Protein AF-0000000079065505 (afdb_homodimer)

Solvent-accessible surface area (backbone atoms only — not comparable to full-atom values): 29245 Å² total; per-residue (Å²): 134,47,45,37,35,34,30,24,28,40,43,34,20,32,34,36,38,33,60,90,60,29,87,74,74,87,43,44,58,30,36,30,45,44,21,28,53,38,74,32,54,29,29,48,18,38,38,40,28,60,73,47,87,76,46,91,96,43,67,31,36,40,47,39,26,24,24,70,26,45,80,36,41,64,45,49,46,57,52,42,44,48,50,51,49,48,15,70,78,36,44,91,78,44,55,78,40,62,70,48,38,40,25,36,88,50,41,76,25,49,33,30,43,78,33,74,91,71,24,30,27,34,36,34,60,45,57,58,38,54,33,18,67,73,40,48,29,33,35,97,86,68,43,79,36,74,54,72,22,70,69,34,80,44,77,54,89,92,43,81,43,53,28,32,40,32,23,55,51,47,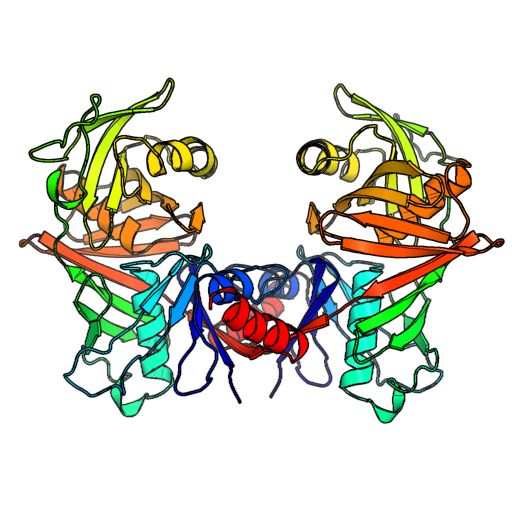40,35,34,34,31,72,40,93,71,56,38,70,66,52,27,63,62,49,20,59,55,60,16,62,27,80,39,29,79,77,30,22,27,28,32,28,32,20,76,78,43,45,48,33,36,36,40,27,36,14,35,68,59,59,37,70,45,40,38,52,45,48,54,46,48,50,45,51,52,52,32,38,77,71,68,53,38,50,51,55,28,37,36,36,34,85,38,42,65,35,41,35,39,48,44,95,87,48,34,32,35,41,33,38,53,30,42,53,32,30,38,25,32,66,23,69,64,41,44,53,52,46,57,46,38,56,58,70,78,97,133,47,46,37,36,33,30,24,29,40,43,33,20,32,34,36,38,34,58,91,59,29,87,74,72,86,42,43,58,31,35,31,44,44,21,27,53,37,75,33,53,32,30,48,17,39,38,40,29,58,74,46,85,76,46,92,95,44,66,30,38,38,46,39,26,22,24,69,25,45,80,36,40,61,46,46,46,56,53,42,44,48,52,52,50,49,16,71,77,35,44,91,78,46,54,80,39,62,69,48,39,41,25,35,87,48,41,77,25,49,33,30,43,78,34,73,90,72,24,28,25,34,36,34,60,46,58,59,38,52,34,18,68,74,42,46,31,34,35,98,84,66,45,79,35,76,53,70,22,69,69,35,80,45,77,54,90,92,44,80,44,53,29,33,40,31,22,55,52,46,40,34,34,33,32,73,38,91,70,55,38,71,67,53,26,62,63,49,20,60,55,59,15,62,27,81,37,29,78,77,30,23,27,27,31,29,32,20,75,76,42,46,49,33,36,37,43,27,37,14,35,67,59,60,37,70,45,39,39,52,45,47,55,46,47,49,47,52,51,51,33,38,78,71,67,52,38,51,52,56,29,36,37,36,33,85,38,43,66,35,39,36,39,48,44,95,88,48,34,35,36,41,34,38,54,32,43,51,33,29,39,25,31,66,24,69,65,39,46,53,54,45,56,47,39,56,59,70,77,97

Secondary structure (DSSP, 8-state):
---EEEEEETTEEEEEE-TTT------HHHHHHHH-TTTS---SEEEE--SS---TTS-EE-EEEETTS-B----HHHHHHHHHHHHHH-HHHHTT---EEEEETTEEEEEEEEETTTTEEEEEEE--B-BTTTTTPBPTTSSBP-SB-SSEEEEETTEEEEEEEEESSSEEEEEE-S---HHHHHHHHHHHHT-TT-TT--EEEEEEEEETTEEEEEEEETTTEEES--HHHHHHHHHHHHHTT-S-SEEEEEETTEEEEEEE-TTS-EEEEEE-EEEEEEEE-HHHHHHHHHHHHHT-/---EEEEEETTEEEEEE-TTT------HHHHHHHH-TTTS---SEEEE--SS---TTS-EE-EEEETTS-B-S--HHHHHHHHHHHHHH-HHHHTT---EEEEETTEEEEEEEEETTTTEEEEEEE--B-BTTTTTPBPTTSSBP-SB-SSEEEEETTEEEEEEEEESSSEEEEEE-S---HHHHHHHHHHHHT-TT-TT--EEEEEEEEETTEEEEEEEETTTEEES--HHHHHHHHHHHHHTT-S-SEEEEEETTEEEEEEE-TTS-EEEEEE-EEEEEEEE-HHHHHHHHHHHHHT-

Organism: Streptomyces microflavus (NCBI:txid1919)

Radius of gyration: 26.15 Å; Cα contacts (8 Å, |Δi|>4): 1618; chains: 2; bounding box: 56×77×61 Å

Structure (mmCIF, N/CA/C/O backbone):
data_AF-0000000079065505-model_v1
#
loop_
_entity.id
_entity.type
_entity.pdbx_description
1 polymer 'Diaminopimelate epimerase'
#
loop_
_atom_site.group_PDB
_atom_site.id
_atom_site.type_symbol
_atom_site.label_atom_id
_atom_site.label_alt_id
_atom_site.label_comp_id
_atom_site.label_asym_id
_atom_site.label_entity_id
_atom_site.label_seq_id
_atom_site.pdbx_PDB_ins_code
_atom_site.Cartn_x
_atom_site.Cartn_y
_atom_site.Cartn_z
_atom_site.occupancy
_atom_site.B_iso_or_equiv
_atom_site.auth_seq_id
_atom_site.auth_comp_id
_atom_site.auth_asym_id
_atom_site.auth_atom_id
_atom_site.pdbx_PDB_model_num
ATOM 1 N N . MET A 1 1 ? -24.188 -3.107 1.235 1 83.75 1 MET A N 1
ATOM 2 C CA . MET A 1 1 ? -23.625 -3.195 -0.108 1 83.75 1 MET A CA 1
ATOM 3 C C . MET A 1 1 ? -22.109 -3.361 -0.052 1 83.75 1 MET A C 1
ATOM 5 O O . MET A 1 1 ? -21.469 -2.869 0.874 1 83.75 1 MET A O 1
ATOM 9 N N . THR A 1 2 ? -21.453 -4.387 -0.714 1 95.38 2 THR A N 1
ATOM 10 C CA . THR A 1 2 ? -20.016 -4.641 -0.743 1 95.38 2 THR A CA 1
ATOM 11 C C . THR A 1 2 ? -19.469 -4.496 -2.162 1 95.38 2 THR A C 1
ATOM 13 O O . THR A 1 2 ? -20 -5.09 -3.1 1 95.38 2 THR A O 1
ATOM 16 N N . ASP A 1 3 ? -18.484 -3.652 -2.33 1 97.44 3 ASP A N 1
ATOM 17 C CA . ASP A 1 3 ? -17.906 -3.406 -3.648 1 97.44 3 ASP A CA 1
ATOM 18 C C . ASP A 1 3 ? -16.641 -4.234 -3.861 1 97.44 3 ASP A C 1
ATOM 20 O O . ASP A 1 3 ? -16.281 -4.547 -4.996 1 97.44 3 ASP A O 1
ATOM 24 N N . PHE A 1 4 ? -15.977 -4.531 -2.77 1 98.38 4 PHE A N 1
ATOM 25 C CA . PHE A 1 4 ? -14.719 -5.242 -2.943 1 98.38 4 PHE A CA 1
ATOM 26 C C . PHE A 1 4 ? -14.422 -6.125 -1.735 1 98.38 4 PHE A C 1
ATOM 28 O O . PHE A 1 4 ? -14.945 -5.887 -0.644 1 98.38 4 PHE A O 1
ATOM 35 N N . PHE A 1 5 ? -13.633 -7.16 -1.942 1 98.75 5 PHE A N 1
ATOM 36 C CA . PHE A 1 5 ? -13.055 -8.047 -0.935 1 98.75 5 PHE A CA 1
ATOM 37 C C . PHE A 1 5 ? -11.539 -8.062 -1.039 1 98.75 5 PHE A C 1
ATOM 39 O O . PHE A 1 5 ? -10.984 -8.281 -2.121 1 98.75 5 PHE A O 1
ATOM 46 N N . LYS A 1 6 ? -10.859 -7.766 0.002 1 98.88 6 LYS A N 1
ATOM 47 C CA . LYS A 1 6 ? -9.406 -7.801 0.004 1 98.88 6 LYS A CA 1
ATOM 48 C C . LYS A 1 6 ? -8.883 -9.07 0.669 1 98.88 6 LYS A C 1
ATOM 50 O O . LYS A 1 6 ? -9.359 -9.453 1.741 1 98.88 6 LYS A O 1
ATOM 55 N N . TYR A 1 7 ? -8.016 -9.758 0.042 1 98.88 7 TYR A N 1
ATOM 56 C CA . TYR A 1 7 ? -7.375 -10.977 0.533 1 98.88 7 TYR A CA 1
ATOM 57 C C . TYR A 1 7 ? -5.859 -10.852 0.5 1 98.88 7 TYR A C 1
ATOM 59 O O . TYR A 1 7 ? -5.316 -9.953 -0.155 1 98.88 7 TYR A O 1
ATOM 67 N N . GLN A 1 8 ? -5.203 -11.711 1.25 1 98.69 8 GLN A N 1
ATOM 68 C CA . GLN A 1 8 ? -3.756 -11.859 1.118 1 98.69 8 GLN A CA 1
ATOM 69 C C . GLN A 1 8 ? -3.326 -13.305 1.344 1 98.69 8 GLN A C 1
ATOM 71 O O . GLN A 1 8 ? -4.023 -14.07 2.012 1 98.69 8 GLN A O 1
ATOM 76 N N . ALA A 1 9 ? -2.307 -13.711 0.734 1 98.56 9 ALA A N 1
ATOM 77 C CA . ALA A 1 9 ? -1.58 -14.961 0.955 1 98.56 9 ALA A CA 1
ATOM 78 C C . ALA A 1 9 ? -0.088 -14.695 1.142 1 98.56 9 ALA A C 1
ATOM 80 O O . ALA A 1 9 ? 0.633 -14.453 0.171 1 98.56 9 ALA A O 1
ATOM 81 N N . LEU A 1 10 ? 0.325 -14.758 2.406 1 98 10 LEU A N 1
ATOM 82 C CA . LEU A 1 10 ? 1.727 -14.539 2.746 1 98 10 LEU A CA 1
ATOM 83 C C . LEU A 1 10 ? 2.195 -13.164 2.275 1 98 10 LEU A C 1
ATOM 85 O O . LEU A 1 10 ? 3.307 -13.031 1.756 1 98 10 LEU A O 1
ATOM 89 N N . GLY A 1 11 ? 1.328 -12.195 2.314 1 97.88 11 GLY A N 1
ATOM 90 C CA . GLY A 1 11 ? 1.687 -10.82 1.992 1 97.88 11 GLY A CA 1
ATOM 91 C C . GLY A 1 11 ? 1.41 -10.453 0.545 1 97.88 11 GLY A C 1
ATOM 92 O O . GLY A 1 11 ? 1.439 -9.281 0.179 1 97.88 11 GLY A O 1
ATOM 93 N N . ASN A 1 12 ? 1.262 -11.422 -0.365 1 97.69 12 ASN A N 1
ATOM 94 C CA . ASN A 1 12 ? 0.725 -11.172 -1.698 1 97.69 12 ASN A CA 1
ATOM 95 C C . ASN A 1 12 ? -0.784 -10.945 -1.663 1 97.69 12 ASN A C 1
ATOM 97 O O . ASN A 1 12 ? -1.54 -11.836 -1.262 1 97.69 12 ASN A O 1
ATOM 101 N N . ASP A 1 13 ? -1.202 -9.711 -2.035 1 98.12 13 ASP A N 1
ATOM 102 C CA . ASP A 1 13 ? -2.596 -9.375 -1.752 1 98.12 13 ASP A CA 1
ATOM 103 C C . ASP A 1 13 ? -3.342 -9 -3.029 1 98.12 13 ASP A C 1
ATOM 105 O O . ASP A 1 13 ? -2.748 -8.461 -3.967 1 98.12 13 ASP A O 1
ATOM 109 N N . TYR A 1 14 ? -4.66 -9.359 -3.061 1 98.62 14 TYR A N 1
ATOM 110 C CA . TYR A 1 14 ? -5.551 -9.102 -4.184 1 98.62 14 TYR A CA 1
ATOM 111 C C . TYR A 1 14 ? -6.867 -8.5 -3.709 1 98.62 14 TYR A C 1
ATOM 113 O O . TYR A 1 14 ? -7.309 -8.766 -2.588 1 98.62 14 TYR A O 1
ATOM 121 N N . VAL A 1 15 ? -7.441 -7.672 -4.543 1 98.75 15 VAL A N 1
ATOM 122 C CA . VAL A 1 15 ? -8.828 -7.238 -4.398 1 98.75 15 VAL A CA 1
ATOM 123 C C . VAL A 1 15 ? -9.727 -8.078 -5.305 1 98.75 15 VAL A C 1
ATOM 125 O O . VAL A 1 15 ? -9.461 -8.211 -6.5 1 98.75 15 VAL A O 1
ATOM 128 N N . VAL A 1 16 ? -10.719 -8.68 -4.715 1 98.75 16 VAL A N 1
ATOM 129 C CA . VAL A 1 16 ? -11.711 -9.414 -5.488 1 98.75 16 VAL A CA 1
ATOM 130 C C . VAL A 1 16 ? -12.867 -8.484 -5.855 1 98.75 16 VAL A C 1
ATOM 132 O O . VAL A 1 16 ? -13.492 -7.879 -4.98 1 98.75 16 VAL A O 1
ATOM 135 N N . ILE A 1 17 ? -13.062 -8.352 -7.094 1 98.31 17 ILE A N 1
ATOM 136 C CA . ILE A 1 17 ? -14.234 -7.68 -7.637 1 98.31 17 ILE A CA 1
ATOM 137 C C . ILE A 1 17 ? -15.219 -8.719 -8.172 1 98.31 17 ILE A C 1
ATOM 139 O O . ILE A 1 17 ? -14.992 -9.32 -9.219 1 98.31 17 ILE A O 1
ATOM 143 N N . ASP A 1 18 ? -16.266 -8.961 -7.492 1 98.19 18 ASP A N 1
ATOM 144 C CA . ASP A 1 18 ? -17.312 -9.945 -7.793 1 98.19 18 ASP A CA 1
ATOM 145 C C . ASP A 1 18 ? -18.516 -9.281 -8.461 1 98.19 18 ASP A C 1
ATOM 147 O O . ASP A 1 18 ? -19.234 -8.5 -7.828 1 98.19 18 ASP A O 1
ATOM 151 N N . PRO A 1 19 ? -18.703 -9.578 -9.75 1 96.75 19 PRO A N 1
ATOM 152 C CA . PRO A 1 19 ? -19.766 -8.898 -10.492 1 96.75 19 PRO A CA 1
ATOM 153 C C . PRO A 1 19 ? -21.141 -9.141 -9.883 1 96.75 19 PRO A C 1
ATOM 155 O O . PRO A 1 19 ? -22.094 -8.438 -10.219 1 96.75 19 PRO A O 1
ATOM 158 N N . ARG A 1 20 ? -21.281 -10.094 -9.078 1 95.75 20 ARG A N 1
ATOM 159 C CA . ARG A 1 20 ? -22.562 -10.352 -8.422 1 95.75 20 ARG A CA 1
ATOM 160 C C . ARG A 1 20 ? -22.859 -9.297 -7.371 1 95.75 20 ARG A C 1
ATOM 162 O O . ARG A 1 20 ? -24.016 -9.141 -6.957 1 95.75 20 ARG A O 1
ATOM 169 N N . TYR A 1 21 ? -21.844 -8.531 -6.895 1 95.81 21 TYR A N 1
ATOM 170 C CA . TYR A 1 21 ? -22.016 -7.574 -5.805 1 95.81 21 TYR A CA 1
ATOM 171 C C . TYR A 1 21 ? -21.812 -6.145 -6.297 1 95.81 21 TYR A C 1
ATOM 173 O O . TYR A 1 21 ? -22.25 -5.195 -5.645 1 95.81 21 TYR A O 1
ATOM 181 N N . THR A 1 22 ? -21.062 -5.949 -7.355 1 93.94 22 THR A N 1
ATOM 182 C CA . THR A 1 22 ? -20.766 -4.609 -7.855 1 93.94 22 THR A CA 1
ATOM 183 C C . THR A 1 22 ? -20.688 -4.609 -9.375 1 93.94 22 THR A C 1
ATOM 185 O O . THR A 1 22 ? -20.203 -5.57 -9.984 1 93.94 22 THR A O 1
ATOM 188 N N . GLY A 1 23 ? -21.109 -3.51 -10 1 90.69 23 GLY A N 1
ATOM 189 C CA . GLY A 1 23 ? -21.047 -3.357 -11.445 1 90.69 23 GLY A CA 1
ATOM 190 C C . GLY A 1 23 ? -19.828 -2.596 -11.906 1 90.69 23 GLY A C 1
ATOM 191 O O . GLY A 1 23 ? -19.812 -2.051 -13.016 1 90.69 23 GLY A O 1
ATOM 192 N N . LEU A 1 24 ? -18.844 -2.496 -11.102 1 90.25 24 LEU A N 1
ATOM 193 C CA . LEU A 1 24 ? -17.625 -1.764 -11.445 1 90.25 24 LEU A CA 1
ATOM 194 C C . LEU A 1 24 ? -16.938 -2.389 -12.656 1 90.25 24 LEU A C 1
ATOM 196 O O . LEU A 1 24 ? -16.688 -3.596 -12.672 1 90.25 24 LEU A O 1
ATOM 200 N N . PRO A 1 25 ? -16.734 -1.547 -13.609 1 89.19 25 PRO A N 1
ATOM 201 C CA . PRO A 1 25 ? -15.977 -2.084 -14.75 1 89.19 25 PRO A CA 1
ATOM 202 C C . PRO A 1 25 ? -14.523 -2.4 -14.398 1 89.19 25 PRO A C 1
ATOM 204 O O . PRO A 1 25 ? -13.883 -1.64 -13.672 1 89.19 25 PRO A O 1
ATOM 207 N N . VAL A 1 26 ? -14.07 -3.488 -14.883 1 95.19 26 VAL A N 1
ATOM 208 C CA . VAL A 1 26 ? -12.68 -3.885 -14.672 1 95.19 26 VAL A CA 1
ATOM 209 C C . VAL A 1 26 ? -11.883 -3.678 -15.953 1 95.19 26 VAL A C 1
ATOM 211 O O . VAL A 1 26 ? -11.969 -4.48 -16.891 1 95.19 26 VAL A O 1
ATOM 214 N N . THR A 1 27 ? -11.211 -2.559 -16.047 1 96.19 27 THR A N 1
ATOM 215 C CA . THR A 1 27 ? -10.297 -2.156 -17.125 1 96.19 27 THR A CA 1
ATOM 216 C C . THR A 1 27 ? -8.891 -1.95 -16.578 1 96.19 27 THR A C 1
ATOM 218 O O . THR A 1 27 ? -8.688 -1.859 -15.367 1 96.19 27 THR A O 1
ATOM 221 N N . PRO A 1 28 ? -7.91 -1.985 -17.469 1 96.75 28 PRO A N 1
ATOM 222 C CA . PRO A 1 28 ? -6.551 -1.714 -17 1 96.75 28 PRO A CA 1
ATOM 223 C C . PRO A 1 28 ? -6.469 -0.454 -16.141 1 96.75 28 PRO A C 1
ATOM 225 O O . PRO A 1 28 ? -5.777 -0.443 -15.117 1 96.75 28 PRO A O 1
ATOM 228 N N . GLU A 1 29 ? -7.234 0.557 -16.516 1 97.19 29 GLU A N 1
ATOM 229 C CA . GLU A 1 29 ? -7.199 1.828 -15.797 1 97.19 29 GLU A CA 1
ATOM 230 C C . GLU A 1 29 ? -7.828 1.698 -14.414 1 97.19 29 GLU A C 1
ATOM 232 O O . GLU A 1 29 ? -7.285 2.205 -13.43 1 97.19 29 GLU A O 1
ATOM 237 N N . SER A 1 30 ? -9.055 1.043 -14.336 1 97.5 30 SER A N 1
ATOM 238 C CA . SER A 1 30 ? -9.695 0.88 -13.039 1 97.5 30 SER A CA 1
ATOM 239 C C . SER A 1 30 ? -8.875 -0.021 -12.125 1 97.5 30 SER A C 1
ATOM 241 O O . SER A 1 30 ? -8.836 0.186 -10.906 1 97.5 30 SER A O 1
ATOM 243 N N . VAL A 1 31 ? -8.203 -1.018 -12.719 1 97.88 31 VAL A N 1
ATOM 244 C CA . VAL A 1 31 ? -7.34 -1.91 -11.953 1 97.88 31 VAL A CA 1
ATOM 245 C C . VAL A 1 31 ? -6.191 -1.115 -11.336 1 97.88 31 VAL A C 1
ATOM 247 O O . VAL A 1 31 ? -5.918 -1.235 -10.141 1 97.88 31 VAL A O 1
ATOM 250 N N . ARG A 1 32 ? -5.523 -0.283 -12.164 1 97.62 32 ARG A N 1
ATOM 251 C CA . ARG A 1 32 ? -4.422 0.535 -11.672 1 97.62 32 ARG A CA 1
ATOM 252 C C . ARG A 1 32 ? -4.871 1.424 -10.516 1 97.62 32 ARG A C 1
ATOM 254 O O . ARG A 1 32 ? -4.16 1.563 -9.523 1 97.62 32 ARG A O 1
ATOM 261 N N . LEU A 1 33 ? -6.055 1.979 -10.633 1 97.88 33 LEU A N 1
ATOM 262 C CA . LEU A 1 33 ? -6.562 2.883 -9.602 1 97.88 33 LEU A CA 1
ATOM 263 C C . LEU A 1 33 ? -6.914 2.117 -8.336 1 97.88 33 LEU A C 1
ATOM 265 O O . LEU A 1 33 ? -6.531 2.523 -7.234 1 97.88 33 LEU A O 1
ATOM 269 N N . VAL A 1 34 ? -7.625 0.986 -8.438 1 98.19 34 VAL A N 1
ATOM 270 C CA . VAL A 1 34 ? -8.016 0.18 -7.285 1 98.19 34 VAL A CA 1
ATOM 271 C C . VAL A 1 34 ? -6.766 -0.314 -6.555 1 98.19 34 VAL A C 1
ATOM 273 O O . VAL A 1 34 ? -6.711 -0.301 -5.324 1 98.19 34 VAL A O 1
ATOM 276 N N . CYS A 1 35 ? -5.766 -0.649 -7.344 1 98 35 CYS A N 1
ATOM 277 C CA . CYS A 1 35 ? -4.57 -1.261 -6.773 1 98 35 CYS A CA 1
ATOM 278 C C . CYS A 1 35 ? -3.623 -0.2 -6.227 1 98 35 CYS A C 1
ATOM 280 O O . CYS A 1 35 ? -2.662 -0.521 -5.527 1 98 35 CYS A O 1
ATOM 282 N N . ASP A 1 36 ? -3.836 1.071 -6.504 1 97.75 36 ASP A N 1
ATOM 283 C CA . ASP A 1 36 ? -2.971 2.133 -6 1 97.75 36 ASP A CA 1
ATOM 284 C C . ASP A 1 36 ? -3.076 2.248 -4.48 1 97.75 36 ASP A C 1
ATOM 286 O O . ASP A 1 36 ? -4.152 2.521 -3.945 1 97.75 36 ASP A O 1
ATOM 290 N N . ARG A 1 37 ? -2.023 2.09 -3.814 1 96.81 37 ARG A N 1
ATOM 291 C CA . ARG A 1 37 ? -2.002 2.039 -2.355 1 96.81 37 ARG A CA 1
ATOM 292 C C . ARG A 1 37 ? -2.383 3.389 -1.757 1 96.81 37 ARG A C 1
ATOM 294 O O . ARG A 1 37 ? -2.936 3.453 -0.656 1 96.81 37 ARG A O 1
ATOM 301 N N . HIS A 1 38 ? -2.184 4.496 -2.449 1 97.62 38 HIS A N 1
ATOM 302 C CA . HIS A 1 38 ? -2.375 5.836 -1.906 1 97.62 38 HIS A CA 1
ATOM 303 C C . HIS A 1 38 ? -3.723 6.41 -2.324 1 97.62 38 HIS A C 1
ATOM 305 O O . HIS A 1 38 ? -4.426 7.012 -1.507 1 97.62 38 HIS A O 1
ATOM 311 N N . PHE A 1 39 ? -4.121 6.184 -3.545 1 98.06 39 PHE A N 1
ATOM 312 C CA . PHE A 1 39 ? -5.316 6.816 -4.09 1 98.06 39 PHE A CA 1
ATOM 313 C C . PHE A 1 39 ? -6.473 5.824 -4.148 1 98.06 39 PHE A C 1
ATOM 315 O O . PHE A 1 39 ? -7.629 6.223 -4.32 1 98.06 39 PHE A O 1
ATOM 322 N N . GLY A 1 40 ? -6.191 4.516 -4.035 1 98.38 40 GLY A N 1
ATOM 323 C CA . GLY A 1 40 ? -7.172 3.441 -4.055 1 98.38 40 GLY A CA 1
ATOM 324 C C . GLY A 1 40 ? -7.109 2.557 -2.824 1 98.38 40 GLY A C 1
ATOM 325 O O . GLY A 1 40 ? -6.848 3.037 -1.719 1 98.38 40 GLY A O 1
ATOM 326 N N . ILE A 1 41 ? -7.418 1.247 -2.992 1 98.5 41 ILE A N 1
ATOM 327 C CA . ILE A 1 41 ? -7.445 0.287 -1.894 1 98.5 41 ILE A CA 1
ATOM 328 C C . ILE A 1 41 ? -6.035 -0.234 -1.628 1 98.5 41 ILE A C 1
ATOM 330 O O . ILE A 1 41 ? -5.633 -0.395 -0.473 1 98.5 41 ILE A O 1
ATOM 334 N N . GLY A 1 42 ? -5.293 -0.413 -2.699 1 98.06 42 GLY A N 1
ATOM 335 C CA . GLY A 1 42 ? -3.963 -0.994 -2.592 1 98.06 42 GLY A CA 1
ATOM 336 C C . GLY A 1 42 ? -3.969 -2.51 -2.652 1 98.06 42 GLY A C 1
ATOM 337 O O . GLY A 1 42 ? -4.547 -3.17 -1.786 1 98.06 42 GLY A O 1
ATOM 338 N N . ALA A 1 43 ? -3.303 -3.027 -3.613 1 98.12 43 ALA A N 1
ATOM 339 C CA . ALA A 1 43 ? -3.188 -4.473 -3.801 1 98.12 43 ALA A CA 1
ATOM 340 C C . ALA A 1 43 ? -2.17 -4.805 -4.887 1 98.12 43 ALA A C 1
ATOM 342 O O . ALA A 1 43 ? -1.773 -3.932 -5.664 1 98.12 43 ALA A O 1
ATOM 343 N N . ASP A 1 44 ? -1.738 -6.047 -4.922 1 97.25 44 ASP A N 1
ATOM 344 C CA . ASP A 1 44 ? -0.809 -6.531 -5.938 1 97.25 44 ASP A CA 1
ATOM 345 C C . ASP A 1 44 ? -1.544 -6.887 -7.227 1 97.25 44 ASP A C 1
ATOM 347 O O . ASP A 1 44 ? -0.917 -7.078 -8.273 1 97.25 44 ASP A O 1
ATOM 351 N N . GLY A 1 45 ? -2.869 -6.953 -7.133 1 97.69 45 GLY A N 1
ATOM 352 C CA . GLY A 1 45 ? -3.658 -7.266 -8.312 1 97.69 45 GLY A CA 1
ATOM 353 C C . GLY A 1 45 ? -5.148 -7.336 -8.031 1 97.69 45 GLY A C 1
ATOM 354 O O . GLY A 1 45 ? -5.59 -7.055 -6.914 1 97.69 45 GLY A O 1
ATOM 355 N N . VAL A 1 46 ? -5.918 -7.695 -9.07 1 98.56 46 VAL A N 1
ATOM 356 C CA . VAL A 1 46 ? -7.371 -7.801 -8.977 1 98.56 46 VAL A CA 1
ATOM 357 C C . VAL A 1 46 ? -7.82 -9.164 -9.492 1 98.56 46 VAL A C 1
ATOM 359 O O . VAL A 1 46 ? -7.328 -9.648 -10.516 1 98.56 46 VAL A O 1
ATOM 362 N N . LEU A 1 47 ? -8.617 -9.836 -8.727 1 98.75 47 LEU A N 1
ATOM 363 C CA . LEU A 1 47 ? -9.375 -11 -9.156 1 98.75 47 LEU A CA 1
ATOM 364 C C . LEU A 1 47 ? -10.797 -10.609 -9.539 1 98.75 47 LEU A C 1
ATOM 366 O O . LEU A 1 47 ? -11.562 -10.125 -8.695 1 98.75 47 LEU A O 1
ATOM 370 N N . HIS A 1 48 ? -11.133 -10.75 -10.773 1 98.69 48 HIS A N 1
ATOM 371 C CA . HIS A 1 48 ? -12.453 -10.383 -11.273 1 98.69 48 HIS A CA 1
ATOM 372 C C . HIS A 1 48 ? -13.281 -11.617 -11.602 1 98.69 48 HIS A C 1
ATOM 374 O O . HIS A 1 48 ? -13.016 -12.305 -12.586 1 98.69 48 HIS A O 1
ATOM 380 N N . GLY A 1 49 ? -14.211 -11.906 -10.766 1 98 49 GLY A N 1
ATOM 381 C CA . GLY A 1 49 ? -15.055 -13.07 -10.977 1 98 49 GLY A CA 1
ATOM 382 C C . GLY A 1 49 ? -15.984 -13.359 -9.82 1 98 49 GLY A C 1
ATOM 383 O O . GLY A 1 49 ? -16.031 -12.602 -8.844 1 98 49 GLY A O 1
ATOM 384 N N . PRO A 1 50 ? -16.812 -14.352 -9.938 1 97.75 50 PRO A N 1
ATOM 385 C CA . PRO A 1 50 ? -16.938 -15.234 -11.102 1 97.75 50 PRO A CA 1
ATOM 386 C C . PRO A 1 50 ? -17.516 -14.523 -12.32 1 97.75 50 PRO A C 1
ATOM 388 O O . PRO A 1 50 ? -18.391 -13.672 -12.188 1 97.75 50 PRO A O 1
ATOM 391 N N . LEU A 1 51 ? -17.016 -14.891 -13.492 1 97.62 51 LEU A N 1
ATOM 392 C CA . LEU A 1 51 ? -17.453 -14.227 -14.719 1 97.62 51 LEU A CA 1
ATOM 393 C C . LEU A 1 51 ? -18.734 -14.859 -15.258 1 97.62 51 LEU A C 1
ATOM 395 O O . LEU A 1 51 ? -19.359 -14.312 -16.156 1 97.62 51 LEU A O 1
ATOM 399 N N . GLU A 1 52 ? -19.031 -16.031 -14.789 1 96.5 52 GLU A N 1
ATOM 400 C CA . GLU A 1 52 ? -20.297 -16.734 -14.969 1 96.5 52 GLU A CA 1
ATOM 401 C C . GLU A 1 52 ? -20.828 -17.281 -13.648 1 96.5 52 GLU A C 1
ATOM 403 O O . GLU A 1 52 ? -20.062 -17.438 -12.688 1 96.5 52 GLU A O 1
ATOM 408 N N . GLU A 1 53 ? -22.094 -17.484 -13.617 1 94.38 53 GLU A N 1
ATOM 409 C CA . GLU A 1 53 ? -22.672 -18.078 -12.406 1 94.38 53 GLU A CA 1
ATOM 410 C C . GLU A 1 53 ? -22.016 -19.422 -12.086 1 94.38 53 GLU A C 1
ATOM 412 O O . GLU A 1 53 ? -22 -20.328 -12.922 1 94.38 53 GLU A O 1
ATOM 417 N N . PRO A 1 54 ? -21.484 -19.531 -10.867 1 93.62 54 PRO A N 1
ATOM 418 C CA . PRO A 1 54 ? -20.812 -20.797 -10.531 1 93.62 54 PRO A CA 1
ATOM 419 C C . PRO A 1 54 ? -21.781 -21.969 -10.438 1 93.62 54 PRO A C 1
ATOM 421 O O . PRO A 1 54 ? -22.891 -21.812 -9.922 1 93.62 54 PRO A O 1
ATOM 424 N N . ARG A 1 55 ? -21.406 -23.078 -11 1 90.69 55 ARG A N 1
ATOM 425 C CA . ARG A 1 55 ? -22.172 -24.328 -10.93 1 90.69 55 ARG A CA 1
ATOM 426 C C . ARG A 1 55 ? -21.266 -25.5 -10.578 1 90.69 55 ARG A C 1
ATOM 428 O O . ARG A 1 55 ? -20.141 -25.594 -11.07 1 90.69 55 ARG A O 1
ATOM 435 N N . PRO A 1 56 ? -21.812 -26.328 -9.688 1 85.5 56 PRO A N 1
ATOM 436 C CA . PRO A 1 56 ? -21 -27.516 -9.375 1 85.5 56 PRO A CA 1
ATOM 437 C C . PRO A 1 56 ? -20.609 -28.312 -10.625 1 85.5 56 PRO A C 1
ATOM 439 O O . PRO A 1 56 ? -21.422 -28.469 -11.531 1 85.5 56 PRO A O 1
ATOM 442 N N . GLY A 1 57 ? -19.406 -28.703 -10.664 1 90.38 57 GLY A N 1
ATOM 443 C CA . GLY A 1 57 ? -18.922 -29.562 -11.734 1 90.38 57 GLY A CA 1
ATOM 444 C C . GLY A 1 57 ? -18.484 -28.781 -12.969 1 90.38 57 GLY A C 1
ATOM 445 O O . GLY A 1 57 ? -17.953 -29.359 -13.914 1 90.38 57 GLY A O 1
ATOM 446 N N . VAL A 1 58 ? -18.781 -27.547 -13.031 1 95.38 58 VAL A N 1
ATOM 447 C CA . VAL A 1 58 ? -18.406 -26.688 -14.148 1 95.38 58 VAL A CA 1
ATOM 448 C C . VAL A 1 58 ? -17.297 -25.734 -13.734 1 95.38 58 VAL A C 1
ATOM 450 O O . VAL A 1 58 ? -17.344 -25.141 -12.656 1 95.38 58 VAL A O 1
ATOM 453 N N . PRO A 1 59 ? -16.25 -25.672 -14.562 1 97.88 59 PRO A N 1
ATOM 454 C CA . PRO A 1 59 ? -15.18 -24.719 -14.211 1 97.88 59 PRO A CA 1
ATOM 455 C C . PRO A 1 59 ? -15.688 -23.297 -14.031 1 97.88 59 PRO A C 1
ATOM 457 O O . PRO A 1 59 ? -16.531 -22.828 -14.812 1 97.88 59 PRO A O 1
ATOM 460 N N . VAL A 1 60 ? -15.273 -22.625 -13.008 1 97.94 60 VAL A N 1
ATOM 461 C CA . VAL A 1 60 ? -15.672 -21.25 -12.719 1 97.94 60 VAL A CA 1
ATOM 462 C C . VAL A 1 60 ? -14.688 -20.281 -13.367 1 97.94 60 VAL A C 1
ATOM 464 O O . VAL A 1 60 ? -13.516 -20.234 -12.984 1 97.94 60 VAL A O 1
ATOM 467 N N . PRO A 1 61 ? -15.117 -19.469 -14.352 1 98.38 61 PRO A N 1
ATOM 468 C CA . PRO A 1 61 ? -14.203 -18.531 -15.016 1 98.38 61 PRO A CA 1
ATOM 469 C C . PRO A 1 61 ? -13.859 -17.328 -14.148 1 98.38 61 PRO A C 1
ATOM 471 O O . PRO A 1 61 ? -14.742 -16.766 -13.477 1 98.38 61 PRO A O 1
ATOM 474 N N . LEU A 1 62 ? -12.609 -16.984 -14.18 1 97.75 62 LEU A N 1
ATOM 475 C CA . LEU A 1 62 ? -12.023 -15.914 -13.383 1 97.75 62 LEU A CA 1
ATOM 476 C C . LEU A 1 62 ? -10.969 -15.156 -14.172 1 97.75 62 LEU A C 1
ATOM 478 O O . LEU A 1 62 ? -10.156 -15.766 -14.875 1 97.75 62 LEU A O 1
ATOM 482 N N . ALA A 1 63 ? -11 -13.82 -14.156 1 98.31 63 ALA A N 1
ATOM 483 C CA . ALA A 1 63 ? -9.945 -13.008 -14.75 1 98.31 63 ALA A CA 1
ATOM 484 C C . ALA A 1 63 ? -9.008 -12.453 -13.68 1 98.31 63 ALA A C 1
ATOM 486 O O . ALA A 1 63 ? -9.461 -12.047 -12.602 1 98.31 63 ALA A O 1
ATOM 487 N N . LEU A 1 64 ? -7.766 -12.5 -13.953 1 97.75 64 LEU A N 1
ATOM 488 C CA . LEU A 1 64 ? -6.75 -11.977 -13.047 1 97.75 64 LEU A CA 1
ATOM 489 C C . LEU A 1 64 ? -5.996 -10.812 -13.695 1 97.75 64 LEU A C 1
ATOM 491 O O . LEU A 1 64 ? -5.66 -10.867 -14.875 1 97.75 64 LEU A O 1
ATOM 495 N N . PHE A 1 65 ? -5.672 -9.812 -12.914 1 97.88 65 PHE A N 1
ATOM 496 C CA . PHE A 1 65 ? -4.91 -8.656 -13.367 1 97.88 65 PHE A CA 1
ATOM 497 C C . PHE A 1 65 ? -3.793 -8.32 -12.391 1 97.88 65 PHE A C 1
ATOM 499 O O . PHE A 1 65 ? -3.977 -8.414 -11.172 1 97.88 65 PHE A O 1
ATOM 506 N N . ASN A 1 66 ? -2.645 -7.957 -12.945 1 95.88 66 ASN A N 1
ATOM 507 C CA . ASN A 1 66 ? -1.593 -7.359 -12.133 1 95.88 66 ASN A CA 1
ATOM 508 C C . ASN A 1 66 ? -1.93 -5.922 -11.75 1 95.88 66 ASN A C 1
ATOM 510 O O . ASN A 1 66 ? -2.824 -5.312 -12.336 1 95.88 66 ASN A O 1
ATOM 514 N N . SER A 1 67 ? -1.198 -5.371 -10.812 1 97.19 67 SER A N 1
ATOM 515 C CA . SER A 1 67 ? -1.497 -4.035 -10.312 1 97.19 67 SER A CA 1
ATOM 516 C C . SER A 1 67 ? -1.264 -2.977 -11.391 1 97.19 67 SER A C 1
ATOM 518 O O . SER A 1 67 ? -1.791 -1.866 -11.297 1 97.19 67 SER A O 1
ATOM 520 N N . ASP A 1 68 ? -0.497 -3.291 -12.43 1 95.25 68 ASP A N 1
ATOM 521 C CA . ASP A 1 68 ? -0.243 -2.33 -13.5 1 95.25 68 ASP A CA 1
ATOM 522 C C . ASP A 1 68 ? -1.331 -2.396 -14.562 1 95.25 68 ASP A C 1
ATOM 524 O O . ASP A 1 68 ? -1.24 -1.723 -15.594 1 95.25 68 ASP A O 1
ATOM 528 N N . GLY A 1 69 ? -2.285 -3.234 -14.328 1 96.44 69 GLY A N 1
ATOM 529 C CA . GLY A 1 69 ? -3.424 -3.311 -15.234 1 96.44 69 GLY A CA 1
ATOM 530 C C . GLY A 1 69 ? -3.287 -4.402 -16.281 1 96.44 69 GLY A C 1
ATOM 531 O O . GLY A 1 69 ? -4.25 -4.723 -16.984 1 96.44 69 GLY A O 1
ATOM 532 N N . SER A 1 70 ? -2.09 -5 -16.391 1 94.44 70 SER A N 1
ATOM 533 C CA . SER A 1 70 ? -1.901 -6.07 -17.359 1 94.44 70 SER A CA 1
ATOM 534 C C . SER A 1 70 ? -2.6 -7.352 -16.922 1 94.44 70 SER A C 1
ATOM 536 O O . SER A 1 70 ? -2.852 -7.547 -15.727 1 94.44 70 SER A O 1
ATOM 538 N N . VAL A 1 71 ? -2.879 -8.141 -17.875 1 94.81 71 VAL A N 1
ATOM 539 C CA . VAL A 1 71 ? -3.518 -9.43 -17.609 1 94.81 71 VAL A CA 1
ATOM 540 C C . VAL A 1 71 ? -2.521 -10.367 -16.922 1 94.81 71 VAL A C 1
ATOM 542 O O . VAL A 1 71 ? -1.356 -10.438 -17.328 1 94.81 71 VAL A O 1
ATOM 545 N N . CYS A 1 72 ? -2.908 -10.945 -15.844 1 94.06 72 CYS A N 1
ATOM 546 C CA . CYS A 1 72 ? -2.201 -12.039 -15.188 1 94.06 72 CYS A CA 1
ATOM 547 C C . CYS A 1 72 ? -2.807 -13.391 -15.57 1 94.06 72 CYS A C 1
ATOM 549 O O . CYS A 1 72 ? -3.951 -13.68 -15.219 1 94.06 72 CYS A O 1
ATOM 551 N N . GLU A 1 73 ? -2.084 -14.195 -16.219 1 94.06 73 GLU A N 1
ATOM 552 C CA . GLU A 1 73 ? -2.645 -15.43 -16.75 1 94.06 73 GLU A CA 1
ATOM 553 C C . GLU A 1 73 ? -2.906 -16.438 -15.641 1 94.06 73 GLU A C 1
ATOM 555 O O . GLU A 1 73 ? -3.875 -17.203 -15.695 1 94.06 73 GLU A O 1
ATOM 560 N N . ARG A 1 74 ? -2.051 -16.484 -14.68 1 92.38 74 ARG A N 1
ATOM 561 C CA . ARG A 1 74 ? -2.213 -17.391 -13.555 1 92.38 74 ARG A CA 1
ATOM 562 C C . ARG A 1 74 ? -1.491 -16.875 -12.32 1 92.38 74 ARG A C 1
ATOM 564 O O . ARG A 1 74 ? -0.387 -16.328 -12.422 1 92.38 74 ARG A O 1
ATOM 571 N N . SER A 1 75 ? -2.115 -17.062 -11.266 1 95.75 75 SER A N 1
ATOM 572 C CA . SER A 1 75 ? -1.56 -16.781 -9.945 1 95.75 75 SER A CA 1
ATOM 573 C C . SER A 1 75 ? -1.968 -17.844 -8.93 1 95.75 75 SER A C 1
ATOM 575 O O . SER A 1 75 ? -3.141 -17.938 -8.562 1 95.75 75 SER A O 1
ATOM 577 N N . GLY A 1 76 ? -0.973 -18.578 -8.453 1 97.5 76 GLY A N 1
ATOM 578 C CA . GLY A 1 76 ? -1.285 -19.578 -7.445 1 97.5 76 GLY A CA 1
ATOM 579 C C . GLY A 1 76 ? -1.939 -19 -6.207 1 97.5 76 GLY A C 1
ATOM 580 O O . GLY A 1 76 ? -2.869 -19.578 -5.652 1 97.5 76 GLY A O 1
ATOM 581 N N . ASN A 1 77 ? -1.488 -17.859 -5.758 1 98.12 77 ASN A N 1
ATOM 582 C CA . ASN A 1 77 ? -2.094 -17.188 -4.617 1 98.12 77 ASN A CA 1
ATOM 583 C C . ASN A 1 77 ? -3.5 -16.688 -4.941 1 98.12 77 ASN A C 1
ATOM 585 O O . ASN A 1 77 ? -4.422 -16.859 -4.141 1 98.12 77 ASN A O 1
ATOM 589 N N . GLY A 1 78 ? -3.637 -16.094 -6.145 1 98.38 78 GLY A N 1
ATOM 590 C CA . GLY A 1 78 ? -4.938 -15.602 -6.566 1 98.38 78 GLY A CA 1
ATOM 591 C C . GLY A 1 78 ? -6 -16.688 -6.609 1 98.38 78 GLY A C 1
ATOM 592 O O . GLY A 1 78 ? -7.129 -16.484 -6.16 1 98.38 78 GLY A O 1
ATOM 593 N N . LEU A 1 79 ? -5.625 -17.812 -7.117 1 98.44 79 LEU A N 1
ATOM 594 C CA . LEU A 1 79 ? -6.551 -18.938 -7.211 1 98.44 79 LEU A CA 1
ATOM 595 C C . LEU A 1 79 ? -6.977 -19.406 -5.828 1 98.44 79 LEU A C 1
ATOM 597 O O . LEU A 1 79 ? -8.156 -19.672 -5.594 1 98.44 79 LEU A O 1
ATOM 601 N N . ARG A 1 80 ? -6.059 -19.484 -4.91 1 98.69 80 ARG A N 1
ATOM 602 C CA . ARG A 1 80 ? -6.387 -19.906 -3.557 1 98.69 80 ARG A CA 1
ATOM 603 C C . ARG A 1 80 ? -7.293 -18.906 -2.865 1 98.69 80 ARG A C 1
ATOM 605 O O . ARG A 1 80 ? -8.258 -19.281 -2.199 1 98.69 80 ARG A O 1
ATOM 612 N N . MET A 1 81 ? -7.004 -17.625 -3.033 1 98.69 81 MET A N 1
ATOM 613 C CA . MET A 1 81 ? -7.836 -16.578 -2.453 1 98.69 81 MET A CA 1
ATOM 614 C C . MET A 1 81 ? -9.25 -16.641 -3.012 1 98.69 81 MET A C 1
ATOM 616 O O . MET A 1 81 ? -10.227 -16.531 -2.262 1 98.69 81 MET A O 1
ATOM 620 N N . PHE A 1 82 ? -9.32 -16.844 -4.34 1 98.75 82 PHE A N 1
ATOM 621 C CA . PHE A 1 82 ? -10.633 -16.828 -4.977 1 98.75 82 PHE A CA 1
ATOM 622 C C . PHE A 1 82 ? -11.453 -18.047 -4.559 1 98.75 82 PHE A C 1
ATOM 624 O O . PHE A 1 82 ? -12.672 -17.953 -4.406 1 98.75 82 PHE A O 1
ATOM 631 N N . ALA A 1 83 ? -10.789 -19.156 -4.387 1 98.06 83 ALA A N 1
ATOM 632 C CA . ALA A 1 83 ? -11.469 -20.344 -3.875 1 98.06 83 ALA A CA 1
ATOM 633 C C . ALA A 1 83 ? -12.133 -20.062 -2.529 1 98.06 83 ALA A C 1
ATOM 635 O O . ALA A 1 83 ? -13.289 -20.422 -2.312 1 98.06 83 ALA A O 1
ATOM 636 N N . LEU A 1 84 ? -11.422 -19.438 -1.644 1 98.12 84 LEU A N 1
ATOM 637 C CA . LEU A 1 84 ? -11.977 -19.094 -0.34 1 98.12 84 LEU A CA 1
ATOM 638 C C . LEU A 1 84 ? -13.133 -18.109 -0.487 1 98.12 84 LEU A C 1
ATOM 640 O O . LEU A 1 84 ? -14.109 -18.188 0.256 1 98.12 84 LEU A O 1
ATOM 644 N N . HIS A 1 85 ? -13.008 -17.203 -1.422 1 98.12 85 HIS A N 1
ATOM 645 C CA . HIS A 1 85 ? -14.086 -16.25 -1.686 1 98.12 85 HIS A CA 1
ATOM 646 C C . HIS A 1 85 ? -15.375 -16.969 -2.049 1 98.12 85 HIS A C 1
ATOM 648 O O . HIS A 1 85 ? -16.438 -16.688 -1.479 1 98.12 85 HIS A O 1
ATOM 654 N N . LEU A 1 86 ? -15.273 -17.922 -2.982 1 96.56 86 LEU A N 1
ATOM 655 C CA . LEU A 1 86 ? -16.438 -18.703 -3.377 1 96.56 86 LEU A CA 1
ATOM 656 C C . LEU A 1 86 ? -17.031 -19.438 -2.18 1 96.56 86 LEU A C 1
ATOM 658 O O . LEU A 1 86 ? -18.25 -19.422 -1.969 1 96.56 86 LEU A O 1
ATOM 662 N N . ALA A 1 87 ? -16.141 -20.047 -1.397 1 95.38 87 ALA A N 1
ATOM 663 C CA . ALA A 1 87 ? -16.578 -20.828 -0.246 1 95.38 87 ALA A CA 1
ATOM 664 C C . ALA A 1 87 ? -17.281 -19.953 0.778 1 95.38 87 ALA A C 1
ATOM 666 O O . ALA A 1 87 ? -18.25 -20.391 1.409 1 95.38 87 ALA A O 1
ATOM 667 N N . GLU A 1 88 ? -16.781 -18.75 0.953 1 94.44 88 GLU A N 1
ATOM 668 C CA . GLU A 1 88 ? -17.375 -17.844 1.933 1 94.44 88 GLU A CA 1
ATOM 669 C C . GLU A 1 88 ? -18.719 -17.328 1.462 1 94.44 88 GLU A C 1
ATOM 671 O O . GLU A 1 88 ? -19.641 -17.141 2.268 1 94.44 88 GLU A O 1
ATOM 676 N N . ARG A 1 89 ? -18.828 -17.078 0.168 1 92.94 89 ARG A N 1
ATOM 677 C CA . ARG A 1 89 ? -20.062 -16.516 -0.373 1 92.94 89 ARG A CA 1
ATOM 678 C C . ARG A 1 89 ? -21.125 -17.609 -0.566 1 92.94 89 ARG A C 1
ATOM 680 O O . ARG A 1 89 ? -22.328 -17.328 -0.488 1 92.94 89 ARG A O 1
ATOM 687 N N . GLU A 1 90 ? -20.641 -18.828 -0.83 1 91.88 90 GLU A N 1
ATOM 688 C CA . GLU A 1 90 ? -21.531 -19.953 -1.028 1 91.88 90 GLU A CA 1
ATOM 689 C C . GLU A 1 90 ? -21.031 -21.188 -0.28 1 91.88 90 GLU A C 1
ATOM 691 O O . GLU A 1 90 ? -20.703 -22.203 -0.897 1 91.88 90 GLU A O 1
ATOM 696 N N . PRO A 1 91 ? -21.188 -21.172 1.004 1 86.31 91 PRO A N 1
ATOM 697 C CA . PRO A 1 91 ? -20.594 -22.234 1.822 1 86.31 91 PRO A CA 1
ATOM 698 C C . PRO A 1 91 ? -21.203 -23.609 1.528 1 86.31 91 PRO A C 1
ATOM 700 O O . PRO A 1 91 ? -20.5 -24.625 1.621 1 86.31 91 PRO A O 1
ATOM 703 N N . GLN A 1 92 ? -22.438 -23.594 1.159 1 85.75 92 GLN A N 1
ATOM 704 C CA . GLN A 1 92 ? -23.094 -24.875 0.914 1 85.75 92 GLN A CA 1
ATOM 705 C C . GLN A 1 92 ? -22.531 -25.562 -0.327 1 85.75 92 GLN A C 1
ATOM 707 O O . GLN A 1 92 ? -22.562 -26.781 -0.432 1 85.75 92 GLN A O 1
ATOM 712 N N . ALA A 1 93 ? -21.906 -24.75 -1.156 1 83.81 93 ALA A N 1
ATOM 713 C CA . ALA A 1 93 ? -21.484 -25.312 -2.438 1 83.81 93 ALA A CA 1
ATOM 714 C C . ALA A 1 93 ? -19.969 -25.547 -2.455 1 83.81 93 ALA A C 1
ATOM 716 O O . ALA A 1 93 ? -19.5 -26.484 -3.09 1 83.81 93 ALA A O 1
ATOM 717 N N . TRP A 1 94 ? -19.297 -24.766 -1.661 1 85.94 94 TRP A N 1
ATOM 718 C CA . TRP A 1 94 ? -17.859 -24.75 -1.959 1 85.94 94 TRP A CA 1
ATOM 719 C C . TRP A 1 94 ? -17.047 -24.953 -0.692 1 85.94 94 TRP A C 1
ATOM 721 O O . TRP A 1 94 ? -15.828 -25.156 -0.76 1 85.94 94 TRP A O 1
ATOM 731 N N . ALA A 1 95 ? -17.641 -24.984 0.433 1 81.94 95 ALA A N 1
ATOM 732 C CA . ALA A 1 95 ? -16.875 -25.062 1.681 1 81.94 95 ALA A CA 1
ATOM 733 C C . ALA A 1 95 ? -16.75 -26.5 2.16 1 81.94 95 ALA A C 1
ATOM 735 O O . ALA A 1 95 ? -16.109 -26.766 3.172 1 81.94 95 ALA A O 1
ATOM 736 N N . GLY A 1 96 ? -17.359 -27.438 1.477 1 86 96 GLY A N 1
ATOM 737 C CA . GLY A 1 96 ? -17.453 -28.828 1.919 1 86 96 GLY A CA 1
ATOM 738 C C . GLY A 1 96 ? -16.156 -29.609 1.728 1 86 96 GLY A C 1
ATOM 739 O O . GLY A 1 96 ? -16.047 -30.734 2.193 1 86 96 GLY A O 1
ATOM 740 N N . GLY A 1 97 ? -15.203 -28.984 1.045 1 89.94 97 GLY A N 1
ATOM 741 C CA . GLY A 1 97 ? -13.922 -29.656 0.871 1 89.94 97 GLY A CA 1
ATOM 742 C C . GLY A 1 97 ? -13.812 -30.406 -0.438 1 89.94 97 GLY A C 1
ATOM 743 O O . GLY A 1 97 ? -12.742 -30.922 -0.778 1 89.94 97 GLY A O 1
ATOM 744 N N . GLU A 1 98 ? -14.891 -30.5 -1.175 1 93.06 98 GLU A N 1
ATOM 745 C CA . GLU A 1 98 ? -14.859 -31.172 -2.473 1 93.06 98 GLU A CA 1
ATOM 746 C C . GLU A 1 98 ? -14.062 -30.359 -3.49 1 93.06 98 GLU A C 1
ATOM 748 O O . GLU A 1 98 ? -14.156 -29.125 -3.521 1 93.06 98 GLU A O 1
ATOM 753 N N . PRO A 1 99 ? -13.328 -31.078 -4.293 1 95.88 99 PRO A N 1
ATOM 754 C CA . PRO A 1 99 ? -12.57 -30.359 -5.32 1 95.88 99 PRO A CA 1
ATOM 755 C C . PRO A 1 99 ? -13.461 -29.703 -6.363 1 95.88 99 PRO A C 1
ATOM 757 O O . PRO A 1 99 ? -14.578 -30.172 -6.613 1 95.88 99 PRO A O 1
ATOM 760 N N . PHE A 1 100 ? -13.039 -28.609 -6.914 1 96.62 100 PHE A N 1
ATOM 761 C CA . PHE A 1 100 ? -13.656 -27.922 -8.039 1 96.62 100 PHE A CA 1
ATOM 762 C C . PHE A 1 100 ? -12.602 -27.281 -8.93 1 96.62 100 PHE A C 1
ATOM 764 O O . PHE A 1 100 ? -11.406 -27.453 -8.703 1 96.62 100 PHE A O 1
ATOM 771 N N . THR A 1 101 ? -13.078 -26.641 -10.062 1 97.88 101 THR A N 1
ATOM 772 C CA . THR A 1 101 ? -12.133 -26.141 -11.055 1 97.88 101 THR A CA 1
ATOM 773 C C . THR A 1 101 ? -12.305 -24.641 -11.258 1 97.88 101 THR A C 1
ATOM 775 O O . THR A 1 101 ? -13.43 -24.141 -11.375 1 97.88 101 THR A O 1
ATOM 778 N N . LEU A 1 102 ? -11.266 -23.906 -11.156 1 98.19 102 LEU A N 1
ATOM 779 C CA . LEU A 1 102 ? -11.219 -22.516 -11.578 1 98.19 102 LEU A CA 1
ATOM 780 C C . LEU A 1 102 ? -10.562 -22.375 -12.945 1 98.19 102 LEU A C 1
ATOM 782 O O . LEU A 1 102 ? -9.57 -23.062 -13.234 1 98.19 102 LEU A O 1
ATOM 786 N N . ARG A 1 103 ? -11.141 -21.547 -13.797 1 98.12 103 ARG A N 1
ATOM 787 C CA . ARG A 1 103 ? -10.625 -21.375 -15.156 1 98.12 103 ARG A CA 1
ATOM 788 C C . ARG A 1 103 ? -10.141 -19.938 -15.367 1 98.12 103 ARG A C 1
ATOM 790 O O . ARG A 1 103 ? -10.883 -18.984 -15.109 1 98.12 103 ARG A O 1
ATOM 797 N N . THR A 1 104 ? -8.922 -19.797 -15.75 1 97.44 104 THR A N 1
ATOM 798 C CA . THR A 1 104 ? -8.336 -18.516 -16.125 1 97.44 104 THR A CA 1
ATOM 799 C C . THR A 1 104 ? -7.848 -18.547 -17.578 1 97.44 104 THR A C 1
ATOM 801 O O . THR A 1 104 ? -8.109 -19.516 -18.297 1 97.44 104 THR A O 1
ATOM 804 N N . THR A 1 105 ? -7.164 -17.469 -18.016 1 95.5 105 THR A N 1
ATOM 805 C CA . THR A 1 105 ? -6.641 -17.438 -19.375 1 95.5 105 THR A CA 1
ATOM 806 C C . THR A 1 105 ? -5.539 -18.469 -19.562 1 95.5 105 THR A C 1
ATOM 808 O O . THR A 1 105 ? -5.238 -18.875 -20.688 1 95.5 105 THR A O 1
ATOM 811 N N . ALA A 1 106 ? -4.977 -18.953 -18.453 1 94.25 106 ALA A N 1
ATOM 812 C CA . ALA A 1 106 ? -3.926 -19.969 -18.5 1 94.25 106 ALA A CA 1
ATOM 813 C C . ALA A 1 106 ? -4.523 -21.375 -18.531 1 94.25 106 ALA A C 1
ATOM 815 O O . ALA A 1 106 ? -3.795 -22.359 -18.672 1 94.25 106 ALA A O 1
ATOM 816 N N . GLY A 1 107 ? -5.852 -21.5 -18.422 1 95.69 107 GLY A N 1
ATOM 817 C CA . GLY A 1 107 ? -6.52 -22.797 -18.438 1 95.69 107 GLY A CA 1
ATOM 818 C C . GLY A 1 107 ? -7.133 -23.156 -17.109 1 95.69 107 GLY A C 1
ATOM 819 O O . GLY A 1 107 ? -7.41 -22.281 -16.281 1 95.69 107 GLY A O 1
ATOM 820 N N . ASP A 1 108 ? -7.406 -24.438 -16.953 1 97.44 108 ASP A N 1
ATOM 821 C CA . ASP A 1 108 ? -8.125 -24.953 -15.797 1 97.44 108 ASP A CA 1
ATOM 822 C C . ASP A 1 108 ? -7.164 -25.297 -14.664 1 97.44 108 ASP A C 1
ATOM 824 O O . ASP A 1 108 ? -6.082 -25.844 -14.898 1 97.44 108 ASP A O 1
ATOM 828 N N . SER A 1 109 ? -7.531 -25.031 -13.445 1 97.88 109 SER A N 1
ATOM 829 C CA . SER A 1 109 ? -6.812 -25.406 -12.234 1 97.88 109 SER A CA 1
ATOM 830 C C . SER A 1 109 ? -7.734 -26.109 -11.234 1 97.88 109 SER A C 1
ATOM 832 O O . SER A 1 109 ? -8.703 -25.5 -10.758 1 97.88 109 SER A O 1
ATOM 834 N N . PRO A 1 110 ? -7.484 -27.375 -10.992 1 97.69 110 PRO A N 1
ATOM 835 C CA . PRO A 1 110 ? -8.227 -27.984 -9.883 1 97.69 110 PRO A CA 1
ATOM 836 C C . PRO A 1 110 ? -7.883 -27.359 -8.531 1 97.69 110 PRO A C 1
ATOM 838 O O . PRO A 1 110 ? -6.723 -27.031 -8.273 1 97.69 110 PRO A O 1
ATOM 841 N N . VAL A 1 111 ? -8.898 -27.203 -7.695 1 97.75 111 VAL A N 1
ATOM 842 C CA . VAL A 1 111 ? -8.742 -26.562 -6.395 1 97.75 111 VAL A CA 1
ATOM 843 C C . VAL A 1 111 ? -9.469 -27.375 -5.324 1 97.75 111 VAL A C 1
ATOM 845 O O . VAL A 1 111 ? -10.516 -27.969 -5.594 1 97.75 111 VAL A O 1
ATOM 848 N N . GLN A 1 112 ? -8.867 -27.453 -4.18 1 98 112 GLN A N 1
ATOM 849 C CA . GLN A 1 112 ? -9.484 -28.094 -3.018 1 98 112 GLN A CA 1
ATOM 850 C C . GLN A 1 112 ? -9.203 -27.297 -1.746 1 98 112 GLN A C 1
ATOM 852 O O . GLN A 1 112 ? -8.055 -27 -1.434 1 98 112 GLN A O 1
ATOM 857 N N . ILE A 1 113 ? -10.273 -26.953 -1.079 1 97.88 113 ILE A N 1
ATOM 858 C CA . ILE A 1 113 ? -10.133 -26.297 0.221 1 97.88 113 ILE A CA 1
ATOM 859 C C . ILE A 1 113 ? -9.953 -27.359 1.307 1 97.88 113 ILE A C 1
ATOM 861 O O . ILE A 1 113 ? -10.891 -28.078 1.645 1 97.88 113 ILE A O 1
ATOM 865 N N . LEU A 1 114 ? -8.766 -27.391 1.841 1 97.81 114 LEU A N 1
ATOM 866 C CA . LEU A 1 114 ? -8.43 -28.422 2.812 1 97.81 114 LEU A CA 1
ATOM 867 C C . LEU A 1 114 ? -8.93 -28.047 4.203 1 97.81 114 LEU A C 1
ATOM 869 O O . LEU A 1 114 ? -9.328 -28.922 4.984 1 97.81 114 LEU A O 1
ATOM 873 N N . ASP A 1 115 ? -8.852 -26.781 4.547 1 96.31 115 ASP A N 1
ATOM 874 C CA . ASP A 1 115 ? -9.312 -26.219 5.809 1 96.31 115 ASP A CA 1
ATOM 875 C C . ASP A 1 115 ? -9.805 -24.781 5.617 1 96.31 115 ASP A C 1
ATOM 877 O O . ASP A 1 115 ? -9.008 -23.844 5.57 1 96.31 115 ASP A O 1
ATOM 881 N N . ALA A 1 116 ? -11.07 -24.625 5.578 1 93.56 116 ALA A N 1
ATOM 882 C CA . ALA A 1 116 ? -11.664 -23.328 5.289 1 93.56 116 ALA A CA 1
ATOM 883 C C . ALA A 1 116 ? -11.398 -22.344 6.422 1 93.56 116 ALA A C 1
ATOM 885 O O . ALA A 1 116 ? -11.125 -21.156 6.172 1 93.56 116 ALA A O 1
ATOM 886 N N . ALA A 1 117 ? -11.414 -22.812 7.633 1 91.5 117 ALA A N 1
ATOM 887 C CA . ALA A 1 117 ? -11.227 -21.938 8.797 1 91.5 117 ALA A CA 1
ATOM 888 C C . ALA A 1 117 ? -9.797 -21.406 8.859 1 91.5 117 ALA A C 1
ATOM 890 O O . ALA A 1 117 ? -9.57 -20.234 9.172 1 91.5 117 ALA A O 1
ATOM 891 N N . ALA A 1 118 ? -8.875 -22.281 8.453 1 94.94 118 ALA A N 1
ATOM 892 C CA . ALA A 1 118 ? -7.465 -21.891 8.492 1 94.94 118 ALA A CA 1
ATOM 893 C C . ALA A 1 118 ? -7.031 -21.266 7.176 1 94.94 118 ALA A C 1
ATOM 895 O O . ALA A 1 118 ? -5.926 -20.734 7.07 1 94.94 118 ALA A O 1
ATOM 896 N N . GLY A 1 119 ? -7.875 -21.359 6.188 1 97.56 119 GLY A N 1
ATOM 897 C CA . GLY A 1 119 ? -7.582 -20.797 4.879 1 97.56 119 GLY A CA 1
ATOM 898 C C . GLY A 1 119 ? -6.551 -21.609 4.105 1 97.56 119 GLY A C 1
ATOM 899 O O . GLY A 1 119 ? -5.742 -21.031 3.369 1 97.56 119 GLY A O 1
ATOM 900 N N . ILE A 1 120 ? -6.512 -22.906 4.359 1 98.44 120 ILE A N 1
ATOM 901 C CA . ILE A 1 120 ? -5.562 -23.766 3.668 1 98.44 120 ILE A CA 1
ATOM 902 C C . ILE A 1 120 ? -6.199 -24.312 2.395 1 98.44 120 ILE A C 1
ATOM 904 O O . ILE A 1 120 ? -7.199 -25.031 2.453 1 98.44 120 ILE A O 1
ATOM 908 N N . VAL A 1 121 ? -5.664 -23.984 1.252 1 98.69 121 VAL A N 1
ATOM 909 C CA . VAL A 1 121 ? -6.211 -24.359 -0.052 1 98.69 121 VAL A CA 1
ATOM 910 C C . VAL A 1 121 ? -5.121 -24.984 -0.914 1 98.69 121 VAL A C 1
ATOM 912 O O . VAL A 1 121 ? -3.969 -24.547 -0.887 1 98.69 121 VAL A O 1
ATOM 915 N N . GLN A 1 122 ? -5.453 -25.953 -1.596 1 98.69 122 GLN A N 1
ATOM 916 C CA . GLN A 1 122 ? -4.598 -26.641 -2.562 1 98.69 122 GLN A CA 1
ATOM 917 C C . GLN A 1 122 ? -5.035 -26.344 -3.992 1 98.69 122 GLN A C 1
ATOM 919 O O . GLN A 1 122 ? -6.23 -26.344 -4.297 1 98.69 122 GLN A O 1
ATOM 924 N N . VAL A 1 123 ? -4.062 -26.078 -4.836 1 98.5 123 VAL A N 1
ATOM 925 C CA . VAL A 1 123 ? -4.375 -25.766 -6.227 1 98.5 123 VAL A CA 1
ATOM 926 C C . VAL A 1 123 ? -3.414 -26.5 -7.152 1 98.5 123 VAL A C 1
ATOM 928 O O . VAL A 1 123 ? -2.209 -26.562 -6.891 1 98.5 123 VAL A O 1
ATOM 931 N N . GLY A 1 124 ? -3.957 -27.094 -8.195 1 98.38 124 GLY A N 1
ATOM 932 C CA . GLY A 1 124 ? -3.141 -27.656 -9.258 1 98.38 124 GLY A CA 1
ATOM 933 C C . GLY A 1 124 ? -2.785 -26.641 -10.336 1 98.38 124 GLY A C 1
ATOM 934 O O . GLY A 1 124 ? -3.652 -25.906 -10.812 1 98.38 124 GLY A O 1
ATOM 935 N N . LEU A 1 125 ? -1.52 -26.625 -10.695 1 97.19 125 LEU A N 1
ATOM 936 C CA . LEU A 1 125 ? -1.086 -25.656 -11.688 1 97.19 125 LEU A CA 1
ATOM 937 C C . LEU A 1 125 ? -0.679 -26.344 -12.984 1 97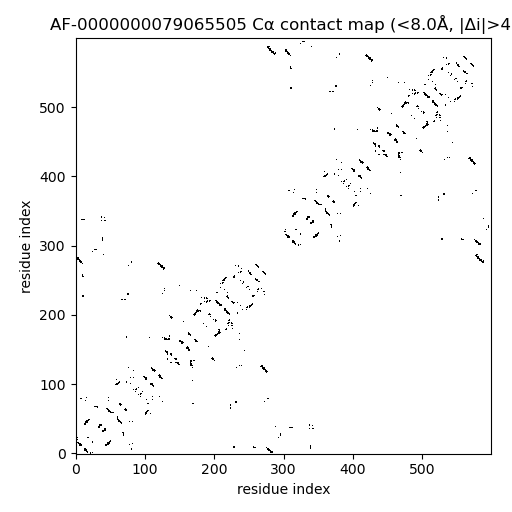.19 125 LEU A C 1
ATOM 939 O O . LEU A 1 125 ? -0.114 -25.719 -13.875 1 97.19 125 LEU A O 1
ATOM 943 N N . GLY A 1 126 ? -0.946 -27.625 -13.062 1 95.94 126 GLY A N 1
ATOM 944 C CA . GLY A 1 126 ? -0.622 -28.375 -14.266 1 95.94 126 GLY A CA 1
ATOM 945 C C . GLY A 1 126 ? 0.851 -28.719 -14.375 1 95.94 126 GLY A C 1
ATOM 946 O O . GLY A 1 126 ? 1.544 -28.828 -13.359 1 95.94 126 GLY A O 1
ATOM 947 N N . ARG A 1 127 ? 1.271 -29.078 -15.594 1 95.81 127 ARG A N 1
ATOM 948 C CA . ARG A 1 127 ? 2.646 -29.484 -15.867 1 95.81 127 ARG A CA 1
ATOM 949 C C . ARG A 1 127 ? 3.422 -28.344 -16.531 1 95.81 127 ARG A C 1
ATOM 951 O O . ARG A 1 127 ? 3.135 -27.984 -17.672 1 95.81 127 ARG A O 1
ATOM 958 N N . PRO A 1 128 ? 4.406 -27.828 -15.836 1 96.62 128 PRO A N 1
ATOM 959 C CA . PRO A 1 128 ? 5.215 -26.781 -16.484 1 96.62 128 PRO A CA 1
ATOM 960 C C . PRO A 1 128 ? 5.918 -27.281 -17.734 1 96.62 128 PRO A C 1
ATOM 962 O O . PRO A 1 128 ? 6.273 -28.469 -17.828 1 96.62 128 PRO A O 1
ATOM 965 N N . ALA A 1 129 ? 6.098 -26.375 -18.656 1 96.5 129 ALA A N 1
ATOM 966 C CA . ALA A 1 129 ? 6.832 -26.688 -19.875 1 96.5 129 ALA A CA 1
ATOM 967 C C . ALA A 1 129 ? 8.25 -26.109 -19.828 1 96.5 129 ALA A C 1
ATOM 969 O O . ALA A 1 129 ? 8.438 -24.938 -19.5 1 96.5 129 ALA A O 1
ATOM 970 N N . PHE A 1 130 ? 9.203 -27 -20.109 1 97.12 130 PHE A N 1
ATOM 971 C CA . PHE A 1 130 ? 10.609 -26.609 -20.141 1 97.12 130 PHE A CA 1
ATOM 972 C C . PHE A 1 130 ? 11.133 -26.578 -21.578 1 97.12 130 PHE A C 1
ATOM 974 O O . PHE A 1 130 ? 12.086 -27.281 -21.906 1 97.12 130 PHE A O 1
ATOM 981 N N . ASP A 1 131 ? 10.453 -25.781 -22.375 1 95.75 131 ASP A N 1
ATOM 982 C CA . ASP A 1 131 ? 10.797 -25.672 -23.781 1 95.75 131 ASP A CA 1
ATOM 983 C C . ASP A 1 131 ? 10.773 -24.219 -24.25 1 95.75 131 ASP A C 1
ATOM 985 O O . ASP A 1 131 ? 9.891 -23.453 -23.859 1 95.75 131 ASP A O 1
ATOM 989 N N . ALA A 1 132 ? 11.719 -23.844 -25.062 1 94.12 132 ALA A N 1
ATOM 990 C CA . ALA A 1 132 ? 11.891 -22.453 -25.5 1 94.12 132 ALA A CA 1
ATOM 991 C C . ALA A 1 132 ? 10.656 -21.969 -26.25 1 94.12 132 ALA A C 1
ATOM 993 O O . ALA A 1 132 ? 10.266 -20.797 -26.109 1 94.12 132 ALA A O 1
ATOM 994 N N . ALA A 1 133 ? 10.047 -22.797 -26.922 1 90.44 133 ALA A N 1
ATOM 995 C CA . ALA A 1 133 ? 8.891 -22.406 -27.734 1 90.44 133 ALA A CA 1
ATOM 996 C C . ALA A 1 133 ? 7.684 -22.094 -26.844 1 90.44 133 ALA A C 1
ATOM 998 O O . ALA A 1 133 ? 6.867 -21.219 -27.172 1 90.44 133 ALA A O 1
ATOM 999 N N . ALA A 1 134 ? 7.547 -22.719 -25.719 1 87.56 134 ALA A N 1
ATOM 1000 C CA . ALA A 1 134 ? 6.426 -22.531 -24.797 1 87.56 134 ALA A CA 1
ATOM 1001 C C . ALA A 1 134 ? 6.527 -21.188 -24.078 1 87.56 134 ALA A C 1
ATOM 1003 O O . ALA A 1 134 ? 5.512 -20.609 -23.703 1 87.56 134 ALA A O 1
ATOM 1004 N N . LEU A 1 135 ? 7.66 -20.562 -23.859 1 79.25 135 LEU A N 1
ATOM 1005 C CA . LEU A 1 135 ? 7.938 -19.375 -23.047 1 79.25 135 LEU A CA 1
ATOM 1006 C C . LEU A 1 135 ? 8.016 -18.125 -23.938 1 79.25 135 LEU A C 1
ATOM 1008 O O . LEU A 1 135 ? 7.977 -17 -23.422 1 79.25 135 LEU A O 1
ATOM 1012 N N . PRO A 1 136 ? 7.906 -18.156 -25.328 1 86.38 136 PRO A N 1
ATOM 1013 C CA . PRO A 1 136 ? 8.891 -18.141 -26.406 1 86.38 136 PRO A CA 1
ATOM 1014 C C . PRO A 1 136 ? 10.203 -17.469 -26.016 1 86.38 136 PRO A C 1
ATOM 1016 O O . PRO A 1 136 ? 10.211 -16.297 -25.625 1 86.38 136 PRO A O 1
ATOM 1019 N N . LEU A 1 137 ? 11.234 -18.047 -25.922 1 93.75 137 LEU A N 1
ATOM 1020 C CA . LEU A 1 137 ? 12.594 -17.578 -25.656 1 93.75 137 LEU A CA 1
ATOM 1021 C C . LEU A 1 137 ? 13.328 -17.281 -26.953 1 93.75 137 LEU A C 1
ATOM 1023 O O . LEU A 1 137 ? 13.211 -18.031 -27.938 1 93.75 137 LEU A O 1
ATOM 1027 N N . LEU A 1 138 ? 14.008 -16.141 -26.938 1 95.12 138 LEU A N 1
ATOM 1028 C CA . LEU A 1 138 ? 14.812 -15.789 -28.094 1 95.12 138 LEU A CA 1
ATOM 1029 C C . LEU A 1 138 ? 16.297 -16.062 -27.844 1 95.12 138 LEU A C 1
ATOM 1031 O O . LEU A 1 138 ? 16.75 -16.031 -26.703 1 95.12 138 LEU A O 1
ATOM 1035 N N . ASP A 1 139 ? 17 -16.297 -28.938 1 93.44 139 ASP A N 1
ATOM 1036 C CA . ASP A 1 139 ? 18.469 -16.328 -28.875 1 93.44 139 ASP A CA 1
ATOM 1037 C C . ASP A 1 139 ? 19.047 -14.922 -28.844 1 93.44 139 ASP A C 1
ATOM 1039 O O . ASP A 1 139 ? 18.328 -13.938 -28.984 1 93.44 139 ASP A O 1
ATOM 1043 N N . GLU A 1 140 ? 20.344 -14.867 -28.594 1 88.56 140 GLU A N 1
ATOM 1044 C CA . GLU A 1 140 ? 21.031 -13.578 -28.453 1 88.56 140 GLU A CA 1
ATOM 1045 C C . GLU A 1 140 ? 20.875 -12.742 -29.719 1 88.56 140 GLU A C 1
ATOM 1047 O O . GLU A 1 140 ? 20.859 -11.516 -29.656 1 88.56 140 GLU A O 1
ATOM 1052 N N . ASP A 1 141 ? 20.672 -13.383 -30.828 1 92.12 141 ASP A N 1
ATOM 1053 C CA . ASP A 1 141 ? 20.578 -12.672 -32.094 1 92.12 141 ASP A CA 1
ATOM 1054 C C . ASP A 1 141 ? 19.141 -12.273 -32.406 1 92.12 141 ASP A C 1
ATOM 1056 O O . ASP A 1 141 ? 18.844 -11.734 -33.469 1 92.12 141 ASP A O 1
ATOM 1060 N N . GLY A 1 142 ? 18.266 -12.656 -31.562 1 92.5 142 GLY A N 1
ATOM 1061 C CA . GLY A 1 142 ? 16.891 -12.219 -31.703 1 92.5 142 GLY A CA 1
ATOM 1062 C C . GLY A 1 142 ? 16 -13.25 -32.375 1 92.5 142 GLY A C 1
ATOM 1063 O O . GLY A 1 142 ? 14.797 -13.047 -32.531 1 92.5 142 GLY A O 1
ATOM 1064 N N . THR A 1 143 ? 16.625 -14.367 -32.719 1 95.06 143 THR A N 1
ATOM 1065 C CA . THR A 1 143 ? 15.844 -15.43 -33.344 1 95.06 143 THR A CA 1
ATOM 1066 C C . THR A 1 143 ? 15.242 -16.359 -32.312 1 95.06 143 THR A C 1
ATOM 1068 O O . THR A 1 143 ? 15.766 -16.453 -31.188 1 95.06 143 THR A O 1
ATOM 1071 N N . PRO A 1 144 ? 14.172 -17.016 -32.688 1 94.88 144 PRO A N 1
ATOM 1072 C CA . PRO A 1 144 ? 13.562 -17.922 -31.719 1 94.88 144 PRO A CA 1
ATOM 1073 C C . PRO A 1 144 ? 14.508 -19.047 -31.297 1 94.88 144 PRO A C 1
ATOM 1075 O O . PRO A 1 144 ? 15.141 -19.688 -32.156 1 94.88 144 PRO A O 1
ATOM 1078 N N . ALA A 1 145 ? 14.586 -19.188 -29.969 1 94.06 145 ALA A N 1
ATOM 1079 C CA . ALA A 1 145 ? 15.352 -20.312 -29.438 1 94.06 145 ALA A CA 1
ATOM 1080 C C . ALA A 1 145 ? 14.57 -21.625 -29.562 1 94.06 145 ALA A C 1
ATOM 1082 O O . ALA A 1 145 ? 13.352 -21.594 -29.734 1 94.06 145 ALA A O 1
ATOM 1083 N N . GLU A 1 146 ? 15.305 -22.75 -29.547 1 93.56 146 GLU A N 1
ATOM 1084 C CA . GLU A 1 146 ? 14.68 -24.062 -29.609 1 93.56 146 GLU A CA 1
ATOM 1085 C C . GLU A 1 146 ? 15.242 -25 -28.531 1 93.56 146 GLU A C 1
ATOM 1087 O O . GLU A 1 146 ? 16.375 -24.812 -28.078 1 93.56 146 GLU A O 1
ATOM 1092 N N . GLY A 1 147 ? 14.414 -25.969 -28.141 1 94.25 147 GLY A N 1
ATOM 1093 C CA . GLY A 1 147 ? 14.898 -27.016 -27.266 1 94.25 147 GLY A CA 1
ATOM 1094 C C . GLY A 1 147 ? 14.641 -26.734 -25.797 1 94.25 147 GLY A C 1
ATOM 1095 O O . GLY A 1 147 ? 13.836 -25.859 -25.453 1 94.25 147 GLY A O 1
ATOM 1096 N N . PRO A 1 148 ? 15.227 -27.609 -24.984 1 95.44 148 PRO A N 1
ATOM 1097 C CA . PRO A 1 148 ? 15.016 -27.5 -23.531 1 95.44 148 PRO A CA 1
ATOM 1098 C C . PRO A 1 148 ? 15.617 -26.219 -22.953 1 95.44 148 PRO A C 1
ATOM 1100 O O . PRO A 1 148 ? 16.625 -25.719 -23.453 1 95.44 148 PRO A O 1
ATOM 1103 N N . THR A 1 149 ? 15.055 -25.734 -21.891 1 96.88 149 THR A N 1
ATOM 1104 C CA . THR A 1 149 ? 15.438 -24.469 -21.281 1 96.88 149 THR A CA 1
ATOM 1105 C C . THR A 1 149 ? 16.016 -24.672 -19.891 1 96.88 149 THR A C 1
ATOM 1107 O O . THR A 1 149 ? 15.844 -23.828 -19 1 96.88 149 THR A O 1
ATOM 1110 N N . LEU A 1 150 ? 16.578 -25.781 -19.688 1 97.12 150 LEU A N 1
ATOM 1111 C CA . LEU A 1 150 ? 17.25 -26.078 -18.422 1 97.12 150 LEU A CA 1
ATOM 1112 C C . LEU A 1 150 ? 18.688 -25.578 -18.438 1 97.12 150 LEU A C 1
ATOM 1114 O O . LEU A 1 150 ? 19.422 -25.828 -19.391 1 97.12 150 LEU A O 1
ATOM 1118 N N . SER A 1 151 ? 19.094 -24.844 -17.484 1 96.62 151 SER A N 1
ATOM 1119 C CA . SER A 1 151 ? 20.469 -24.359 -17.297 1 96.62 151 SER A CA 1
ATOM 1120 C C . SER A 1 151 ? 20.984 -23.625 -18.531 1 96.62 151 SER A C 1
ATOM 1122 O O . SER A 1 151 ? 22.062 -23.922 -19.031 1 96.62 151 SER A O 1
ATOM 1124 N N . VAL A 1 152 ? 20.25 -22.719 -18.953 1 95.38 152 VAL A N 1
ATOM 1125 C CA . VAL A 1 152 ? 20.609 -21.938 -20.125 1 95.38 152 VAL A CA 1
ATOM 1126 C C . VAL A 1 152 ? 21.406 -20.703 -19.703 1 95.38 152 VAL A C 1
ATOM 1128 O O . VAL A 1 152 ? 21.094 -20.062 -18.703 1 95.38 152 VAL A O 1
ATOM 1131 N N . PRO A 1 153 ? 22.469 -20.375 -20.484 1 95.06 153 PRO A N 1
ATOM 1132 C CA . PRO A 1 153 ? 23.219 -19.156 -20.172 1 95.06 153 PRO A CA 1
ATOM 1133 C C . PRO A 1 153 ? 22.438 -17.891 -20.484 1 95.06 153 PRO A C 1
ATOM 1135 O O . PRO A 1 153 ? 21.703 -17.844 -21.469 1 95.06 153 PRO A O 1
ATOM 1138 N N . LEU A 1 154 ? 22.484 -16.938 -19.625 1 96.62 154 LEU A N 1
ATOM 1139 C CA . LEU A 1 154 ? 21.891 -15.609 -19.797 1 96.62 154 LEU A CA 1
ATOM 1140 C C . LEU A 1 154 ? 22.844 -14.516 -19.312 1 96.62 154 LEU A C 1
ATOM 1142 O O . LEU A 1 154 ? 23.281 -14.531 -18.172 1 96.62 154 LEU A O 1
ATOM 1146 N N . THR A 1 155 ? 23.188 -13.586 -20.203 1 95.88 155 THR A N 1
ATOM 1147 C CA . THR A 1 155 ? 24.031 -12.453 -19.844 1 95.88 155 THR A CA 1
ATOM 1148 C C . THR A 1 155 ? 23.188 -11.203 -19.609 1 95.88 155 THR A C 1
ATOM 1150 O O . THR A 1 155 ? 22.438 -10.773 -20.484 1 95.88 155 THR A O 1
ATOM 1153 N N . VAL A 1 156 ? 23.281 -10.688 -18.422 1 95.88 156 VAL A N 1
ATOM 1154 C CA . VAL A 1 156 ? 22.578 -9.469 -18.047 1 95.88 156 VAL A CA 1
ATOM 1155 C C . VAL A 1 156 ? 23.578 -8.398 -17.609 1 95.88 156 VAL A C 1
ATOM 1157 O O . VAL A 1 156 ? 24.047 -8.414 -16.469 1 95.88 156 VAL A O 1
ATOM 1160 N N . GLY A 1 157 ? 23.812 -7.414 -18.438 1 91.44 157 GLY A N 1
ATOM 1161 C CA . GLY A 1 157 ? 24.906 -6.5 -18.141 1 91.44 157 GLY A CA 1
ATOM 1162 C C . GLY A 1 157 ? 26.219 -7.207 -17.922 1 91.44 157 GLY A C 1
ATOM 1163 O O . GLY A 1 157 ? 26.672 -7.969 -18.781 1 91.44 157 GLY A O 1
ATOM 1164 N N . GLU A 1 158 ? 26.719 -6.98 -16.703 1 93.5 158 GLU A N 1
ATOM 1165 C CA . GLU A 1 158 ? 28.016 -7.578 -16.375 1 93.5 158 GLU A CA 1
ATOM 1166 C C . GLU A 1 158 ? 27.844 -8.945 -15.719 1 93.5 158 GLU A C 1
ATOM 1168 O O . GLU A 1 158 ? 28.812 -9.633 -15.438 1 93.5 158 GLU A O 1
ATOM 1173 N N . HIS A 1 159 ? 26.609 -9.367 -15.516 1 94.5 159 HIS A N 1
ATOM 1174 C CA . HIS A 1 159 ? 26.328 -10.617 -14.82 1 94.5 159 HIS A CA 1
ATOM 1175 C C . HIS A 1 159 ? 26.172 -11.766 -15.805 1 94.5 159 HIS A C 1
ATOM 1177 O O . HIS A 1 159 ? 25.375 -11.688 -16.734 1 94.5 159 HIS A O 1
ATOM 1183 N N . LYS A 1 160 ? 26.969 -12.797 -15.648 1 95.75 160 LYS A N 1
ATOM 1184 C CA . LYS A 1 160 ? 26.797 -14.055 -16.375 1 95.75 160 LYS A CA 1
ATOM 1185 C C . LYS A 1 160 ? 26.031 -15.07 -15.531 1 95.75 160 LYS A C 1
ATOM 1187 O O . LYS A 1 160 ? 26.562 -15.594 -14.539 1 95.75 160 LYS A O 1
ATOM 1192 N N . LEU A 1 161 ? 24.844 -15.383 -15.969 1 96.94 161 LEU A N 1
ATOM 1193 C CA . LEU A 1 161 ? 23.953 -16.234 -15.188 1 96.94 161 LEU A CA 1
ATOM 1194 C C . LEU A 1 161 ? 23.672 -17.547 -15.93 1 96.94 161 LEU A C 1
ATOM 1196 O O . LEU A 1 161 ? 23.906 -17.641 -17.141 1 96.94 161 LEU A O 1
ATOM 1200 N N . THR A 1 162 ? 23.359 -18.516 -15.211 1 97.38 162 THR A N 1
ATOM 1201 C CA . THR A 1 162 ? 22.734 -19.75 -15.711 1 97.38 162 THR A CA 1
ATOM 1202 C C . THR A 1 162 ? 21.312 -19.875 -15.188 1 97.38 162 THR A C 1
ATOM 1204 O O . THR A 1 162 ? 21.078 -19.891 -13.969 1 97.38 162 THR A O 1
ATOM 1207 N N . VAL A 1 163 ? 20.344 -19.969 -16.109 1 98.06 163 VAL A N 1
ATOM 1208 C CA . VAL A 1 163 ? 18.969 -19.891 -15.664 1 98.06 163 VAL A CA 1
ATOM 1209 C C . VAL A 1 163 ? 18.172 -21.078 -16.219 1 98.06 163 VAL A C 1
ATOM 1211 O O . VAL A 1 163 ? 18.625 -21.75 -17.156 1 98.06 163 VAL A O 1
ATOM 1214 N N . THR A 1 164 ? 17.125 -21.422 -15.586 1 98.12 164 THR A N 1
ATOM 1215 C CA . THR A 1 164 ? 16.109 -22.328 -16.094 1 98.12 164 THR A CA 1
ATOM 1216 C C . THR A 1 164 ? 14.805 -21.594 -16.359 1 98.12 164 THR A C 1
ATOM 1218 O O . THR A 1 164 ? 14.242 -20.969 -15.453 1 98.12 164 THR A O 1
ATOM 1221 N N . ALA A 1 165 ? 14.352 -21.594 -17.594 1 97.75 165 ALA A N 1
ATOM 1222 C CA . ALA A 1 165 ? 13.102 -20.938 -17.984 1 97.75 165 ALA A CA 1
ATOM 1223 C C . ALA A 1 165 ? 11.992 -21.969 -18.188 1 97.75 165 ALA A C 1
ATOM 1225 O O . ALA A 1 165 ? 12.242 -23.062 -18.672 1 97.75 165 ALA A O 1
ATOM 1226 N N . LEU A 1 166 ? 10.844 -21.594 -17.75 1 97 166 LEU A N 1
ATOM 1227 C CA . LEU A 1 166 ? 9.719 -22.516 -17.906 1 97 166 LEU A CA 1
ATOM 1228 C C . LEU A 1 166 ? 8.406 -21.766 -18.016 1 97 166 LEU A C 1
ATOM 1230 O O . LEU A 1 166 ? 8.344 -20.562 -17.734 1 97 166 LEU A O 1
ATOM 1234 N N . HIS A 1 167 ? 7.43 -22.453 -18.5 1 95.44 167 HIS A N 1
ATOM 1235 C CA . HIS A 1 167 ? 6.07 -21.922 -18.625 1 95.44 167 HIS A CA 1
ATOM 1236 C C . HIS A 1 167 ? 5.102 -22.703 -17.734 1 95.44 167 HIS A C 1
ATOM 1238 O O . HIS A 1 167 ? 4.824 -23.875 -18 1 95.44 167 HIS A O 1
ATOM 1244 N N . ASN A 1 168 ? 4.707 -22.188 -16.719 1 92.69 168 ASN A N 1
ATOM 1245 C CA . ASN A 1 168 ? 3.748 -22.781 -15.789 1 92.69 168 ASN A CA 1
ATOM 1246 C C . ASN A 1 168 ? 2.439 -22 -15.758 1 92.69 168 ASN A C 1
ATOM 1248 O O . ASN A 1 168 ? 1.96 -21.625 -14.68 1 92.69 168 ASN A O 1
ATOM 1252 N N . GLY A 1 169 ? 1.832 -21.781 -16.906 1 89.69 169 GLY A N 1
ATOM 1253 C CA . GLY A 1 169 ? 0.679 -20.906 -17.094 1 89.69 169 GLY A CA 1
ATOM 1254 C C . GLY A 1 169 ? 1.054 -19.484 -17.484 1 89.69 169 GLY A C 1
ATOM 1255 O O . GLY A 1 169 ? 0.281 -18.797 -18.156 1 89.69 169 GLY A O 1
ATOM 1256 N N . ASN A 1 170 ? 2.186 -19.078 -17.109 1 90.44 170 ASN A N 1
ATOM 1257 C CA . ASN A 1 170 ? 2.885 -17.844 -17.5 1 90.44 170 ASN A CA 1
ATOM 1258 C C . ASN A 1 170 ? 4.398 -18.047 -17.453 1 90.44 170 ASN A C 1
ATOM 1260 O O . ASN A 1 170 ? 4.891 -19.062 -17 1 90.44 170 ASN A O 1
ATOM 1264 N N . PRO A 1 171 ? 5.164 -17.141 -18.062 1 94.69 171 PRO A N 1
ATOM 1265 C CA . PRO A 1 171 ? 6.617 -17.328 -18.141 1 94.69 171 PRO A CA 1
ATOM 1266 C C . PRO A 1 171 ? 7.312 -17.125 -16.797 1 94.69 171 PRO A C 1
ATOM 1268 O O . PRO A 1 171 ? 7.004 -16.172 -16.078 1 94.69 171 PRO A O 1
ATOM 1271 N N . HIS A 1 172 ? 8.227 -18.016 -16.469 1 97.38 172 HIS A N 1
ATOM 1272 C CA . HIS A 1 172 ? 9.062 -17.922 -15.289 1 97.38 172 HIS A CA 1
ATOM 1273 C C . HIS A 1 172 ? 10.531 -18.188 -15.625 1 97.38 172 HIS A C 1
ATOM 1275 O O . HIS A 1 172 ? 10.828 -19.031 -16.469 1 97.38 172 HIS A O 1
ATOM 1281 N N . THR A 1 173 ? 11.383 -17.484 -15.016 1 98.25 173 THR A N 1
ATOM 1282 C CA . THR A 1 173 ? 12.828 -17.719 -15.086 1 98.25 173 THR A CA 1
ATOM 1283 C C . THR A 1 173 ? 13.414 -17.891 -13.688 1 98.25 173 THR A C 1
ATOM 1285 O O . THR A 1 173 ? 13.32 -17 -12.852 1 98.25 173 THR A O 1
ATOM 1288 N N . VAL A 1 174 ? 13.953 -19.062 -13.461 1 98.75 174 VAL A N 1
ATOM 1289 C CA . VAL A 1 174 ? 14.516 -19.406 -12.164 1 98.75 174 VAL A CA 1
ATOM 1290 C C . VAL A 1 174 ? 16.031 -19.266 -12.211 1 98.75 174 VAL A C 1
ATOM 1292 O O . VAL A 1 174 ? 16.688 -19.812 -13.102 1 98.75 174 VAL A O 1
ATOM 1295 N N . VAL A 1 175 ? 16.609 -18.547 -11.273 1 98.69 175 VAL A N 1
ATOM 1296 C CA . VAL A 1 175 ? 18.047 -18.266 -11.195 1 98.69 175 VAL A CA 1
ATOM 1297 C C . VAL A 1 175 ? 18.625 -18.859 -9.906 1 98.69 175 VAL A C 1
ATOM 1299 O O . VAL A 1 175 ? 18.5 -18.25 -8.836 1 98.69 175 VAL A O 1
ATOM 1302 N N . PRO A 1 176 ? 19.281 -20 -10.008 1 98.44 176 PRO A N 1
ATOM 1303 C CA . PRO A 1 176 ? 19.953 -20.5 -8.805 1 98.44 176 PRO A CA 1
ATOM 1304 C C . PRO A 1 176 ? 21.031 -19.531 -8.289 1 98.44 176 PRO A C 1
ATOM 1306 O O . PRO A 1 176 ? 21.828 -19.016 -9.062 1 98.44 176 PRO A O 1
ATOM 1309 N N . VAL A 1 177 ? 20.922 -19.219 -7.031 1 98.12 177 VAL A N 1
ATOM 1310 C CA . VAL A 1 177 ? 21.906 -18.344 -6.398 1 98.12 177 VAL A CA 1
ATOM 1311 C C . VAL A 1 177 ? 22.281 -18.906 -5.031 1 98.12 177 VAL A C 1
ATOM 1313 O O . VAL A 1 177 ? 21.578 -19.734 -4.473 1 98.12 177 VAL A O 1
ATOM 1316 N N . ALA A 1 178 ? 23.422 -18.406 -4.559 1 97.06 178 ALA A N 1
ATOM 1317 C CA . ALA A 1 178 ? 23.859 -18.828 -3.23 1 97.06 178 ALA A CA 1
ATOM 1318 C C . ALA A 1 178 ? 23 -18.219 -2.141 1 97.06 178 ALA A C 1
ATOM 1320 O O . ALA A 1 178 ? 22.688 -18.859 -1.139 1 97.06 178 ALA A O 1
ATOM 1321 N N . GLU A 1 179 ? 22.656 -16.953 -2.406 1 97.44 179 GLU A N 1
ATOM 1322 C CA . GLU A 1 179 ? 21.875 -16.219 -1.418 1 97.44 179 GLU A CA 1
ATOM 1323 C C . GLU A 1 179 ? 20.844 -15.312 -2.092 1 97.44 179 GLU A C 1
ATOM 1325 O O . GLU A 1 179 ? 21.188 -14.234 -2.58 1 97.44 179 GLU A O 1
ATOM 1330 N N . PRO A 1 180 ? 19.625 -15.812 -2.057 1 98.31 180 PRO A N 1
ATOM 1331 C CA . PRO A 1 180 ? 18.594 -14.898 -2.549 1 98.31 180 PRO A CA 1
ATOM 1332 C C . PRO A 1 180 ? 18.281 -13.781 -1.562 1 98.31 180 PRO A C 1
ATOM 1334 O O . PRO A 1 180 ? 18.031 -14.039 -0.38 1 98.31 180 PRO A O 1
ATOM 1337 N N . THR A 1 181 ? 18.359 -12.5 -1.989 1 98.19 181 THR A N 1
ATOM 1338 C CA . THR A 1 181 ? 18.062 -11.344 -1.143 1 98.19 181 THR A CA 1
ATOM 1339 C C . THR A 1 181 ? 17.094 -10.398 -1.84 1 98.19 181 THR A C 1
ATOM 1341 O O . THR A 1 181 ? 17.016 -10.375 -3.07 1 98.19 181 THR A O 1
ATOM 1344 N N . PRO A 1 182 ? 16.344 -9.625 -0.992 1 97.56 182 PRO A N 1
ATOM 1345 C CA . PRO A 1 182 ? 15.484 -8.609 -1.603 1 97.56 182 PRO A CA 1
ATOM 1346 C C . PRO A 1 182 ? 16.25 -7.652 -2.512 1 97.56 182 PRO A C 1
ATOM 1348 O O . PRO A 1 182 ? 15.734 -7.242 -3.557 1 97.56 182 PRO A O 1
ATOM 1351 N N . GLU A 1 183 ? 17.438 -7.289 -2.143 1 96.25 183 GLU A N 1
ATOM 1352 C CA . GLU A 1 183 ? 18.25 -6.375 -2.928 1 96.25 183 GLU A CA 1
ATOM 1353 C C . GLU A 1 183 ? 18.578 -6.961 -4.301 1 96.25 183 GLU A C 1
ATOM 1355 O O . GLU A 1 183 ? 18.484 -6.266 -5.312 1 96.25 183 GLU A O 1
ATOM 1360 N N . LEU A 1 184 ? 18.938 -8.219 -4.27 1 96.94 184 LEU A N 1
ATOM 1361 C CA . LEU A 1 184 ? 19.25 -8.906 -5.52 1 96.94 184 LEU A CA 1
ATOM 1362 C C . LEU A 1 184 ? 18.016 -8.938 -6.434 1 96.94 184 LEU A C 1
ATOM 1364 O O . LEU A 1 184 ? 18.125 -8.617 -7.621 1 96.94 184 LEU A O 1
ATOM 1368 N N . ALA A 1 185 ? 16.875 -9.297 -5.887 1 98.19 185 ALA A N 1
ATOM 1369 C CA . ALA A 1 185 ? 15.641 -9.383 -6.652 1 98.19 185 ALA A CA 1
ATOM 1370 C C . ALA A 1 185 ? 15.258 -8.016 -7.23 1 98.19 185 ALA A C 1
ATOM 1372 O O . ALA A 1 185 ? 14.82 -7.926 -8.375 1 98.19 185 ALA A O 1
ATOM 1373 N N . ARG A 1 186 ? 15.461 -6.938 -6.418 1 96.81 186 ARG A N 1
ATOM 1374 C CA . ARG A 1 186 ? 15.07 -5.594 -6.844 1 96.81 186 ARG A CA 1
ATOM 1375 C C . ARG A 1 186 ? 16.031 -5.051 -7.891 1 96.81 186 ARG A C 1
ATOM 1377 O O . ARG A 1 186 ? 15.641 -4.281 -8.766 1 96.81 186 ARG A O 1
ATOM 1384 N N . SER A 1 187 ? 17.281 -5.473 -7.855 1 95.81 187 SER A N 1
ATOM 1385 C CA . SER A 1 187 ? 18.281 -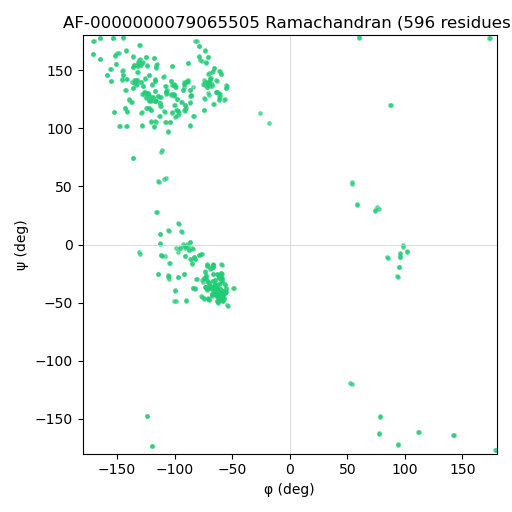4.922 -8.766 1 95.81 187 SER A CA 1
ATOM 1386 C C . SER A 1 187 ? 18.344 -5.723 -10.062 1 95.81 187 SER A C 1
ATOM 1388 O O . SER A 1 187 ? 18.25 -5.152 -11.148 1 95.81 187 SER A O 1
ATOM 1390 N N . LEU A 1 188 ? 18.422 -7.008 -9.969 1 97.44 188 LEU A N 1
ATOM 1391 C CA . LEU A 1 188 ? 18.609 -7.855 -11.141 1 97.44 188 LEU A CA 1
ATOM 1392 C C . LEU A 1 188 ? 17.266 -8.305 -11.711 1 97.44 188 LEU A C 1
ATOM 1394 O O . LEU A 1 188 ? 17.172 -8.594 -12.906 1 97.44 188 LEU A O 1
ATOM 1398 N N . GLY A 1 189 ? 16.203 -8.352 -10.875 1 98 189 GLY A N 1
ATOM 1399 C CA . GLY A 1 189 ? 14.883 -8.805 -11.273 1 98 189 GLY A CA 1
ATOM 1400 C C . GLY A 1 189 ? 14.344 -8.078 -12.492 1 98 189 GLY A C 1
ATOM 1401 O O . GLY A 1 189 ? 14.008 -8.703 -13.5 1 98 189 GLY A O 1
ATOM 1402 N N . PRO A 1 190 ? 14.359 -6.738 -12.375 1 97.56 190 PRO A N 1
ATOM 1403 C CA . PRO A 1 190 ? 13.812 -5.98 -13.5 1 97.56 190 PRO A CA 1
ATOM 1404 C C . PRO A 1 190 ? 14.609 -6.18 -14.789 1 97.56 190 PRO A C 1
ATOM 1406 O O . PRO A 1 190 ? 14.031 -6.203 -15.875 1 97.56 190 PRO A O 1
ATOM 1409 N N . LEU A 1 191 ? 15.891 -6.324 -14.695 1 97.75 191 LEU A N 1
ATOM 1410 C CA . LEU A 1 191 ? 16.75 -6.5 -15.859 1 97.75 191 LEU A CA 1
ATOM 1411 C C . LEU A 1 191 ? 16.484 -7.844 -16.531 1 97.75 191 LEU A C 1
ATOM 1413 O O . LEU A 1 191 ? 16.438 -7.93 -17.766 1 97.75 191 LEU A O 1
ATOM 1417 N N . ILE A 1 192 ? 16.25 -8.867 -15.781 1 98.06 192 ILE A N 1
ATOM 1418 C CA . ILE A 1 192 ? 15.969 -10.195 -16.312 1 98.06 192 ILE A CA 1
ATOM 1419 C C . ILE A 1 192 ? 14.547 -10.234 -16.875 1 98.06 192 ILE A C 1
ATOM 1421 O O . ILE A 1 192 ? 14.32 -10.727 -17.984 1 98.06 192 ILE A O 1
ATOM 1425 N N . ALA A 1 193 ? 13.617 -9.711 -16.094 1 97.31 193 ALA A N 1
ATOM 1426 C CA . ALA A 1 193 ? 12.211 -9.727 -16.484 1 97.31 193 ALA A CA 1
ATOM 1427 C C . ALA A 1 193 ? 12.008 -9.062 -17.844 1 97.31 193 ALA A C 1
ATOM 1429 O O . ALA A 1 193 ? 11.141 -9.477 -18.625 1 97.31 193 ALA A O 1
ATOM 1430 N N . GLY A 1 194 ? 12.805 -8.055 -18.109 1 96.12 194 GLY A N 1
ATOM 1431 C CA . GLY A 1 194 ? 12.656 -7.309 -19.344 1 96.12 194 GLY A CA 1
ATOM 1432 C C . GLY A 1 194 ? 13.75 -7.613 -20.359 1 96.12 194 GLY A C 1
ATOM 1433 O O . GLY A 1 194 ? 13.922 -6.883 -21.344 1 96.12 194 GLY A O 1
ATOM 1434 N N . HIS A 1 195 ? 14.5 -8.625 -20.141 1 96.69 195 HIS A N 1
ATOM 1435 C CA . HIS A 1 195 ? 15.586 -9 -21.047 1 96.69 195 HIS A CA 1
ATOM 1436 C C . HIS A 1 195 ? 15.062 -9.289 -22.453 1 96.69 195 HIS A C 1
ATOM 1438 O O . HIS A 1 195 ? 14.008 -9.906 -22.609 1 96.69 195 HIS A O 1
ATOM 1444 N N . ALA A 1 196 ? 15.828 -8.984 -23.422 1 95.94 196 ALA A N 1
ATOM 1445 C CA . ALA A 1 196 ? 15.414 -9.07 -24.828 1 95.94 196 ALA A CA 1
ATOM 1446 C C . ALA A 1 196 ? 15.094 -10.508 -25.219 1 95.94 196 ALA A C 1
ATOM 1448 O O . ALA A 1 196 ? 14.305 -10.758 -26.125 1 95.94 196 ALA A O 1
ATOM 1449 N N . ARG A 1 197 ? 15.711 -11.445 -24.5 1 96.31 197 ARG A N 1
ATOM 1450 C CA . ARG A 1 197 ? 15.492 -12.852 -24.812 1 96.31 197 ARG A CA 1
ATOM 1451 C C . ARG A 1 197 ? 14.094 -13.297 -24.406 1 96.31 197 ARG A C 1
ATOM 1453 O O . ARG A 1 197 ? 13.641 -14.367 -24.797 1 96.31 197 ARG A O 1
ATOM 1460 N N . PHE A 1 198 ? 13.453 -12.531 -23.562 1 96.31 198 PHE A N 1
ATOM 1461 C CA . PHE A 1 198 ? 12.102 -12.828 -23.125 1 96.31 198 PHE A CA 1
ATOM 1462 C C . PHE A 1 198 ? 11.109 -11.812 -23.672 1 96.31 198 PHE A C 1
ATOM 1464 O O . PHE A 1 198 ? 10.656 -10.93 -22.953 1 96.31 198 PHE A O 1
ATOM 1471 N N . PRO A 1 199 ? 10.688 -11.977 -24.906 1 94.19 199 PRO A N 1
ATOM 1472 C CA . PRO A 1 199 ? 9.82 -10.984 -25.547 1 94.19 199 PRO A CA 1
ATOM 1473 C C . PRO A 1 199 ? 8.508 -10.773 -24.797 1 94.19 199 PRO A C 1
ATOM 1475 O O . PRO A 1 199 ? 7.926 -9.688 -24.859 1 94.19 199 PRO A O 1
ATOM 1478 N N . SER A 1 200 ? 7.996 -11.781 -24.078 1 91.69 200 SER A N 1
ATOM 1479 C CA . SER A 1 200 ? 6.781 -11.664 -23.281 1 91.69 200 SER A CA 1
ATOM 1480 C C . SER A 1 200 ? 7.102 -11.328 -21.828 1 91.69 200 SER A C 1
ATOM 1482 O O . SER A 1 200 ? 6.242 -11.445 -20.953 1 91.69 200 SER A O 1
ATOM 1484 N N . ARG A 1 201 ? 8.344 -10.969 -21.594 1 94.88 201 ARG A N 1
ATOM 1485 C CA . ARG A 1 201 ? 8.82 -10.758 -20.219 1 94.88 201 ARG A CA 1
ATOM 1486 C C . ARG A 1 201 ? 8.68 -12.023 -19.391 1 94.88 201 ARG A C 1
ATOM 1488 O O . ARG A 1 201 ? 8.367 -13.094 -19.922 1 94.88 201 ARG A O 1
ATOM 1495 N N . THR A 1 202 ? 9.102 -11.992 -18.156 1 96.19 202 THR A N 1
ATOM 1496 C CA . THR A 1 202 ? 9.086 -13.195 -17.344 1 96.19 202 THR A CA 1
ATOM 1497 C C . THR A 1 202 ? 9.117 -12.844 -15.852 1 96.19 202 THR A C 1
ATOM 1499 O O . THR A 1 202 ? 9.688 -11.82 -15.469 1 96.19 202 THR A O 1
ATOM 1502 N N . ASN A 1 203 ? 8.438 -13.656 -15.078 1 96.69 203 ASN A N 1
ATOM 1503 C CA . ASN A 1 203 ? 8.688 -13.602 -13.641 1 96.69 203 ASN A CA 1
ATOM 1504 C C . ASN A 1 203 ? 10.055 -14.188 -13.289 1 96.69 203 ASN A C 1
ATOM 1506 O O . ASN A 1 203 ? 10.461 -15.203 -13.852 1 96.69 203 ASN A O 1
ATOM 1510 N N . VAL A 1 204 ? 10.727 -13.555 -12.375 1 98.5 204 VAL A N 1
ATOM 1511 C CA . VAL A 1 204 ? 12.086 -13.961 -12.031 1 98.5 204 VAL A CA 1
ATOM 1512 C C . VAL A 1 204 ? 12.117 -14.477 -10.594 1 98.5 204 VAL A C 1
ATOM 1514 O O . VAL A 1 204 ? 11.609 -13.828 -9.68 1 98.5 204 VAL A O 1
ATOM 1517 N N . THR A 1 205 ? 12.648 -15.641 -10.453 1 98.75 205 THR A N 1
ATOM 1518 C CA . THR A 1 205 ? 12.781 -16.25 -9.133 1 98.75 205 THR A CA 1
ATOM 1519 C C . THR A 1 205 ? 14.234 -16.578 -8.828 1 98.75 205 THR A C 1
ATOM 1521 O O . THR A 1 205 ? 14.867 -17.344 -9.555 1 98.75 205 THR A O 1
ATOM 1524 N N . PHE A 1 206 ? 14.797 -15.969 -7.797 1 98.88 206 PHE A N 1
ATOM 1525 C CA . PHE A 1 206 ? 16.125 -16.344 -7.301 1 98.88 206 PHE A CA 1
ATOM 1526 C C . PHE A 1 206 ? 16.016 -17.484 -6.289 1 98.88 206 PHE A C 1
ATOM 1528 O O . PHE A 1 206 ? 15.352 -17.344 -5.262 1 98.88 206 PHE A O 1
ATOM 1535 N N . LEU A 1 207 ? 16.703 -18.578 -6.582 1 98.88 207 LEU A N 1
ATOM 1536 C CA . LEU A 1 207 ? 16.469 -19.828 -5.863 1 98.88 207 LEU A CA 1
ATOM 1537 C C . LEU A 1 207 ? 17.734 -20.281 -5.133 1 98.88 207 LEU A C 1
ATOM 1539 O O . LEU A 1 207 ? 18.812 -20.328 -5.727 1 98.88 207 LEU A O 1
ATOM 1543 N N . ARG A 1 208 ? 17.578 -20.516 -3.898 1 98.88 208 ARG A N 1
ATOM 1544 C CA . ARG A 1 208 ? 18.562 -21.25 -3.131 1 98.88 208 ARG A CA 1
ATOM 1545 C C . ARG A 1 208 ? 18 -22.609 -2.684 1 98.88 208 ARG A C 1
ATOM 1547 O O . ARG A 1 208 ? 16.938 -22.672 -2.072 1 98.88 208 ARG A O 1
ATOM 1554 N N . VAL A 1 209 ? 18.703 -23.688 -2.973 1 98.75 209 VAL A N 1
ATOM 1555 C CA . VAL A 1 209 ? 18.359 -25 -2.471 1 98.75 209 VAL A CA 1
ATOM 1556 C C . VAL A 1 209 ? 19 -25.219 -1.098 1 98.75 209 VAL A C 1
ATOM 1558 O O . VAL A 1 209 ? 20.203 -25.484 -0.995 1 98.75 209 VAL A O 1
ATOM 1561 N N . VAL A 1 210 ? 18.203 -25.109 -0.098 1 98.75 210 VAL A N 1
ATOM 1562 C CA . VAL A 1 210 ? 18.703 -25.281 1.263 1 98.75 210 VAL A CA 1
ATOM 1563 C C . VAL A 1 210 ? 18.891 -26.766 1.557 1 98.75 210 VAL A C 1
ATOM 1565 O O . VAL A 1 210 ? 19.922 -27.172 2.121 1 98.75 210 VAL A O 1
ATOM 1568 N N . SER A 1 211 ? 18 -27.562 1.215 1 98.62 211 SER A N 1
ATOM 1569 C CA . SER A 1 211 ? 17.984 -29.031 1.236 1 98.62 211 SER A CA 1
ATOM 1570 C C . SER A 1 211 ? 17.031 -29.594 0.183 1 98.62 211 SER A C 1
ATOM 1572 O O . SER A 1 211 ? 16.359 -28.828 -0.527 1 98.62 211 SER A O 1
ATOM 1574 N N . ARG A 1 212 ? 16.969 -30.859 0.073 1 98.38 212 ARG A N 1
ATOM 1575 C CA . ARG A 1 212 ? 16.078 -31.484 -0.916 1 98.38 212 ARG A CA 1
ATOM 1576 C C . ARG A 1 212 ? 14.617 -31.234 -0.58 1 98.38 212 ARG A C 1
ATOM 1578 O O . ARG A 1 212 ? 13.742 -31.375 -1.437 1 98.38 212 ARG A O 1
ATOM 1585 N N . GLU A 1 213 ? 14.281 -30.828 0.683 1 98.75 213 GLU A N 1
ATOM 1586 C CA . GLU A 1 213 ? 12.906 -30.625 1.113 1 98.75 213 GLU A CA 1
ATOM 1587 C C . GLU A 1 213 ? 12.609 -29.156 1.388 1 98.75 213 GLU A C 1
ATOM 1589 O O . GLU A 1 213 ? 11.5 -28.812 1.797 1 98.75 213 GLU A O 1
ATOM 1594 N N . LEU A 1 214 ? 13.617 -28.297 1.188 1 98.88 214 LEU A N 1
ATOM 1595 C CA . LEU A 1 214 ? 13.43 -26.891 1.526 1 98.88 214 LEU A CA 1
ATOM 1596 C C . LEU A 1 214 ? 14.133 -26 0.509 1 98.88 214 LEU A C 1
ATOM 1598 O O . LEU A 1 214 ? 15.352 -26.062 0.35 1 98.88 214 LEU A O 1
ATOM 1602 N N . LEU A 1 215 ? 13.359 -25.188 -0.206 1 98.88 215 LEU A N 1
ATOM 1603 C CA . LEU A 1 215 ? 13.844 -24.156 -1.117 1 98.88 215 LEU A CA 1
ATOM 1604 C C . LEU A 1 215 ? 13.578 -22.766 -0.547 1 98.88 215 LEU A C 1
ATOM 1606 O O . LEU A 1 215 ? 12.602 -22.547 0.174 1 98.88 215 LEU A O 1
ATOM 1610 N N . GLU A 1 216 ? 14.453 -21.844 -0.772 1 98.88 216 GLU A N 1
ATOM 1611 C CA . GLU A 1 216 ? 14.289 -20.438 -0.454 1 98.88 216 GLU A CA 1
ATOM 1612 C C . GLU A 1 216 ? 14.312 -19.578 -1.718 1 98.88 216 GLU A C 1
ATOM 1614 O O . GLU A 1 216 ? 15.203 -19.734 -2.559 1 98.88 216 GLU A O 1
ATOM 1619 N N . ILE A 1 217 ? 13.336 -18.703 -1.793 1 98.81 217 ILE A N 1
ATOM 1620 C CA . ILE A 1 217 ? 13.312 -17.953 -3.043 1 98.81 217 ILE A CA 1
ATOM 1621 C C . ILE A 1 217 ? 13.055 -16.469 -2.75 1 98.81 217 ILE A C 1
ATOM 1623 O O . ILE A 1 217 ? 12.508 -16.125 -1.702 1 98.81 217 ILE A O 1
ATOM 1627 N N . GLU A 1 218 ? 13.516 -15.602 -3.586 1 98.81 218 GLU A N 1
ATOM 1628 C CA . GLU A 1 218 ? 13.133 -14.211 -3.779 1 98.81 218 GLU A CA 1
ATOM 1629 C C . GLU A 1 218 ? 12.547 -13.984 -5.172 1 98.81 218 GLU A C 1
ATOM 1631 O O . GLU A 1 218 ? 13.047 -14.531 -6.156 1 98.81 218 GLU A O 1
ATOM 1636 N N . VAL A 1 219 ? 11.508 -13.148 -5.184 1 98.31 219 VAL A N 1
ATOM 1637 C CA . VAL A 1 219 ? 10.75 -13.133 -6.426 1 98.31 219 VAL A CA 1
ATOM 1638 C C . VAL A 1 219 ? 10.617 -11.695 -6.934 1 98.31 219 VAL A C 1
ATOM 1640 O O . VAL A 1 219 ? 10.375 -10.773 -6.152 1 98.31 219 VAL A O 1
ATOM 1643 N N . TYR A 1 220 ? 10.812 -11.531 -8.227 1 97.81 220 TYR A N 1
ATOM 1644 C CA . TYR A 1 220 ? 10.438 -10.336 -8.969 1 97.81 220 TYR A CA 1
ATOM 1645 C C . TYR A 1 220 ? 9.445 -10.672 -10.078 1 97.81 220 TYR A C 1
ATOM 1647 O O . TYR A 1 220 ? 9.797 -11.359 -11.039 1 97.81 220 TYR A O 1
ATOM 1655 N N . GLU A 1 221 ? 8.219 -10.117 -9.945 1 95.38 221 GLU A N 1
ATOM 1656 C CA . GLU A 1 221 ? 7.168 -10.375 -10.922 1 95.38 221 GLU A CA 1
ATOM 1657 C C . GLU A 1 221 ? 7.156 -9.32 -12.023 1 95.38 221 GLU A C 1
ATOM 1659 O O . GLU A 1 221 ? 7.273 -8.125 -11.742 1 95.38 221 GLU A O 1
ATOM 1664 N N . ARG A 1 222 ? 6.984 -9.727 -13.211 1 91.94 222 ARG A N 1
ATOM 1665 C CA . ARG A 1 222 ? 7.074 -8.844 -14.375 1 91.94 222 ARG A CA 1
ATOM 1666 C C . ARG A 1 222 ? 6.004 -7.758 -14.312 1 91.94 222 ARG A C 1
ATOM 1668 O O . ARG A 1 222 ? 6.207 -6.656 -14.828 1 91.94 222 ARG A O 1
ATOM 1675 N N . GLY A 1 223 ? 4.875 -8.008 -13.625 1 89.5 223 GLY A N 1
ATOM 1676 C CA . GLY A 1 223 ? 3.805 -7.027 -13.578 1 89.5 223 GLY A CA 1
ATOM 1677 C C . GLY A 1 223 ? 3.711 -6.312 -12.242 1 89.5 223 GLY A C 1
ATOM 1678 O O . GLY A 1 223 ? 3.312 -5.148 -12.18 1 89.5 223 GLY A O 1
ATOM 1679 N N . ALA A 1 224 ? 4.125 -6.965 -11.172 1 89.75 224 ALA A N 1
ATOM 1680 C CA . ALA A 1 224 ? 3.9 -6.434 -9.836 1 89.75 224 ALA A CA 1
ATOM 1681 C C . ALA A 1 224 ? 5.211 -6 -9.188 1 89.75 224 ALA A C 1
ATOM 1683 O O . ALA A 1 224 ? 5.211 -5.32 -8.156 1 89.75 224 ALA A O 1
ATOM 1684 N N . GLY A 1 225 ? 6.41 -6.359 -9.836 1 94.12 225 GLY A N 1
ATOM 1685 C CA . GLY A 1 225 ? 7.695 -6.051 -9.227 1 94.12 225 GLY A CA 1
ATOM 1686 C C . GLY A 1 225 ? 8.078 -7.02 -8.125 1 94.12 225 GLY A C 1
ATOM 1687 O O . GLY A 1 225 ? 7.801 -8.219 -8.219 1 94.12 225 GLY A O 1
ATOM 1688 N N . TYR A 1 226 ? 8.797 -6.492 -7.152 1 96.56 226 TYR A N 1
ATOM 1689 C CA . TYR A 1 226 ? 9.203 -7.328 -6.027 1 96.56 226 TYR A CA 1
ATOM 1690 C C . TYR A 1 226 ? 7.992 -7.812 -5.242 1 96.56 226 TYR A C 1
ATOM 1692 O O . TYR A 1 226 ? 7.094 -7.023 -4.926 1 96.56 226 TYR A O 1
ATOM 1700 N N . ALA A 1 227 ? 7.906 -9.117 -4.945 1 95.94 227 ALA A N 1
ATOM 1701 C CA . ALA A 1 227 ? 6.766 -9.711 -4.254 1 95.94 227 ALA A CA 1
ATOM 1702 C C . ALA A 1 227 ? 7.215 -10.477 -3.016 1 95.94 227 ALA A C 1
ATOM 1704 O O . ALA A 1 227 ? 8.227 -11.18 -3.047 1 95.94 227 ALA A O 1
ATOM 1705 N N . LEU A 1 228 ? 6.391 -10.375 -1.988 1 97.38 228 LEU A N 1
ATOM 1706 C CA . LEU A 1 228 ? 6.688 -11.086 -0.75 1 97.38 228 LEU A CA 1
ATOM 1707 C C . LEU A 1 228 ? 6.445 -12.578 -0.912 1 97.38 228 LEU A C 1
ATOM 1709 O O . LEU A 1 228 ? 7.027 -13.391 -0.184 1 97.38 228 LEU A O 1
ATOM 1713 N N . ALA A 1 229 ? 5.516 -12.844 -1.81 1 97.75 229 ALA A N 1
ATOM 1714 C CA . ALA A 1 229 ? 5.168 -14.234 -2.088 1 97.75 229 ALA A CA 1
ATOM 1715 C C . ALA A 1 229 ? 4.57 -14.383 -3.484 1 97.75 229 ALA A C 1
ATOM 1717 O O . ALA A 1 229 ? 3.922 -13.461 -3.99 1 97.75 229 ALA A O 1
ATOM 1718 N N . SER A 1 230 ? 4.758 -15.484 -4.016 1 97.25 230 SER A N 1
ATOM 1719 C CA . SER A 1 230 ? 4.184 -15.898 -5.293 1 97.25 230 SER A CA 1
ATOM 1720 C C . SER A 1 230 ? 4.02 -17.406 -5.359 1 97.25 230 SER A C 1
ATOM 1722 O O . SER A 1 230 ? 5.008 -18.141 -5.402 1 97.25 230 SER A O 1
ATOM 1724 N N . GLY A 1 231 ? 2.818 -17.828 -5.414 1 97.31 231 GLY A N 1
ATOM 1725 C CA . GLY A 1 231 ? 2.559 -19.25 -5.523 1 97.31 231 GLY A CA 1
ATOM 1726 C C . GLY A 1 231 ? 3.072 -19.859 -6.812 1 97.31 231 GLY A C 1
ATOM 1727 O O . GLY A 1 231 ? 3.654 -20.953 -6.809 1 97.31 231 GLY A O 1
ATOM 1728 N N . SER A 1 232 ? 2.865 -19.172 -7.918 1 96.5 232 SER A N 1
ATOM 1729 C CA . SER A 1 232 ? 3.316 -19.672 -9.211 1 96.5 232 SER A CA 1
ATOM 1730 C C . SER A 1 232 ? 4.84 -19.734 -9.281 1 96.5 232 SER A C 1
ATOM 1732 O O . SER A 1 232 ? 5.398 -20.672 -9.844 1 96.5 232 SER A O 1
ATOM 1734 N N . SER A 1 233 ? 5.488 -18.781 -8.664 1 97.75 233 SER A N 1
ATOM 1735 C CA . SER A 1 233 ? 6.949 -18.781 -8.648 1 97.75 233 SER A CA 1
ATOM 1736 C C . SER A 1 233 ? 7.488 -19.891 -7.758 1 97.75 233 SER A C 1
ATOM 1738 O O . SER A 1 233 ? 8.523 -20.484 -8.062 1 97.75 233 SER A O 1
ATOM 1740 N N . ALA A 1 234 ? 6.785 -20.109 -6.676 1 98.62 234 ALA A N 1
ATOM 1741 C CA . ALA A 1 234 ? 7.168 -21.234 -5.82 1 98.62 234 ALA A CA 1
ATOM 1742 C C . ALA A 1 234 ? 7.117 -22.547 -6.59 1 98.62 234 ALA A C 1
ATOM 1744 O O . ALA A 1 234 ? 8.047 -23.359 -6.512 1 98.62 234 ALA A O 1
ATOM 1745 N N . CYS A 1 235 ? 6.098 -22.703 -7.328 1 98.56 235 CYS A N 1
ATOM 1746 C CA . CYS A 1 235 ? 5.941 -23.922 -8.125 1 98.56 235 CYS A CA 1
ATOM 1747 C C . CYS A 1 235 ? 6.992 -23.984 -9.227 1 98.56 235 CYS A C 1
ATOM 1749 O O . CYS A 1 235 ? 7.543 -25.047 -9.492 1 98.56 235 CYS A O 1
ATOM 1751 N N . ALA A 1 236 ? 7.215 -22.859 -9.859 1 98.19 236 ALA A N 1
ATOM 1752 C CA . ALA A 1 236 ? 8.25 -22.812 -10.891 1 98.19 236 ALA A CA 1
ATOM 1753 C C . ALA A 1 236 ? 9.609 -23.188 -10.32 1 98.19 236 ALA A C 1
ATOM 1755 O O . ALA A 1 236 ? 10.352 -23.969 -10.93 1 98.19 236 ALA A O 1
ATOM 1756 N N . ALA A 1 237 ? 9.945 -22.656 -9.195 1 98.75 237 ALA A N 1
ATOM 1757 C CA . ALA A 1 237 ? 11.219 -22.938 -8.539 1 98.75 237 ALA A CA 1
ATOM 1758 C C . ALA A 1 237 ? 11.344 -24.422 -8.219 1 98.75 237 ALA A C 1
ATOM 1760 O O . ALA A 1 237 ? 12.375 -25.047 -8.492 1 98.75 237 ALA A O 1
ATOM 1761 N N . ALA A 1 238 ? 10.273 -24.953 -7.652 1 98.88 238 ALA A N 1
ATOM 1762 C CA . ALA A 1 238 ? 10.273 -26.359 -7.289 1 98.88 238 ALA A CA 1
ATOM 1763 C C . ALA A 1 238 ? 10.414 -27.25 -8.523 1 98.88 238 ALA A C 1
ATOM 1765 O O . ALA A 1 238 ? 11.172 -28.219 -8.523 1 98.88 238 ALA A O 1
ATOM 1766 N N . SER A 1 239 ? 9.672 -26.938 -9.539 1 98.62 239 SER A N 1
ATOM 1767 C CA . SER A 1 239 ? 9.734 -27.703 -10.781 1 98.62 239 SER A CA 1
ATOM 1768 C C . SER A 1 239 ? 11.125 -27.656 -11.398 1 98.62 239 SER A C 1
ATOM 1770 O O . SER A 1 239 ? 11.648 -28.688 -11.852 1 98.62 239 SER A O 1
ATOM 1772 N N . ALA A 1 240 ? 11.688 -26.453 -11.453 1 98.5 240 ALA A N 1
ATOM 1773 C CA . ALA A 1 240 ? 13.047 -26.312 -11.969 1 98.5 240 ALA A CA 1
ATOM 1774 C C . ALA A 1 240 ? 14.031 -27.125 -11.148 1 98.5 240 ALA A C 1
ATOM 1776 O O . ALA A 1 240 ? 14.859 -27.859 -11.703 1 98.5 240 ALA A O 1
ATOM 1777 N N . ALA A 1 241 ? 13.945 -27.016 -9.844 1 98.69 241 ALA A N 1
ATOM 1778 C CA . ALA A 1 241 ? 14.844 -27.75 -8.953 1 98.69 241 ALA A CA 1
ATOM 1779 C C . ALA A 1 241 ? 14.711 -29.25 -9.172 1 98.69 241 ALA A C 1
ATOM 1781 O O . ALA A 1 241 ? 15.711 -29.984 -9.18 1 98.69 241 ALA A O 1
ATOM 1782 N N . ARG A 1 242 ? 13.516 -29.688 -9.328 1 98.12 242 ARG A N 1
ATOM 1783 C CA . ARG A 1 242 ? 13.281 -31.109 -9.555 1 98.12 242 ARG A CA 1
ATOM 1784 C C . ARG A 1 242 ? 13.945 -31.578 -10.852 1 98.12 242 ARG A C 1
ATOM 1786 O O . ARG A 1 242 ? 14.617 -32.594 -10.875 1 98.12 242 ARG A O 1
ATOM 1793 N N . GLU A 1 243 ? 13.695 -30.844 -11.922 1 97.12 243 GLU A N 1
ATOM 1794 C CA . GLU A 1 243 ? 14.273 -31.203 -13.219 1 97.12 243 GLU A CA 1
ATOM 1795 C C . GLU A 1 243 ? 15.797 -31.234 -13.156 1 97.12 243 GLU A C 1
ATOM 1797 O O . GLU A 1 243 ? 16.438 -32 -13.875 1 97.12 243 GLU A O 1
ATOM 1802 N N . LEU A 1 244 ? 16.344 -30.438 -12.297 1 97.25 244 LEU A N 1
ATOM 1803 C CA . LEU A 1 244 ? 17.781 -30.359 -12.133 1 97.25 244 LEU A CA 1
ATOM 1804 C C . LEU A 1 244 ? 18.281 -31.375 -11.109 1 97.25 244 LEU A C 1
ATOM 1806 O O . LEU A 1 244 ? 19.469 -31.438 -10.82 1 97.25 244 LEU A O 1
ATOM 1810 N N . GLY A 1 245 ? 17.328 -32.094 -10.555 1 97.44 245 GLY A N 1
ATOM 1811 C CA . GLY A 1 245 ? 17.672 -33.156 -9.602 1 97.44 245 GLY A CA 1
ATOM 1812 C C . GLY A 1 245 ? 18.031 -32.625 -8.234 1 97.44 245 GLY A C 1
ATOM 1813 O O . GLY A 1 245 ? 18.812 -33.25 -7.508 1 97.44 245 GLY A O 1
ATOM 1814 N N . LEU A 1 246 ? 17.438 -31.5 -7.844 1 98 246 LEU A N 1
ATOM 1815 C CA . LEU A 1 246 ? 17.953 -30.797 -6.672 1 98 246 LEU A CA 1
ATOM 1816 C C . LEU A 1 246 ? 16.953 -30.875 -5.52 1 98 246 LEU A C 1
ATOM 1818 O O . LEU A 1 246 ? 17.266 -30.469 -4.395 1 98 246 LEU A O 1
ATOM 1822 N N . CYS A 1 247 ? 15.719 -31.375 -5.77 1 97.81 247 CYS A N 1
ATOM 1823 C CA . CYS A 1 247 ? 14.766 -31.406 -4.66 1 97.81 247 CYS A CA 1
ATOM 1824 C C . CYS A 1 247 ? 13.914 -32.656 -4.699 1 97.81 247 CYS A C 1
ATOM 1826 O O . CYS A 1 247 ? 13.953 -33.406 -5.676 1 97.81 247 CYS A O 1
ATOM 1828 N N . ALA A 1 248 ? 13.203 -32.938 -3.596 1 98.25 248 ALA A N 1
ATOM 1829 C CA . ALA A 1 248 ? 12.281 -34.062 -3.459 1 98.25 248 ALA A CA 1
ATOM 1830 C C . ALA A 1 248 ? 10.93 -33.75 -4.094 1 98.25 248 ALA A C 1
ATOM 1832 O O . ALA A 1 248 ? 10.727 -32.656 -4.621 1 98.25 248 ALA A O 1
ATOM 1833 N N . ASP A 1 249 ? 10.062 -34.75 -4.105 1 98.31 249 ASP A N 1
ATOM 1834 C CA . ASP A 1 249 ? 8.758 -34.625 -4.754 1 98.31 249 ASP A CA 1
ATOM 1835 C C . ASP A 1 249 ? 7.812 -33.75 -3.936 1 98.31 249 ASP A C 1
ATOM 1837 O O . ASP A 1 249 ? 6.797 -33.281 -4.445 1 98.31 249 ASP A O 1
ATOM 1841 N N . ARG A 1 250 ? 8.07 -33.656 -2.678 1 98.56 250 ARG A N 1
ATOM 1842 C CA . ARG A 1 250 ? 7.395 -32.719 -1.781 1 98.56 250 ARG A CA 1
ATOM 1843 C C . ARG A 1 250 ? 8.391 -31.766 -1.134 1 98.56 250 ARG A C 1
ATOM 1845 O O . ARG A 1 250 ? 9.359 -32.219 -0.512 1 98.56 250 ARG A O 1
ATOM 1852 N N . VAL A 1 251 ? 8.125 -30.516 -1.33 1 98.75 251 VAL A N 1
ATOM 1853 C CA . VAL A 1 251 ? 9.117 -29.547 -0.871 1 98.75 251 VAL A CA 1
ATOM 1854 C C . VAL A 1 251 ? 8.414 -28.328 -0.283 1 98.75 251 VAL A C 1
ATOM 1856 O O . VAL A 1 251 ? 7.34 -27.938 -0.74 1 98.75 251 VAL A O 1
ATOM 1859 N N . GLU A 1 252 ? 8.969 -27.797 0.747 1 98.88 252 GLU A N 1
ATOM 1860 C CA . GLU A 1 252 ? 8.578 -26.484 1.276 1 98.88 252 GLU A CA 1
ATOM 1861 C C . GLU A 1 252 ? 9.336 -25.359 0.574 1 98.88 252 GLU A C 1
ATOM 1863 O O . GLU A 1 252 ? 10.547 -25.453 0.382 1 98.88 252 GLU A O 1
ATOM 1868 N N . VAL A 1 253 ? 8.68 -24.406 0.089 1 98.88 253 VAL A N 1
ATOM 1869 C CA . VAL A 1 253 ? 9.297 -23.234 -0.516 1 98.88 253 VAL A CA 1
ATOM 1870 C C . VAL A 1 253 ? 9.117 -22.016 0.395 1 98.88 253 VAL A C 1
ATOM 1872 O O . VAL A 1 253 ? 7.992 -21.562 0.612 1 98.88 253 VAL A O 1
ATOM 1875 N N . SER A 1 254 ? 10.219 -21.562 0.891 1 98.75 254 SER A N 1
ATOM 1876 C CA . SER A 1 254 ? 10.234 -20.422 1.802 1 98.75 254 SER A CA 1
ATOM 1877 C C . SER A 1 254 ? 10.445 -19.109 1.047 1 98.75 254 SER A C 1
ATOM 1879 O O . SER A 1 254 ? 11.297 -19.031 0.16 1 98.75 254 SER A O 1
ATOM 1881 N N . MET A 1 255 ? 9.672 -18.141 1.332 1 98.5 255 MET A N 1
ATOM 1882 C CA . MET A 1 255 ? 9.742 -16.781 0.804 1 98.5 255 MET A CA 1
ATOM 1883 C C . MET A 1 255 ? 9.688 -15.758 1.931 1 98.5 255 MET A C 1
ATOM 1885 O O . MET A 1 255 ? 9.422 -16.109 3.082 1 98.5 255 MET A O 1
ATOM 1889 N N . PRO A 1 256 ? 9.914 -14.484 1.634 1 97.94 256 PRO A N 1
ATOM 1890 C CA . PRO A 1 256 ? 9.883 -13.477 2.697 1 97.94 256 PRO A CA 1
ATOM 1891 C C . PRO A 1 256 ? 8.539 -13.43 3.424 1 97.94 256 PRO A C 1
ATOM 1893 O O . PRO A 1 256 ? 8.5 -13.195 4.637 1 97.94 256 PRO A O 1
ATOM 1896 N N . GLY A 1 257 ? 7.457 -13.695 2.779 1 97.69 257 GLY A N 1
ATOM 1897 C CA . GLY A 1 257 ? 6.125 -13.594 3.357 1 97.69 257 GLY A CA 1
ATOM 1898 C C . GLY A 1 257 ? 5.695 -14.852 4.09 1 97.69 257 GLY A C 1
ATOM 1899 O O . GLY A 1 257 ? 4.668 -14.859 4.77 1 97.69 257 GLY A O 1
ATOM 1900 N N . GLY A 1 258 ? 6.438 -15.898 3.885 1 98.06 258 GLY A N 1
ATOM 1901 C CA . GLY A 1 258 ? 6.102 -17.188 4.48 1 98.06 258 GLY A CA 1
ATOM 1902 C C . GLY A 1 258 ? 6.391 -18.359 3.564 1 98.06 258 GLY A C 1
ATOM 1903 O O . GLY A 1 258 ? 7.137 -18.219 2.594 1 98.06 258 GLY A O 1
ATOM 1904 N N . SER A 1 259 ? 5.785 -19.5 3.938 1 98.69 259 SER A N 1
ATOM 1905 C CA . SER A 1 259 ? 6.125 -20.719 3.191 1 98.69 259 SER A CA 1
ATOM 1906 C C . SER A 1 259 ? 4.879 -21.375 2.615 1 98.69 259 SER A C 1
ATOM 1908 O O . SER A 1 259 ? 3.777 -21.188 3.135 1 98.69 259 SER A O 1
ATOM 1910 N N . VAL A 1 260 ? 5.082 -22.094 1.556 1 98.81 260 VAL A N 1
ATOM 1911 C CA . VAL A 1 260 ? 4.051 -22.922 0.948 1 98.81 260 VAL A CA 1
ATOM 1912 C C . VAL A 1 260 ? 4.598 -24.328 0.704 1 98.81 260 VAL A C 1
ATOM 1914 O O . VAL A 1 260 ? 5.812 -24.531 0.712 1 98.81 260 VAL A O 1
ATOM 1917 N N . GLY A 1 261 ? 3.672 -25.234 0.578 1 98.88 261 GLY A N 1
ATOM 1918 C CA . GLY A 1 261 ? 4.031 -26.578 0.172 1 98.88 261 GLY A CA 1
ATOM 1919 C C . GLY A 1 261 ? 3.799 -26.844 -1.305 1 98.88 261 GLY A C 1
ATOM 1920 O O . GLY A 1 261 ? 2.771 -26.438 -1.857 1 98.88 261 GLY A O 1
ATOM 1921 N N . VAL A 1 262 ? 4.754 -27.484 -1.942 1 98.88 262 VAL A N 1
ATOM 1922 C CA . VAL A 1 262 ? 4.633 -27.844 -3.352 1 98.88 262 VAL A CA 1
ATOM 1923 C C . VAL A 1 262 ? 4.84 -29.344 -3.518 1 98.88 262 VAL A C 1
ATOM 1925 O O . VAL A 1 262 ? 5.801 -29.906 -2.992 1 98.88 262 VAL A O 1
ATOM 1928 N N . ALA A 1 263 ? 3.914 -29.969 -4.137 1 98.88 263 ALA A N 1
ATOM 1929 C CA . ALA A 1 263 ? 4.027 -31.375 -4.496 1 98.88 263 ALA A CA 1
ATOM 1930 C C . ALA A 1 263 ? 4.258 -31.531 -5.996 1 98.88 263 ALA A C 1
ATOM 1932 O O . ALA A 1 263 ? 3.584 -30.891 -6.809 1 98.88 263 ALA A O 1
ATOM 1933 N N . LEU A 1 264 ? 5.203 -32.344 -6.328 1 98.5 264 LEU A N 1
ATOM 1934 C CA . LEU A 1 264 ? 5.574 -32.625 -7.711 1 98.5 264 LEU A CA 1
ATOM 1935 C C . LEU A 1 264 ? 5.258 -34.062 -8.07 1 98.5 264 LEU A C 1
ATOM 1937 O O . LEU A 1 264 ? 5.973 -35 -7.656 1 98.5 264 LEU A O 1
ATOM 1941 N N . ASP A 1 265 ? 4.312 -34.281 -8.891 1 97.94 265 ASP A N 1
ATOM 1942 C CA . ASP A 1 265 ? 3.877 -35.625 -9.25 1 97.94 265 ASP A CA 1
ATOM 1943 C C . ASP A 1 265 ? 4.824 -36.25 -10.273 1 97.94 265 ASP A C 1
ATOM 1945 O O . ASP A 1 265 ? 5.543 -35.531 -10.977 1 97.94 265 ASP A O 1
ATOM 1949 N N . PRO A 1 266 ? 4.773 -37.562 -10.391 1 96.56 266 PRO A N 1
ATOM 1950 C CA . PRO A 1 266 ? 5.656 -38.25 -11.336 1 96.56 266 PRO A CA 1
ATOM 1951 C C . PRO A 1 266 ? 5.422 -37.812 -12.781 1 96.56 266 PRO A C 1
ATOM 1953 O O . PRO A 1 266 ? 6.359 -37.781 -13.586 1 96.56 266 PRO A O 1
ATOM 1956 N N . ASP A 1 267 ? 4.219 -37.406 -13.07 1 95.62 267 ASP A N 1
ATOM 1957 C CA . ASP A 1 267 ? 3.916 -37.031 -14.445 1 95.62 267 ASP A CA 1
ATOM 1958 C C . ASP A 1 267 ? 4.324 -35.594 -14.727 1 95.62 267 ASP A C 1
ATOM 1960 O O . ASP A 1 267 ? 4.129 -35.094 -15.836 1 95.62 267 ASP A O 1
ATOM 1964 N N . GLY A 1 268 ? 4.797 -34.938 -13.695 1 95.44 268 GLY A N 1
ATOM 1965 C CA . GLY A 1 268 ? 5.301 -33.594 -13.859 1 95.44 268 GLY A CA 1
ATOM 1966 C C . GLY A 1 268 ? 4.324 -32.531 -13.391 1 95.44 268 GLY A C 1
ATOM 1967 O O . GLY A 1 268 ? 4.672 -31.344 -13.312 1 95.44 268 GLY A O 1
ATOM 1968 N N . SER A 1 269 ? 3.119 -32.938 -13.016 1 97.31 269 SER A N 1
ATOM 1969 C CA . SER A 1 269 ? 2.137 -31.984 -12.555 1 97.31 269 SER A CA 1
ATOM 1970 C C . SER A 1 269 ? 2.516 -31.422 -11.18 1 97.31 269 SER A C 1
ATOM 1972 O O . SER A 1 269 ? 3.121 -32.125 -10.367 1 97.31 269 SER A O 1
ATOM 1974 N N . VAL A 1 270 ? 2.186 -30.219 -10.977 1 98.19 270 VAL A N 1
ATOM 1975 C CA . VAL A 1 270 ? 2.592 -29.531 -9.758 1 98.19 270 VAL A CA 1
ATOM 1976 C C . VAL A 1 270 ? 1.356 -29.078 -8.984 1 98.19 270 VAL A C 1
ATOM 1978 O O . VAL A 1 270 ? 0.383 -28.609 -9.578 1 98.19 270 VAL A O 1
ATOM 1981 N N . THR A 1 271 ? 1.367 -29.25 -7.633 1 98.62 271 THR A N 1
ATOM 1982 C CA . THR A 1 271 ? 0.294 -28.844 -6.73 1 98.62 271 THR A CA 1
ATOM 1983 C C . THR A 1 271 ? 0.826 -27.922 -5.633 1 98.62 271 THR A C 1
ATOM 1985 O O . THR A 1 271 ? 1.852 -28.219 -5.016 1 98.62 271 THR A O 1
ATOM 1988 N N . LEU A 1 272 ? 0.136 -26.828 -5.469 1 98.75 272 LEU A N 1
ATOM 1989 C CA . LEU A 1 272 ? 0.493 -25.812 -4.488 1 98.75 272 LEU A CA 1
ATOM 1990 C C . LEU A 1 272 ? -0.475 -25.828 -3.311 1 98.75 272 LEU A C 1
ATOM 1992 O O . LEU A 1 272 ? -1.693 -25.844 -3.502 1 98.75 272 LEU A O 1
ATOM 1996 N N . THR A 1 273 ? 0.02 -25.875 -2.105 1 98.88 273 THR A N 1
ATOM 1997 C CA . THR A 1 273 ? -0.793 -25.781 -0.898 1 98.88 273 THR A CA 1
ATOM 1998 C C . THR A 1 273 ? -0.294 -24.672 0.011 1 98.88 273 THR A C 1
ATOM 2000 O O . THR A 1 273 ? 0.906 -24.562 0.273 1 98.88 273 THR A O 1
ATOM 2003 N N . GLY A 1 274 ? -1.175 -23.859 0.448 1 98.69 274 GLY A N 1
ATOM 2004 C CA . GLY A 1 274 ? -0.764 -22.797 1.349 1 98.69 274 GLY A CA 1
ATOM 2005 C C . GLY A 1 274 ? -1.934 -22.047 1.964 1 98.69 274 GLY A C 1
ATOM 2006 O O . GLY A 1 274 ? -3.088 -22.297 1.616 1 98.69 274 GLY A O 1
ATOM 2007 N N . GLU A 1 275 ? -1.624 -21.156 2.852 1 98.19 275 GLU A N 1
ATOM 2008 C CA . GLU A 1 275 ? -2.619 -20.375 3.578 1 98.19 275 GLU A CA 1
ATOM 2009 C C . GLU A 1 275 ? -2.965 -19.094 2.828 1 98.19 275 GLU A C 1
ATOM 2011 O O . GLU A 1 275 ? -2.096 -18.484 2.207 1 98.19 275 GLU A O 1
ATOM 2016 N N . SER A 1 276 ? -4.195 -18.703 2.807 1 98.19 276 SER A N 1
ATOM 2017 C CA . SER A 1 276 ? -4.719 -17.406 2.393 1 98.19 276 SER A CA 1
ATOM 2018 C C . SER A 1 276 ? -5.766 -16.891 3.377 1 98.19 276 SER A C 1
ATOM 2020 O O . SER A 1 276 ? -6.395 -17.688 4.086 1 98.19 276 SER A O 1
ATOM 2022 N N . GLN A 1 277 ? -5.914 -15.602 3.42 1 97.88 277 GLN A N 1
ATOM 2023 C CA . GLN A 1 277 ? -6.84 -15.008 4.379 1 97.88 277 GLN A CA 1
ATOM 2024 C C . GLN A 1 277 ? -7.516 -13.766 3.801 1 97.88 277 GLN A C 1
ATOM 2026 O O . GLN A 1 277 ? -6.879 -12.984 3.088 1 97.88 277 GLN A O 1
ATOM 2031 N N . GLN A 1 278 ? -8.828 -13.656 4.152 1 98.5 278 GLN A N 1
ATOM 2032 C CA . GLN A 1 278 ? -9.477 -12.383 3.859 1 98.5 278 GLN A CA 1
ATOM 2033 C C . GLN A 1 278 ? -9.008 -11.289 4.82 1 98.5 278 GLN A C 1
ATOM 2035 O O . GLN A 1 278 ? -8.836 -11.539 6.016 1 98.5 278 GLN A O 1
ATOM 2040 N N . VAL A 1 279 ? -8.805 -10.125 4.324 1 98.69 279 VAL A N 1
ATOM 2041 C CA . VAL A 1 279 ? -8.344 -8.984 5.109 1 98.69 279 VAL A CA 1
ATOM 2042 C C . VAL A 1 279 ? -9.531 -8.094 5.477 1 98.69 279 VAL A C 1
ATOM 2044 O O . VAL A 1 279 ? -9.711 -7.742 6.645 1 98.69 279 VAL A O 1
ATOM 2047 N N . ALA A 1 280 ? -10.383 -7.766 4.453 1 98.56 280 ALA A N 1
ATOM 2048 C CA . ALA A 1 280 ? -11.492 -6.844 4.66 1 98.56 280 ALA A CA 1
ATOM 2049 C C . ALA A 1 280 ? -12.492 -6.922 3.51 1 98.56 280 ALA A C 1
ATOM 2051 O O . ALA A 1 280 ? -12.195 -7.496 2.459 1 98.56 280 ALA A O 1
ATOM 2052 N N . THR A 1 281 ? -13.672 -6.492 3.74 1 98.31 281 THR A N 1
ATOM 2053 C CA . THR A 1 281 ? -14.664 -6.148 2.729 1 98.31 281 THR A CA 1
ATOM 2054 C C . THR A 1 281 ? -15 -4.66 2.787 1 98.31 281 THR A C 1
ATOM 2056 O O . THR A 1 281 ? -14.789 -4.012 3.811 1 98.31 281 THR A O 1
ATOM 2059 N N . GLY A 1 282 ? -15.414 -4.086 1.627 1 98.25 282 GLY A N 1
ATOM 2060 C CA . GLY A 1 282 ? -15.695 -2.662 1.719 1 98.25 282 GLY A CA 1
ATOM 2061 C C . GLY A 1 282 ? -16.484 -2.133 0.538 1 98.25 282 GLY A C 1
ATOM 2062 O O . GLY A 1 282 ? -16.891 -2.9 -0.337 1 98.25 282 GLY A O 1
ATOM 2063 N N . VAL A 1 283 ? -16.797 -0.831 0.626 1 98.19 283 VAL A N 1
ATOM 2064 C CA . VAL A 1 283 ? -17.531 -0.072 -0.382 1 98.19 283 VAL A CA 1
ATOM 2065 C C . VAL A 1 283 ? -16.688 1.125 -0.834 1 98.19 283 VAL A C 1
ATOM 2067 O O . VAL A 1 283 ? -16.109 1.832 -0.009 1 98.19 283 VAL A O 1
ATOM 2070 N N . PHE A 1 284 ? -16.562 1.279 -2.145 1 97.69 284 PHE A N 1
ATOM 2071 C CA . PHE A 1 284 ? -15.898 2.469 -2.658 1 97.69 284 PHE A CA 1
ATOM 2072 C C . PHE A 1 284 ? -16.672 3.727 -2.295 1 97.69 284 PHE A C 1
ATOM 2074 O O . PHE A 1 284 ? -17.891 3.791 -2.498 1 97.69 284 PHE A O 1
ATOM 2081 N N . ALA A 1 285 ? -16.031 4.688 -1.788 1 97.44 285 ALA A N 1
ATOM 2082 C CA . ALA A 1 285 ? -16.688 5.957 -1.5 1 97.44 285 ALA A CA 1
ATOM 2083 C C . ALA A 1 285 ? -17.031 6.703 -2.787 1 97.44 285 ALA A C 1
ATOM 2085 O O . ALA A 1 285 ? -16.438 6.445 -3.838 1 97.44 285 ALA A O 1
ATOM 2086 N N . PRO A 1 286 ? -17.906 7.617 -2.742 1 96.31 286 PRO A N 1
ATOM 2087 C CA . PRO A 1 286 ? -18.391 8.297 -3.947 1 96.31 286 PRO A CA 1
ATOM 2088 C C . PRO A 1 286 ? -17.25 8.961 -4.738 1 96.31 286 PRO A C 1
ATOM 2090 O O . PRO A 1 286 ? -17.219 8.852 -5.969 1 96.31 286 PRO A O 1
ATOM 2093 N N . PRO A 1 287 ? -16.281 9.633 -4.109 1 96.69 287 PRO A N 1
ATOM 2094 C CA . PRO A 1 287 ? -15.227 10.234 -4.914 1 96.69 287 PRO A CA 1
ATOM 2095 C C . PRO A 1 287 ? -14.422 9.203 -5.703 1 96.69 287 PRO A C 1
ATOM 2097 O O . PRO A 1 287 ? -14.125 9.422 -6.883 1 96.69 287 PRO A O 1
ATOM 2100 N N . LEU A 1 288 ? -14.039 8.109 -5.031 1 96.56 288 LEU A N 1
ATOM 2101 C CA . LEU A 1 288 ? -13.305 7.074 -5.75 1 96.56 288 LEU A CA 1
ATOM 2102 C C . LEU A 1 288 ? -14.18 6.441 -6.828 1 96.56 288 LEU A C 1
ATOM 2104 O O . LEU A 1 288 ? -13.703 6.176 -7.938 1 96.56 288 LEU A O 1
ATOM 2108 N N . ARG A 1 289 ? -15.453 6.16 -6.516 1 95.25 289 ARG A N 1
ATOM 2109 C CA . ARG A 1 289 ? -16.375 5.598 -7.5 1 95.25 289 ARG A CA 1
ATOM 2110 C C . ARG A 1 289 ? -16.453 6.477 -8.742 1 95.25 289 ARG A C 1
ATOM 2112 O O . ARG A 1 289 ? -16.438 5.969 -9.867 1 95.25 289 ARG A O 1
ATOM 2119 N N . ALA A 1 290 ? -16.484 7.758 -8.523 1 94.56 290 ALA A N 1
ATOM 2120 C CA . ALA A 1 290 ? -16.562 8.695 -9.641 1 94.56 290 ALA A CA 1
ATOM 2121 C C . ALA A 1 290 ? -15.312 8.594 -10.523 1 94.56 290 ALA A C 1
ATOM 2123 O O . ALA A 1 290 ? -15.414 8.633 -11.75 1 94.56 290 ALA A O 1
ATOM 2124 N N . ARG A 1 291 ? -14.172 8.5 -9.898 1 94.38 291 ARG A N 1
ATOM 2125 C CA . ARG A 1 291 ? -12.93 8.359 -10.648 1 94.38 291 ARG A CA 1
ATOM 2126 C C . ARG A 1 291 ? -12.891 7.043 -11.414 1 94.38 291 ARG A C 1
ATOM 2128 O O . ARG A 1 291 ? -12.438 6.996 -12.562 1 94.38 291 ARG A O 1
ATOM 2135 N N . LEU A 1 292 ? -13.375 6 -10.742 1 95 292 LEU A N 1
ATOM 2136 C CA . LEU A 1 292 ? -13.406 4.676 -11.359 1 95 292 LEU A CA 1
ATOM 2137 C C . LEU A 1 292 ? -14.352 4.664 -12.562 1 95 292 LEU A C 1
ATOM 2139 O O . LEU A 1 292 ? -14.039 4.066 -13.594 1 95 292 LEU A O 1
ATOM 2143 N N . ASP A 1 293 ? -15.422 5.352 -12.461 1 90.44 293 ASP A N 1
ATOM 2144 C CA . ASP A 1 293 ? -16.391 5.438 -13.555 1 90.44 293 ASP A CA 1
ATOM 2145 C C . ASP A 1 293 ? -15.797 6.188 -14.75 1 90.44 293 ASP A C 1
ATOM 2147 O O . ASP A 1 293 ? -16.094 5.863 -15.898 1 90.44 293 ASP A O 1
ATOM 2151 N N . ARG A 1 294 ? -14.93 7.117 -14.461 1 86.44 294 ARG A N 1
ATOM 2152 C CA . ARG A 1 294 ? -14.336 7.93 -15.523 1 86.44 294 ARG A CA 1
ATOM 2153 C C . ARG A 1 294 ? -13.273 7.137 -16.281 1 86.44 294 ARG A C 1
ATOM 2155 O O . ARG A 1 294 ? -12.961 7.461 -17.438 1 86.44 294 ARG A O 1
ATOM 2162 N N . THR A 1 295 ? -12.656 6.262 -15.57 1 81.56 295 THR A N 1
ATOM 2163 C CA . THR A 1 295 ? -11.656 5.441 -16.25 1 81.56 295 THR A CA 1
ATOM 2164 C C . THR A 1 295 ? -12.297 4.648 -17.391 1 81.56 295 THR A C 1
ATOM 2166 O O . THR A 1 295 ? -11.617 4.262 -18.344 1 81.56 295 THR A O 1
ATOM 2169 N N . GLN A 1 296 ? -13.531 4.375 -17.328 1 70.5 296 GLN A N 1
ATOM 2170 C CA . GLN A 1 296 ? -14.258 3.65 -18.359 1 70.5 296 GLN A CA 1
ATOM 2171 C C . GLN A 1 296 ? -14.438 4.512 -19.609 1 70.5 296 GLN A C 1
ATOM 2173 O O . GLN A 1 296 ? -14.352 4.012 -20.734 1 70.5 296 GLN A O 1
ATOM 2178 N N . GLU A 1 297 ? -14.648 5.734 -19.312 1 64.94 297 GLU A N 1
ATOM 2179 C CA . GLU A 1 297 ? -14.906 6.641 -20.438 1 64.94 297 GLU A CA 1
ATOM 2180 C C . GLU A 1 297 ? -13.633 6.922 -21.219 1 64.94 297 GLU A C 1
ATOM 2182 O O . GLU A 1 297 ? -13.672 7.09 -22.438 1 64.94 297 GLU A O 1
ATOM 2187 N N . ALA A 1 298 ? -12.438 7.043 -20.5 1 51.84 298 ALA A N 1
ATOM 2188 C CA . ALA A 1 298 ? -11.188 7.34 -21.188 1 51.84 298 ALA A CA 1
ATOM 2189 C C . ALA A 1 298 ? -10.734 6.148 -22.031 1 51.84 298 ALA A C 1
ATOM 2191 O O . ALA A 1 298 ? -9.984 6.316 -23 1 51.84 298 ALA A O 1
ATOM 2192 N N . GLY A 1 299 ? -10.953 4.973 -21.688 1 45.62 299 GLY A N 1
ATOM 2193 C CA . GLY A 1 299 ? -10.586 3.756 -22.406 1 45.62 299 GLY A CA 1
ATOM 2194 C C . GLY A 1 299 ? -11.516 3.441 -23.562 1 45.62 299 GLY A C 1
ATOM 2195 O O . GLY A 1 299 ? -11.312 2.463 -24.281 1 45.62 299 GLY A O 1
ATOM 2196 N N . ARG A 1 300 ? -12.641 4.172 -23.672 1 40.97 300 ARG A N 1
ATOM 2197 C CA . ARG A 1 300 ? -13.453 4.094 -24.891 1 40.97 300 ARG A CA 1
ATOM 2198 C C . ARG A 1 300 ? -12.914 5.016 -25.969 1 40.97 300 ARG A C 1
ATOM 2200 O O . ARG A 1 300 ? -12.5 6.141 -25.688 1 40.97 300 ARG A O 1
ATOM 2207 N N . MET B 1 1 ? -22.344 -2.828 9.492 1 83.94 1 MET B N 1
ATOM 2208 C CA . MET B 1 1 ? -21.266 -2.557 10.445 1 83.94 1 MET B CA 1
ATOM 2209 C C . MET B 1 1 ? -20.031 -2.045 9.719 1 83.94 1 MET B C 1
ATOM 2211 O O . MET B 1 1 ? -19.766 -2.426 8.578 1 83.94 1 MET B O 1
ATOM 2215 N N . THR B 1 2 ? -19.391 -0.866 10.086 1 95.38 2 THR B N 1
ATOM 2216 C CA . THR B 1 2 ? -18.203 -0.285 9.492 1 95.38 2 THR B CA 1
ATOM 2217 C C . THR B 1 2 ? -17.062 -0.218 10.508 1 95.38 2 THR B C 1
ATOM 2219 O O . THR B 1 2 ? -17.234 0.302 11.609 1 95.38 2 THR B O 1
ATOM 2222 N N . ASP B 1 3 ? -15.938 -0.806 10.18 1 97.44 3 ASP B N 1
ATOM 2223 C CA . ASP B 1 3 ? -14.805 -0.843 11.094 1 97.44 3 ASP B CA 1
ATOM 2224 C C . ASP B 1 3 ? -13.805 0.27 10.781 1 97.44 3 ASP B C 1
ATOM 2226 O O . ASP B 1 3 ? -13.07 0.716 11.656 1 97.44 3 ASP B O 1
ATOM 2230 N N . PHE B 1 4 ? -13.781 0.663 9.523 1 98.38 4 PHE B N 1
ATOM 2231 C CA . PHE B 1 4 ? -12.781 1.663 9.172 1 98.38 4 PHE B CA 1
ATOM 2232 C C . PHE B 1 4 ? -13.258 2.521 8.008 1 98.38 4 PHE B C 1
ATOM 2234 O O . PHE B 1 4 ? -14.125 2.105 7.234 1 98.38 4 PHE B O 1
ATOM 2241 N N . PHE B 1 5 ? -12.734 3.729 7.91 1 98.75 5 PHE B N 1
ATOM 2242 C CA . PHE B 1 5 ? -12.875 4.668 6.805 1 98.75 5 PHE B CA 1
ATOM 2243 C C . PHE B 1 5 ? -11.508 5.051 6.242 1 98.75 5 PHE B C 1
ATOM 2245 O O . PHE B 1 5 ? -10.617 5.457 6.988 1 98.75 5 PHE B O 1
ATOM 2252 N N . LYS B 1 6 ? -11.297 4.848 4.996 1 98.88 6 LYS B N 1
ATOM 2253 C CA . LYS B 1 6 ? -10.031 5.223 4.367 1 98.88 6 LYS B CA 1
ATOM 2254 C C . LYS B 1 6 ? -10.164 6.543 3.611 1 98.88 6 LYS B C 1
ATOM 2256 O O . LYS B 1 6 ? -11.133 6.746 2.871 1 98.88 6 LYS B O 1
ATOM 2261 N N . TYR B 1 7 ? -9.297 7.457 3.842 1 98.88 7 TYR B N 1
ATOM 2262 C CA . TYR B 1 7 ? -9.234 8.766 3.191 1 98.88 7 TYR B CA 1
ATOM 2263 C C . TYR B 1 7 ? -7.871 9 2.561 1 98.88 7 TYR B C 1
ATOM 2265 O O . TYR B 1 7 ? -6.906 8.297 2.873 1 98.88 7 TYR B O 1
ATOM 2273 N N . GLN B 1 8 ? -7.824 9.945 1.645 1 98.69 8 GLN B N 1
ATOM 2274 C CA . GLN B 1 8 ? -6.539 10.43 1.15 1 98.69 8 GLN B CA 1
ATOM 2275 C C . GLN B 1 8 ? -6.602 11.922 0.84 1 98.69 8 GLN B C 1
ATOM 2277 O O . GLN B 1 8 ? -7.676 12.461 0.578 1 98.69 8 GLN B O 1
ATOM 2282 N N . ALA B 1 9 ? -5.539 12.594 0.972 1 98.56 9 ALA B N 1
ATOM 2283 C CA . ALA B 1 9 ? -5.297 13.969 0.532 1 98.56 9 ALA B CA 1
ATOM 2284 C C . ALA B 1 9 ? -4.02 14.062 -0.297 1 98.56 9 ALA B C 1
ATOM 2286 O O . ALA B 1 9 ? -2.914 14.047 0.252 1 98.56 9 ALA B O 1
ATOM 2287 N N . LEU B 1 10 ? -4.219 14.141 -1.607 1 98 10 LEU B N 1
ATOM 2288 C CA . LEU B 1 10 ? -3.098 14.242 -2.535 1 98 10 LEU B CA 1
ATOM 2289 C C . LEU B 1 10 ? -2.162 13.047 -2.387 1 98 10 LEU B C 1
ATOM 2291 O O . LEU B 1 10 ? -0.939 13.203 -2.406 1 98 10 LEU B O 1
ATOM 2295 N N . GLY B 1 11 ? -2.707 11.891 -2.1 1 97.88 11 GLY B N 1
ATOM 2296 C CA . GLY B 1 11 ? -1.936 10.664 -2.037 1 97.88 11 GLY B CA 1
ATOM 2297 C C . GLY B 1 11 ? -1.468 10.32 -0.635 1 97.88 11 GLY B C 1
ATOM 2298 O O . GLY B 1 11 ? -1.013 9.203 -0.381 1 97.88 11 GLY B O 1
ATOM 2299 N N . ASN B 1 12 ? -1.428 11.266 0.306 1 97.75 12 ASN B N 1
ATOM 2300 C CA . ASN B 1 12 ? -1.261 10.969 1.725 1 97.75 12 ASN B CA 1
ATOM 2301 C C . ASN B 1 12 ? -2.537 10.391 2.33 1 97.75 12 ASN B C 1
ATOM 2303 O O . ASN B 1 12 ? -3.576 11.055 2.348 1 97.75 12 ASN B O 1
ATOM 2307 N N . ASP B 1 13 ? -2.449 9.109 2.783 1 98.25 13 ASP B N 1
ATOM 2308 C CA . ASP B 1 13 ? -3.705 8.445 3.107 1 98.25 13 ASP B CA 1
ATOM 2309 C C . ASP B 1 13 ? -3.719 7.977 4.562 1 98.25 13 ASP B C 1
ATOM 2311 O O . ASP B 1 13 ? -2.672 7.645 5.121 1 98.25 13 ASP B O 1
ATOM 2315 N N . TYR B 1 14 ? -4.938 8.023 5.176 1 98.62 14 TYR B N 1
ATOM 2316 C CA . TYR B 1 14 ? -5.172 7.621 6.559 1 98.62 14 TYR B CA 1
ATOM 2317 C C . TYR B 1 14 ? -6.383 6.703 6.664 1 98.62 14 TYR B C 1
ATOM 2319 O O . TYR B 1 14 ? -7.312 6.797 5.855 1 98.62 14 TYR B O 1
ATOM 2327 N N . VAL B 1 15 ? -6.332 5.816 7.621 1 98.75 15 VAL B N 1
ATOM 2328 C CA . VAL B 1 15 ? -7.504 5.066 8.062 1 98.75 15 VAL B CA 1
ATOM 2329 C C . VAL B 1 15 ? -8.094 5.715 9.312 1 98.75 15 VAL B C 1
ATOM 2331 O O . VAL B 1 15 ? -7.383 5.965 10.289 1 98.75 15 VAL B O 1
ATOM 2334 N N . VAL B 1 16 ? -9.352 6.035 9.234 1 98.75 16 VAL B N 1
ATOM 2335 C CA . VAL B 1 16 ? -10.062 6.555 10.398 1 98.75 16 VAL B CA 1
ATOM 2336 C C . VAL B 1 16 ? -10.695 5.402 11.172 1 98.75 16 VAL B C 1
ATOM 2338 O O . VAL B 1 16 ? -11.469 4.621 10.617 1 98.75 16 VAL B O 1
ATOM 2341 N N . ILE B 1 17 ? -10.305 5.289 12.367 1 98.31 17 ILE B N 1
ATOM 2342 C CA . ILE B 1 17 ? -10.945 4.387 13.32 1 98.31 17 ILE B CA 1
ATOM 2343 C C . ILE B 1 17 ? -11.812 5.191 14.281 1 98.31 17 ILE B C 1
ATOM 2345 O O . ILE B 1 17 ? -11.297 5.883 15.164 1 98.31 17 ILE B O 1
ATOM 2349 N N . ASP B 1 18 ? -13.078 5.148 14.141 1 98.19 18 ASP B N 1
ATOM 2350 C CA . ASP B 1 18 ? -14.078 5.875 14.906 1 98.19 18 ASP B CA 1
ATOM 2351 C C . ASP B 1 18 ? -14.688 4.988 15.992 1 98.19 18 ASP B C 1
ATOM 2353 O O . ASP B 1 18 ? -15.406 4.031 15.695 1 98.19 18 ASP B O 1
ATOM 2357 N N . PRO B 1 19 ? -14.352 5.297 17.25 1 96.75 19 PRO B N 1
ATOM 2358 C CA . PRO B 1 19 ? -14.805 4.43 18.344 1 96.75 19 PRO B CA 1
ATOM 2359 C C . PRO B 1 19 ? -16.328 4.316 18.406 1 96.75 19 PRO B C 1
ATOM 2361 O O . PRO B 1 19 ? -16.844 3.428 19.094 1 96.75 19 PRO B O 1
ATOM 2364 N N . ARG B 1 20 ? -17.016 5.172 17.797 1 95.75 20 ARG B N 1
ATOM 2365 C CA . ARG B 1 20 ? -18.469 5.098 17.781 1 95.75 20 ARG B CA 1
ATOM 2366 C C . ARG B 1 20 ? -18.953 3.934 16.906 1 95.75 20 ARG B C 1
ATOM 2368 O O . ARG B 1 20 ? -20.094 3.496 17.031 1 95.75 20 ARG B O 1
ATOM 2375 N N . TYR B 1 21 ? -18.078 3.4 16 1 95.81 21 TYR B N 1
ATOM 2376 C CA . TYR B 1 21 ? -18.484 2.375 15.039 1 95.81 21 TYR B CA 1
ATOM 2377 C C . TYR B 1 21 ? -17.766 1.059 15.32 1 95.81 21 TYR B C 1
ATOM 2379 O O . TYR B 1 21 ? -18.219 -0.001 14.867 1 95.81 21 TYR B O 1
ATOM 2387 N N . THR B 1 22 ? -16.625 1.096 15.938 1 93.88 22 THR B N 1
ATOM 2388 C CA . THR B 1 22 ? -15.836 -0.107 16.188 1 93.88 22 THR B CA 1
ATOM 2389 C C . THR B 1 22 ? -15.109 -0.018 17.531 1 93.88 22 THR B C 1
ATOM 2391 O O . THR B 1 22 ? -14.664 1.058 17.922 1 93.88 22 THR B O 1
ATOM 2394 N N . GLY B 1 23 ? -14.969 -1.159 18.203 1 90.56 23 GLY B N 1
ATOM 2395 C CA . GLY B 1 23 ? -14.258 -1.222 19.469 1 90.56 23 GLY B CA 1
ATOM 2396 C C . GLY B 1 23 ? -12.805 -1.64 19.328 1 90.56 23 GLY B C 1
ATOM 2397 O O . GLY B 1 23 ? -12.18 -2.104 20.281 1 90.56 23 GLY B O 1
ATOM 2398 N N . LEU B 1 24 ? -12.273 -1.551 18.172 1 90.19 24 LEU B N 1
ATOM 2399 C CA . LEU B 1 24 ? -10.891 -1.95 17.922 1 90.19 24 LEU B CA 1
ATOM 2400 C C . LEU B 1 24 ? -9.922 -1.105 18.75 1 90.19 24 LEU B C 1
ATOM 2402 O O . LEU B 1 24 ? -9.977 0.126 18.703 1 90.19 24 LEU B O 1
ATOM 2406 N N . PRO B 1 25 ? -9.141 -1.801 19.484 1 89.19 25 PRO B N 1
ATOM 2407 C CA . PRO B 1 25 ? -8.133 -1.029 20.219 1 89.19 25 PRO B CA 1
ATOM 2408 C C . PRO B 1 25 ? -7.074 -0.424 19.297 1 89.19 25 PRO B C 1
ATOM 2410 O O . PRO B 1 25 ? -6.645 -1.07 18.328 1 89.19 25 PRO B O 1
ATOM 2413 N N . VAL B 1 26 ? -6.715 0.753 19.578 1 95.25 26 VAL B N 1
ATOM 2414 C CA . VAL B 1 26 ? -5.684 1.437 18.797 1 95.25 26 VAL B CA 1
ATOM 2415 C C . VAL B 1 26 ? -4.387 1.487 19.609 1 95.25 26 VAL B C 1
ATOM 2417 O O . VAL B 1 26 ? -4.25 2.291 20.531 1 95.25 26 VAL B O 1
ATOM 2420 N N . THR B 1 27 ? -3.498 0.575 19.344 1 96.19 27 THR B N 1
ATOM 2421 C CA . THR B 1 27 ? -2.152 0.454 19.891 1 96.19 27 THR B CA 1
ATOM 2422 C C . THR B 1 27 ? -1.104 0.559 18.781 1 96.19 27 THR B C 1
ATOM 2424 O O . THR B 1 27 ? -1.43 0.453 17.609 1 96.19 27 THR B O 1
ATOM 2427 N N . PRO B 1 28 ? 0.13 0.869 19.172 1 96.81 28 PRO B N 1
ATOM 2428 C CA . PRO B 1 28 ? 1.171 0.901 18.141 1 96.81 28 PRO B CA 1
ATOM 2429 C C . PRO B 1 28 ? 1.172 -0.349 17.266 1 96.81 28 PRO B C 1
ATOM 2431 O O . PRO B 1 28 ? 1.343 -0.252 16.047 1 96.81 28 PRO B O 1
ATOM 2434 N N . GLU B 1 29 ? 0.9 -1.485 17.875 1 97.19 29 GLU B N 1
ATOM 2435 C CA . GLU B 1 29 ? 0.926 -2.75 17.156 1 97.19 29 GLU B CA 1
ATOM 2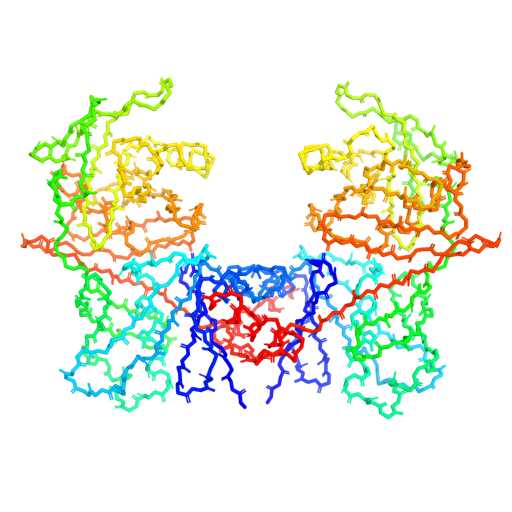436 C C . GLU B 1 29 ? -0.245 -2.85 16.172 1 97.19 29 GLU B C 1
ATOM 2438 O O . GLU B 1 29 ? -0.072 -3.27 15.031 1 97.19 29 GLU B O 1
ATOM 2443 N N . SER B 1 30 ? -1.495 -2.51 16.672 1 97.44 30 SER B N 1
ATOM 2444 C CA . SER B 1 30 ? -2.65 -2.572 15.781 1 97.44 30 SER B CA 1
ATOM 2445 C C . SER B 1 30 ? -2.535 -1.554 14.656 1 97.44 30 SER B C 1
ATOM 2447 O O . SER B 1 30 ? -2.975 -1.812 13.531 1 97.44 30 SER B O 1
ATOM 2449 N N . VAL B 1 31 ? -1.934 -0.398 14.961 1 97.88 31 VAL B N 1
ATOM 2450 C CA . VAL B 1 31 ? -1.72 0.629 13.945 1 97.88 31 VAL B CA 1
ATOM 2451 C C . VAL B 1 31 ? -0.796 0.095 12.852 1 97.88 31 VAL B C 1
ATOM 2453 O O . VAL B 1 31 ? -1.097 0.215 11.664 1 97.88 31 VAL B O 1
ATOM 2456 N N . ARG B 1 32 ? 0.337 -0.517 13.266 1 97.62 32 ARG B N 1
ATOM 2457 C CA . ARG B 1 32 ? 1.279 -1.078 12.305 1 97.62 32 ARG B CA 1
ATOM 2458 C C . ARG B 1 32 ? 0.599 -2.107 11.406 1 97.62 32 ARG B C 1
ATOM 2460 O O . ARG B 1 32 ? 0.824 -2.129 10.195 1 97.62 32 ARG B O 1
ATOM 2467 N N . LEU B 1 33 ? -0.255 -2.91 11.992 1 97.81 33 LEU B N 1
ATOM 2468 C CA . LEU B 1 33 ? -0.929 -3.959 11.234 1 97.81 33 LEU B CA 1
ATOM 2469 C C . LEU B 1 33 ? -1.959 -3.365 10.281 1 97.81 33 LEU B C 1
ATOM 2471 O O . LEU B 1 33 ? -2.002 -3.729 9.102 1 97.81 33 LEU B O 1
ATOM 2475 N N . VAL B 1 34 ? -2.799 -2.434 10.734 1 98.19 34 VAL B N 1
ATOM 2476 C CA . VAL B 1 34 ? -3.82 -1.803 9.906 1 98.19 34 VAL B CA 1
ATOM 2477 C C . VAL B 1 34 ? -3.16 -1.071 8.742 1 98.19 34 VAL B C 1
ATOM 2479 O O . VAL B 1 34 ? -3.639 -1.14 7.605 1 98.19 34 VAL B O 1
ATOM 2482 N N . CYS B 1 35 ? -2.021 -0.463 9.047 1 98.06 35 CYS B N 1
ATOM 2483 C CA . CYS B 1 35 ? -1.366 0.378 8.047 1 98.06 35 CYS B CA 1
ATOM 2484 C C . CYS B 1 35 ? -0.529 -0.462 7.09 1 98.06 35 CYS B C 1
ATOM 2486 O O . CYS B 1 35 ? -0.076 0.034 6.059 1 98.06 35 CYS B O 1
ATOM 2488 N N . ASP B 1 36 ? -0.298 -1.732 7.363 1 97.75 36 ASP B N 1
ATOM 2489 C CA . ASP B 1 36 ? 0.486 -2.588 6.48 1 97.75 36 ASP B CA 1
ATOM 2490 C C . ASP B 1 36 ? -0.229 -2.803 5.148 1 97.75 36 ASP B C 1
ATOM 2492 O O . ASP B 1 36 ? -1.337 -3.342 5.109 1 97.75 36 ASP B O 1
ATOM 2496 N N . ARG B 1 37 ? 0.376 -2.434 4.105 1 96.75 37 ARG B N 1
ATOM 2497 C CA . ARG B 1 37 ? -0.242 -2.455 2.785 1 96.75 37 ARG B CA 1
ATOM 2498 C C . ARG B 1 37 ? -0.513 -3.885 2.33 1 96.75 37 ARG B C 1
ATOM 2500 O O . ARG B 1 37 ? -1.444 -4.129 1.561 1 96.75 37 ARG B O 1
ATOM 2507 N N . HIS B 1 38 ? 0.215 -4.875 2.814 1 97.62 38 HIS B N 1
ATOM 2508 C CA . HIS B 1 38 ? 0.129 -6.25 2.33 1 97.62 38 HIS B CA 1
ATOM 2509 C C . HIS B 1 38 ? -0.733 -7.105 3.252 1 97.62 38 HIS B C 1
ATOM 2511 O O . HIS B 1 38 ? -1.548 -7.902 2.783 1 97.62 38 HIS B O 1
ATOM 2517 N N . PHE B 1 39 ? -0.622 -6.906 4.539 1 98.06 39 PHE B N 1
ATOM 2518 C CA . PHE B 1 39 ? -1.284 -7.773 5.504 1 98.06 39 PHE B CA 1
ATOM 2519 C C . PHE B 1 39 ? -2.5 -7.082 6.109 1 98.06 39 PHE B C 1
ATOM 2521 O O . PHE B 1 39 ? -3.34 -7.73 6.738 1 98.06 39 PHE B O 1
ATOM 2528 N N . GLY B 1 40 ? -2.613 -5.75 5.957 1 98.38 40 GLY B N 1
ATOM 2529 C CA . GLY B 1 40 ? -3.713 -4.938 6.453 1 98.38 40 GLY B CA 1
ATOM 2530 C C . GLY B 1 40 ? -4.395 -4.125 5.363 1 98.38 40 GLY B C 1
ATOM 2531 O O . GLY B 1 40 ? -4.527 -4.59 4.23 1 98.38 40 GLY B O 1
ATOM 2532 N N . ILE B 1 41 ? -4.891 -2.926 5.719 1 98.5 41 ILE B N 1
ATOM 2533 C CA . ILE B 1 41 ? -5.609 -2.055 4.793 1 98.5 41 ILE B CA 1
ATOM 2534 C C . ILE B 1 41 ? -4.613 -1.234 3.977 1 98.5 41 ILE B C 1
ATOM 2536 O O . ILE B 1 41 ? -4.793 -1.047 2.771 1 98.5 41 ILE B O 1
ATOM 2540 N N . GLY B 1 42 ? -3.551 -0.834 4.629 1 98.06 42 GLY B N 1
ATOM 2541 C CA . GLY B 1 42 ? -2.57 0.034 3.996 1 98.06 42 GLY B CA 1
ATOM 2542 C C . GLY B 1 42 ? -2.902 1.508 4.133 1 98.06 42 GLY B C 1
ATOM 2543 O O . GLY B 1 42 ? -3.934 1.966 3.633 1 98.06 42 GLY B O 1
ATOM 2544 N N . ALA B 1 43 ? -2.037 2.223 4.742 1 98.19 43 ALA B N 1
ATOM 2545 C CA . ALA B 1 43 ? -2.195 3.66 4.941 1 98.19 43 ALA B CA 1
ATOM 2546 C C . ALA B 1 43 ? -0.918 4.281 5.5 1 98.19 43 ALA B C 1
ATOM 2548 O O . ALA B 1 43 ? -0.036 3.57 5.984 1 98.19 43 ALA B O 1
ATOM 2549 N N . ASP B 1 44 ? -0.819 5.59 5.414 1 97.38 44 ASP B N 1
ATOM 2550 C CA . ASP B 1 44 ? 0.316 6.332 5.957 1 97.38 44 ASP B CA 1
ATOM 2551 C C . ASP B 1 44 ? 0.147 6.574 7.453 1 97.38 44 ASP B C 1
ATOM 2553 O O . ASP B 1 44 ? 1.098 6.961 8.133 1 97.38 44 ASP B O 1
ATOM 2557 N N . GLY B 1 45 ? -1.068 6.328 7.945 1 97.75 45 GLY B N 1
ATOM 2558 C CA . GLY B 1 45 ? -1.323 6.512 9.367 1 97.75 45 GLY B CA 1
ATOM 2559 C C . GLY B 1 45 ? -2.758 6.211 9.758 1 97.75 45 GLY B C 1
ATOM 2560 O O . GLY B 1 45 ? -3.557 5.781 8.922 1 97.75 45 GLY B O 1
ATOM 2561 N N . VAL B 1 46 ? -3.068 6.434 11.047 1 98.56 46 VAL B N 1
ATOM 2562 C CA . VAL B 1 46 ? -4.402 6.191 11.594 1 98.56 46 VAL B CA 1
ATOM 2563 C C . VAL B 1 46 ? -4.895 7.438 12.32 1 98.56 46 VAL B C 1
ATOM 2565 O O . VAL B 1 46 ? -4.141 8.078 13.055 1 98.56 46 VAL B O 1
ATOM 2568 N N . LEU B 1 47 ? -6.066 7.855 12.008 1 98.75 47 LEU B N 1
ATOM 2569 C CA . LEU B 1 47 ? -6.82 8.836 12.797 1 98.75 47 LEU B CA 1
ATOM 2570 C C . LEU B 1 47 ? -7.805 8.141 13.727 1 98.75 47 LEU B C 1
ATOM 2572 O O . LEU B 1 47 ? -8.719 7.441 13.266 1 98.75 47 LEU B O 1
ATOM 2576 N N . HIS B 1 48 ? -7.602 8.258 14.992 1 98.69 48 HIS B N 1
ATOM 2577 C CA . HIS B 1 48 ? -8.453 7.621 15.984 1 98.69 48 HIS B CA 1
ATOM 2578 C C . HIS B 1 48 ? -9.328 8.648 16.703 1 98.69 48 HIS B C 1
ATOM 2580 O O . HIS B 1 48 ? -8.836 9.43 17.516 1 98.69 48 HIS B O 1
ATOM 2586 N N . GLY B 1 49 ? -10.562 8.664 16.359 1 98.06 49 GLY B N 1
ATOM 2587 C CA . GLY B 1 49 ? -11.484 9.609 16.969 1 98.06 49 GLY B CA 1
ATOM 2588 C C . GLY B 1 49 ? -12.859 9.602 16.344 1 98.06 49 GLY B C 1
ATOM 2589 O O . GLY B 1 49 ? -13.133 8.805 15.445 1 98.06 49 GLY B O 1
ATOM 2590 N N . PRO B 1 50 ? -13.75 10.383 16.859 1 97.81 50 PRO B N 1
ATOM 2591 C CA . PRO B 1 50 ? -13.57 11.273 18.016 1 97.81 50 PRO B CA 1
ATOM 2592 C C . PRO B 1 50 ? -13.391 10.508 19.328 1 97.81 50 PRO B C 1
ATOM 2594 O O . PRO B 1 50 ? -14.016 9.461 19.531 1 97.81 50 PRO B O 1
ATOM 2597 N N . LEU B 1 51 ? -12.539 11.047 20.188 1 97.62 51 LEU B N 1
ATOM 2598 C CA . LEU B 1 51 ? -12.242 10.367 21.438 1 97.62 51 LEU B CA 1
ATOM 2599 C C . LEU B 1 51 ? -13.273 10.711 22.5 1 97.62 51 LEU B C 1
ATOM 2601 O O . LEU B 1 51 ? -13.312 10.078 23.562 1 97.62 51 LEU B O 1
ATOM 2605 N N . GLU B 1 52 ? -14.023 11.75 22.281 1 96.5 52 GLU B N 1
ATOM 2606 C CA . GLU B 1 52 ? -15.211 12.141 23.031 1 96.5 52 GLU B CA 1
ATOM 2607 C C . GLU B 1 52 ? -16.375 12.477 22.094 1 96.5 52 GLU B C 1
ATOM 2609 O O . GLU B 1 52 ? -16.156 12.758 20.906 1 96.5 52 GLU B O 1
ATOM 2614 N N . GLU B 1 53 ? -17.531 12.367 22.609 1 94.38 53 GLU B N 1
ATOM 2615 C CA . GLU B 1 53 ? -18.688 12.742 21.797 1 94.38 53 GLU B CA 1
ATOM 2616 C C . GLU B 1 53 ? -18.562 14.18 21.297 1 94.38 53 GLU B C 1
ATOM 2618 O O . GLU B 1 53 ? -18.406 15.109 22.094 1 94.38 53 GLU B O 1
ATOM 2623 N N . PRO B 1 54 ? -18.656 14.359 19.984 1 93.75 54 PRO B N 1
ATOM 2624 C CA . PRO B 1 54 ? -18.5 15.719 19.469 1 93.75 54 PRO B CA 1
ATOM 2625 C C . PRO B 1 54 ? -19.672 16.625 19.844 1 93.75 54 PRO B C 1
ATOM 2627 O O . PRO B 1 54 ? -20.828 16.188 19.844 1 93.75 54 PRO B O 1
ATOM 2630 N N . ARG B 1 55 ? -19.375 17.828 20.25 1 90.88 55 ARG B N 1
ATOM 2631 C CA . ARG B 1 55 ? -20.359 18.859 20.578 1 90.88 55 ARG B CA 1
ATOM 2632 C C . ARG B 1 55 ? -20 20.188 19.922 1 90.88 55 ARG B C 1
ATOM 2634 O O . ARG B 1 55 ? -18.828 20.562 19.906 1 90.88 55 ARG B O 1
ATOM 2641 N N . PRO B 1 56 ? -21.047 20.812 19.406 1 85.94 56 PRO B N 1
ATOM 2642 C CA . PRO B 1 56 ? -20.75 22.125 18.828 1 85.94 56 PRO B CA 1
ATOM 2643 C C . PRO B 1 56 ? -20.078 23.047 19.844 1 85.94 56 PRO B C 1
ATOM 2645 O O . PRO B 1 56 ? -20.438 23.062 21.016 1 85.94 56 PRO B O 1
ATOM 2648 N N . GLY B 1 57 ? -19.078 23.734 19.375 1 90.56 57 GLY B N 1
ATOM 2649 C CA . GLY B 1 57 ? -18.406 24.734 20.188 1 90.56 57 GLY B CA 1
ATOM 2650 C C . GLY B 1 57 ? -17.328 24.156 21.078 1 90.56 57 GLY B C 1
ATOM 2651 O O . GLY B 1 57 ? -16.594 24.891 21.734 1 90.56 57 GLY B O 1
ATOM 2652 N N . VAL B 1 58 ? -17.266 22.891 21.188 1 95.38 58 VAL B N 1
ATOM 2653 C CA . VAL B 1 58 ? -16.266 22.203 22 1 95.38 58 VAL B CA 1
ATOM 2654 C C . VAL B 1 58 ? -15.234 21.531 21.094 1 95.38 58 VAL B C 1
ATOM 2656 O O . VAL B 1 58 ? -15.602 20.875 20.109 1 95.38 58 VAL B O 1
ATOM 2659 N N . PRO B 1 59 ? -13.961 21.75 21.391 1 97.88 59 PRO B N 1
ATOM 2660 C CA . PRO B 1 59 ? -12.953 21.062 20.578 1 97.88 59 PRO B CA 1
ATOM 2661 C C . PRO B 1 59 ? -13.141 19.547 20.562 1 97.88 59 PRO B C 1
ATOM 2663 O O . PRO B 1 59 ? -13.422 18.953 21.594 1 97.88 59 PRO B O 1
ATOM 2666 N N . VAL B 1 60 ? -13.047 18.938 19.406 1 98 60 VAL B N 1
ATOM 2667 C CA . VAL B 1 60 ? -13.195 17.5 19.25 1 98 60 VAL B CA 1
ATOM 2668 C C . VAL B 1 60 ? -11.828 16.828 19.359 1 98 60 VAL B C 1
ATOM 2670 O O . VAL B 1 60 ? -10.953 17.031 18.516 1 98 60 VAL B O 1
ATOM 2673 N N . PRO B 1 61 ? -11.594 15.984 20.391 1 98.38 61 PRO B N 1
ATOM 2674 C CA . PRO B 1 61 ? -10.289 15.328 20.547 1 98.38 61 PRO B CA 1
ATOM 2675 C C . PRO B 1 61 ? -10.086 14.188 19.547 1 98.38 61 PRO B C 1
ATOM 2677 O O . PRO B 1 61 ? -11.008 13.406 19.297 1 98.38 61 PRO B O 1
ATOM 2680 N N . LEU B 1 62 ? -8.891 14.156 19.031 1 97.75 62 LEU B N 1
ATOM 2681 C CA . LEU B 1 62 ? -8.477 13.211 18 1 97.75 62 LEU B CA 1
ATOM 2682 C C . LEU B 1 62 ? -7.035 12.766 18.219 1 97.75 62 LEU B C 1
ATOM 2684 O O . LEU B 1 62 ? -6.168 13.578 18.531 1 97.75 62 LEU B O 1
ATOM 2688 N N . ALA B 1 63 ? -6.754 11.461 18.156 1 98.38 63 ALA B N 1
ATOM 2689 C CA . ALA B 1 63 ? -5.383 10.945 18.188 1 98.38 63 ALA B CA 1
ATOM 2690 C C . ALA B 1 63 ? -4.898 10.57 16.797 1 98.38 63 ALA B C 1
ATOM 2692 O O . ALA B 1 63 ? -5.656 10.016 16 1 98.38 63 ALA B O 1
ATOM 2693 N N . LEU B 1 64 ? -3.711 10.914 16.516 1 97.75 64 LEU B N 1
ATOM 2694 C CA . LEU B 1 64 ? -3.09 10.594 15.227 1 97.75 64 LEU B CA 1
ATOM 2695 C C . LEU B 1 64 ? -1.887 9.68 15.422 1 97.75 64 LEU B C 1
ATOM 2697 O O . LEU B 1 64 ? -1.096 9.875 16.344 1 97.75 64 LEU B O 1
ATOM 2701 N N . PHE B 1 65 ? -1.698 8.75 14.523 1 97.88 65 PHE B N 1
ATOM 2702 C CA . PHE B 1 65 ? -0.566 7.828 14.547 1 97.88 65 PHE B CA 1
ATOM 2703 C C . PHE B 1 65 ? 0.065 7.711 13.164 1 97.88 65 PHE B C 1
ATOM 2705 O O . PHE B 1 65 ? -0.641 7.699 12.156 1 97.88 65 PHE B O 1
ATOM 2712 N N . ASN B 1 66 ? 1.393 7.66 13.156 1 96 66 ASN B N 1
ATOM 2713 C CA . ASN B 1 66 ? 2.1 7.285 11.938 1 96 66 ASN B CA 1
ATOM 2714 C C . ASN B 1 66 ? 1.976 5.789 11.656 1 96 66 ASN B C 1
ATOM 2716 O O . ASN B 1 66 ? 1.589 5.02 12.539 1 96 66 ASN B O 1
ATOM 2720 N N . SER B 1 67 ? 2.338 5.379 10.477 1 97.25 67 SER B N 1
ATOM 2721 C CA . SER B 1 67 ? 2.178 3.982 10.078 1 97.25 67 SER B CA 1
ATOM 2722 C C . SER B 1 67 ? 3.09 3.068 10.891 1 97.25 67 SER B C 1
ATOM 2724 O O . SER B 1 67 ? 2.852 1.862 10.977 1 97.25 67 SER B O 1
ATOM 2726 N N . ASP B 1 68 ? 4.137 3.611 11.516 1 95.38 68 ASP B N 1
ATOM 2727 C CA . ASP B 1 68 ? 5.039 2.797 12.32 1 95.38 68 ASP B CA 1
ATOM 2728 C C . ASP B 1 68 ? 4.531 2.66 13.75 1 95.38 68 ASP B C 1
ATOM 2730 O O . ASP B 1 68 ? 5.211 2.084 14.602 1 95.38 68 ASP B O 1
ATOM 2734 N N . GLY B 1 69 ? 3.395 3.234 13.992 1 96.56 69 GLY B N 1
ATOM 2735 C CA . GLY B 1 69 ? 2.77 3.09 15.297 1 96.56 69 GLY B CA 1
ATOM 2736 C C . GLY B 1 69 ? 3.08 4.238 16.234 1 96.56 69 GLY B C 1
ATOM 2737 O O . GLY B 1 69 ? 2.465 4.363 17.297 1 96.56 69 GLY B O 1
ATOM 2738 N N . SER B 1 70 ? 4.035 5.105 15.859 1 94.69 70 SER B N 1
ATOM 2739 C CA . SER B 1 70 ? 4.367 6.238 16.719 1 94.69 70 SER B CA 1
ATOM 2740 C C . SER B 1 70 ? 3.27 7.297 16.688 1 94.69 70 SER B C 1
ATOM 2742 O O . SER B 1 70 ? 2.496 7.363 15.727 1 94.69 70 SER B O 1
ATOM 2744 N N . VAL B 1 71 ? 3.25 8.047 17.703 1 94.94 71 VAL B N 1
ATOM 2745 C CA . VAL B 1 71 ? 2.277 9.133 17.797 1 94.94 71 VAL B CA 1
ATOM 2746 C C . VAL B 1 71 ? 2.637 10.234 16.812 1 94.94 71 VAL B C 1
ATOM 2748 O O . VAL B 1 71 ? 3.807 10.602 16.672 1 94.94 71 VAL B O 1
ATOM 2751 N N . CYS B 1 72 ? 1.703 10.656 16.047 1 94.19 72 CYS B N 1
ATOM 2752 C CA . CYS B 1 72 ? 1.782 11.844 15.203 1 94.19 72 CYS B CA 1
ATOM 2753 C C . CYS B 1 72 ? 1.103 13.031 15.883 1 94.19 72 CYS B C 1
ATOM 2755 O O . CYS B 1 72 ? -0.116 13.031 16.078 1 94.19 72 CYS B O 1
ATOM 2757 N N . GLU B 1 73 ? 1.82 14.016 16.203 1 94.19 73 GLU B N 1
ATOM 2758 C CA . GLU B 1 73 ? 1.269 15.117 17 1 94.19 73 GLU B CA 1
ATOM 2759 C C . GLU B 1 73 ? 0.323 15.977 16.156 1 94.19 73 GLU B C 1
ATOM 2761 O O . GLU B 1 73 ? -0.676 16.484 16.672 1 94.19 73 GLU B O 1
ATOM 2766 N N . ARG B 1 74 ? 0.654 16.156 14.93 1 92.5 74 ARG B N 1
ATOM 2767 C CA . ARG B 1 74 ? -0.184 16.953 14.039 1 92.5 74 ARG B CA 1
ATOM 2768 C C . ARG B 1 74 ? 0.034 16.547 12.586 1 92.5 74 ARG B C 1
ATOM 2770 O O . ARG B 1 74 ? 1.165 16.281 12.172 1 92.5 74 ARG B O 1
ATOM 2777 N N . SER B 1 75 ? -1.004 16.531 11.906 1 95.88 75 SER B N 1
ATOM 2778 C CA . SER B 1 75 ? -1.019 16.312 10.461 1 95.88 75 SER B CA 1
ATOM 2779 C C . SER B 1 75 ? -2.059 17.188 9.781 1 95.88 75 SER B C 1
ATOM 2781 O O . SER B 1 75 ? -3.262 17 9.953 1 95.88 75 SER B O 1
ATOM 2783 N N . GLY B 1 76 ? -1.578 18.125 8.961 1 97.56 76 GLY B N 1
ATOM 2784 C CA . GLY B 1 76 ? -2.518 18.969 8.234 1 97.56 76 GLY B CA 1
ATOM 2785 C C . GLY B 1 76 ? -3.479 18.188 7.371 1 97.56 76 GLY B C 1
ATOM 2786 O O . GLY B 1 76 ? -4.664 18.5 7.297 1 97.56 76 GLY B O 1
ATOM 2787 N N . ASN B 1 77 ? -3.018 17.172 6.715 1 98.19 77 ASN B N 1
ATOM 2788 C CA . ASN B 1 77 ? -3.873 16.312 5.906 1 98.19 77 ASN B CA 1
ATOM 2789 C C . ASN B 1 77 ? -4.848 15.516 6.77 1 98.19 77 ASN B C 1
ATOM 2791 O O . ASN B 1 77 ? -6.031 15.414 6.453 1 98.19 77 ASN B O 1
ATOM 2795 N N . GLY B 1 78 ? -4.309 14.961 7.887 1 98.44 78 GLY B N 1
ATOM 2796 C CA . GLY B 1 78 ? -5.152 14.203 8.797 1 98.44 78 GLY B CA 1
ATOM 2797 C C . GLY B 1 78 ? -6.312 15.008 9.344 1 98.44 78 GLY B C 1
ATOM 2798 O O . GLY B 1 78 ? -7.441 14.516 9.414 1 98.44 78 GLY B O 1
ATOM 2799 N N . LEU B 1 79 ? -6.035 16.219 9.711 1 98.44 79 LEU B N 1
ATOM 2800 C CA . LEU B 1 79 ? -7.062 17.094 10.25 1 98.44 79 LEU B CA 1
ATOM 2801 C C . LEU B 1 79 ? -8.141 17.375 9.211 1 98.44 79 LEU B C 1
ATOM 2803 O O . LEU B 1 79 ? -9.336 17.344 9.523 1 98.44 79 LEU B O 1
ATOM 2807 N N . ARG B 1 80 ? -7.742 17.609 7.996 1 98.69 80 ARG B N 1
ATOM 2808 C CA . ARG B 1 80 ? -8.711 17.875 6.938 1 98.69 80 ARG B CA 1
ATOM 2809 C C . ARG B 1 80 ? -9.562 16.641 6.648 1 98.69 80 ARG B C 1
ATOM 2811 O O . ARG B 1 80 ? -10.781 16.75 6.48 1 98.69 80 ARG B O 1
ATOM 2818 N N . MET B 1 81 ? -8.945 15.484 6.605 1 98.69 81 MET B N 1
ATOM 2819 C CA . MET B 1 81 ? -9.672 14.242 6.383 1 98.69 81 MET B CA 1
ATOM 2820 C C . MET B 1 81 ? -10.68 13.992 7.496 1 98.69 81 MET B C 1
ATOM 2822 O O . MET B 1 81 ? -11.82 13.617 7.23 1 98.69 81 MET B O 1
ATOM 2826 N N . PHE B 1 82 ? -10.219 14.25 8.734 1 98.75 82 PHE B N 1
ATOM 2827 C CA . PHE B 1 82 ? -11.086 13.961 9.867 1 98.75 82 PHE B CA 1
ATOM 2828 C C . PHE B 1 82 ? -12.266 14.922 9.906 1 98.75 82 PHE B C 1
ATOM 2830 O O . PHE B 1 82 ? -13.375 14.547 10.289 1 98.75 82 PHE B O 1
ATOM 2837 N N . ALA B 1 83 ? -12.023 16.156 9.523 1 98.12 83 ALA B N 1
ATOM 2838 C CA . ALA B 1 83 ? -13.117 17.125 9.422 1 98.12 83 ALA B CA 1
ATOM 2839 C C . ALA B 1 83 ? -14.203 16.625 8.477 1 98.12 83 ALA B C 1
ATOM 2841 O O . ALA B 1 83 ? -15.391 16.688 8.797 1 98.12 83 ALA B O 1
ATOM 2842 N N . LEU B 1 84 ? -13.812 16.141 7.344 1 98.12 84 LEU B N 1
ATOM 2843 C CA . LEU B 1 84 ? -14.773 15.594 6.387 1 98.12 84 LEU B CA 1
ATOM 2844 C C . LEU B 1 84 ? -15.492 14.383 6.961 1 98.12 84 LEU B C 1
ATOM 2846 O O . LEU B 1 84 ? -16.688 14.18 6.715 1 98.12 84 LEU B O 1
ATOM 2850 N N . HIS B 1 85 ? -14.773 13.578 7.707 1 98.19 85 HIS B N 1
ATOM 2851 C CA . HIS B 1 85 ? -15.375 12.422 8.352 1 98.19 85 HIS B CA 1
ATOM 2852 C C . HIS B 1 85 ? -16.516 12.844 9.273 1 98.19 85 HIS B C 1
ATOM 2854 O O . HIS B 1 85 ? -17.625 12.289 9.195 1 98.19 85 HIS B O 1
ATOM 2860 N N . LEU B 1 86 ? -16.25 13.844 10.125 1 96.62 86 LEU B N 1
ATOM 2861 C CA . LEU B 1 86 ? -17.281 14.344 11.023 1 96.62 86 LEU B CA 1
ATOM 2862 C C . LEU B 1 86 ? -18.484 14.852 10.234 1 96.62 86 LEU B C 1
ATOM 2864 O O . LEU B 1 86 ? -19.625 14.539 10.57 1 96.62 86 LEU B O 1
ATOM 2868 N N . ALA B 1 87 ? -18.172 15.617 9.18 1 95.5 87 ALA B N 1
ATOM 2869 C CA . ALA B 1 87 ? -19.234 16.219 8.375 1 95.5 87 ALA B CA 1
ATOM 2870 C C . ALA B 1 87 ? -20.094 15.141 7.707 1 95.5 87 ALA B C 1
ATOM 2872 O O . ALA B 1 87 ? -21.312 15.305 7.57 1 95.5 87 ALA B O 1
ATOM 2873 N N . GLU B 1 88 ? -19.453 14.086 7.262 1 94.56 88 GLU B N 1
ATOM 2874 C CA . GLU B 1 88 ? -20.172 13.008 6.582 1 94.56 88 GLU B CA 1
ATOM 2875 C C . GLU B 1 88 ? -21.031 12.211 7.559 1 94.56 88 GLU B C 1
ATOM 2877 O O . GLU B 1 88 ? -22.125 11.781 7.215 1 94.56 88 GLU B O 1
ATOM 2882 N N . ARG B 1 89 ? -20.516 12.031 8.758 1 93 89 ARG B N 1
ATOM 2883 C CA . ARG B 1 89 ? -21.219 11.219 9.742 1 93 89 ARG B CA 1
ATOM 2884 C C . ARG B 1 89 ? -22.312 12.023 10.43 1 93 89 ARG B C 1
ATOM 2886 O O . ARG B 1 89 ? -23.328 11.469 10.859 1 93 89 ARG B O 1
ATOM 2893 N N . GLU B 1 90 ? -22.078 13.336 10.531 1 91.94 90 GLU B N 1
ATOM 2894 C CA . GLU B 1 90 ? -23.031 14.234 11.156 1 91.94 90 GLU B CA 1
ATOM 2895 C C . GLU B 1 90 ? -23.203 15.508 10.336 1 91.94 90 GLU B C 1
ATOM 2897 O O . GLU B 1 90 ? -22.891 16.609 10.805 1 91.94 90 GLU B O 1
ATOM 2902 N N . PRO B 1 91 ? -23.891 15.398 9.242 1 87 91 PRO B N 1
ATOM 2903 C CA . PRO B 1 91 ? -23.969 16.516 8.312 1 87 91 PRO B CA 1
ATOM 2904 C C . PRO B 1 91 ? -24.688 17.734 8.906 1 87 91 PRO B C 1
ATOM 2906 O O . PRO B 1 91 ? -24.359 18.875 8.57 1 87 91 PRO B O 1
ATOM 2909 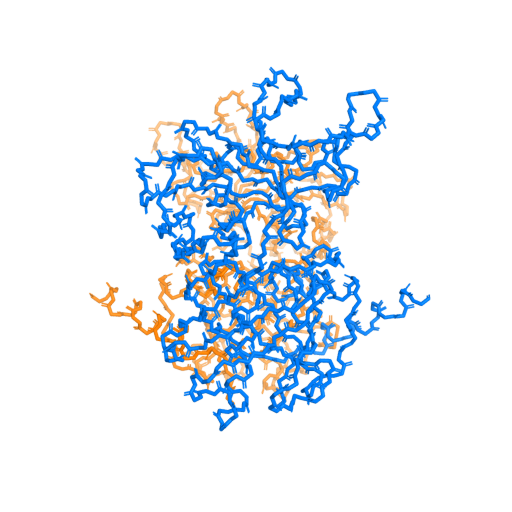N N . GLN B 1 92 ? -25.594 17.453 9.766 1 86.06 92 GLN B N 1
ATOM 2910 C CA . GLN B 1 92 ? -26.375 18.547 10.344 1 86.06 92 GLN B CA 1
ATOM 2911 C C . GLN B 1 92 ? -25.516 19.406 11.258 1 86.06 92 GLN B C 1
ATOM 2913 O O . GLN B 1 92 ? -25.781 20.594 11.43 1 86.06 92 GLN B O 1
ATOM 2918 N N . ALA B 1 93 ? -24.422 18.812 11.703 1 84.25 93 ALA B N 1
ATOM 2919 C CA . ALA B 1 93 ? -23.625 19.531 12.703 1 84.25 93 ALA B CA 1
ATOM 2920 C C . ALA B 1 93 ? -22.359 20.109 12.086 1 84.25 93 ALA B C 1
ATOM 2922 O O . ALA B 1 93 ? -21.875 21.172 12.508 1 84.25 93 ALA B O 1
ATOM 2923 N N . TRP B 1 94 ? -21.922 19.469 11.047 1 86.19 94 TRP B N 1
ATOM 2924 C CA . TRP B 1 94 ? -20.531 19.797 10.703 1 86.19 94 TRP B CA 1
ATOM 2925 C C . TRP B 1 94 ? -20.422 20.141 9.219 1 86.19 94 TRP B C 1
ATOM 2927 O O . TRP B 1 94 ? -19.375 20.609 8.766 1 86.19 94 TRP B O 1
ATOM 2937 N N . ALA B 1 95 ? -21.422 19.969 8.453 1 82.19 95 ALA B N 1
ATOM 2938 C CA . ALA B 1 95 ? -21.312 20.141 7.008 1 82.19 95 ALA B CA 1
ATOM 2939 C C . ALA B 1 95 ? -21.75 21.547 6.602 1 82.19 95 ALA B C 1
ATOM 2941 O O . ALA B 1 95 ? -21.688 21.906 5.422 1 82.19 95 ALA B O 1
ATOM 2942 N N . GLY B 1 96 ? -22.203 22.359 7.52 1 86.06 96 GLY B N 1
ATOM 2943 C CA . GLY B 1 96 ? -22.812 23.656 7.238 1 86.06 96 GLY B CA 1
ATOM 2944 C C . GLY B 1 96 ? -21.781 24.719 6.895 1 86.06 96 GLY B C 1
ATOM 2945 O O . GLY B 1 96 ? -22.141 25.828 6.488 1 86.06 96 GLY B O 1
ATOM 2946 N N . GLY B 1 97 ? -20.5 24.391 7.062 1 89.88 97 GLY B N 1
ATOM 2947 C CA . GLY B 1 97 ? -19.469 25.344 6.703 1 89.88 97 GLY B CA 1
ATOM 2948 C C . GLY B 1 97 ? -18.984 26.172 7.875 1 89.88 97 GLY B C 1
ATOM 2949 O O . GLY B 1 97 ? -18.031 26.938 7.75 1 89.88 97 GLY B O 1
ATOM 2950 N N . GLU B 1 98 ? -19.641 26.062 9.008 1 93.12 98 GLU B N 1
ATOM 2951 C CA . GLU B 1 98 ? -19.203 26.781 10.195 1 93.12 98 GLU B CA 1
ATOM 2952 C C . GLU B 1 98 ? -17.891 26.234 10.727 1 93.12 98 GLU B C 1
ATOM 2954 O O . GLU B 1 98 ? -17.672 25.016 10.734 1 93.12 98 GLU B O 1
ATOM 2959 N N . PRO B 1 99 ? -17.078 27.141 11.188 1 95.94 99 PRO B N 1
ATOM 2960 C CA . PRO B 1 99 ? -15.805 26.688 11.75 1 95.94 99 PRO B CA 1
ATOM 2961 C C . PRO B 1 99 ? -15.984 25.891 13.039 1 95.94 99 PRO B C 1
ATOM 2963 O O . PRO B 1 99 ? -16.953 26.094 13.766 1 95.94 99 PRO B O 1
ATOM 2966 N N . PHE B 1 100 ? -15.117 24.953 13.289 1 96.62 100 PHE B N 1
ATOM 2967 C CA . PHE B 1 100 ? -15.016 24.203 14.531 1 96.62 100 PHE B CA 1
ATOM 2968 C C . PHE B 1 100 ? -13.562 23.875 14.844 1 96.62 100 PHE B C 1
ATOM 2970 O O . PHE B 1 100 ? -12.648 24.312 14.141 1 96.62 100 PHE B O 1
ATOM 2977 N N . THR B 1 101 ? -13.336 23.188 16.031 1 97.88 101 THR B N 1
ATOM 2978 C CA . THR B 1 101 ? -11.969 22.984 16.5 1 97.88 101 THR B CA 1
ATOM 2979 C C . THR B 1 101 ? -11.68 21.5 16.672 1 97.88 101 THR B C 1
ATOM 2981 O O . THR B 1 101 ? -12.5 20.766 17.234 1 97.88 101 THR B O 1
ATOM 2984 N N . LEU B 1 102 ? -10.648 21.031 16.109 1 98.19 102 LEU B N 1
ATOM 2985 C CA . LEU B 1 102 ? -10.102 19.703 16.391 1 98.19 102 LEU B CA 1
ATOM 2986 C C . LEU B 1 102 ? -8.906 19.812 17.328 1 98.19 102 LEU B C 1
ATOM 2988 O O . LEU B 1 102 ? -8.078 20.719 17.203 1 98.19 102 LEU B O 1
ATOM 2992 N N . ARG B 1 103 ? -8.844 18.906 18.297 1 98.19 103 ARG B N 1
ATOM 2993 C CA . ARG B 1 103 ? -7.773 18.922 19.297 1 98.19 103 ARG B CA 1
ATOM 2994 C C . ARG B 1 103 ? -6.926 17.656 19.203 1 98.19 103 ARG B C 1
ATOM 2996 O O . ARG B 1 103 ? -7.457 16.547 19.234 1 98.19 103 ARG B O 1
ATOM 3003 N N . THR B 1 104 ? -5.664 17.828 19.016 1 97.44 104 THR B N 1
ATOM 3004 C CA . THR B 1 104 ? -4.691 16.734 19.031 1 97.44 104 THR B CA 1
ATOM 3005 C C . THR B 1 104 ? -3.654 16.969 20.141 1 97.44 104 THR B C 1
ATOM 3007 O O . THR B 1 104 ? -3.799 17.875 20.953 1 97.44 104 THR B O 1
ATOM 3010 N N . THR B 1 105 ? -2.617 16.109 20.188 1 95.56 105 THR B N 1
ATOM 3011 C CA . THR B 1 105 ? -1.57 16.281 21.188 1 95.56 105 THR B CA 1
ATOM 3012 C C . THR B 1 105 ? -0.771 17.547 20.938 1 95.56 105 THR B C 1
ATOM 3014 O O . THR B 1 105 ? -0.11 18.062 21.844 1 95.56 105 THR B O 1
ATOM 3017 N N . ALA B 1 106 ? -0.875 18.094 19.719 1 94.31 106 ALA B N 1
ATOM 3018 C CA . ALA B 1 106 ? -0.175 19.328 19.375 1 94.31 106 ALA B CA 1
ATOM 3019 C C . ALA B 1 106 ? -1.011 20.547 19.734 1 94.31 106 ALA B C 1
ATOM 3021 O O . ALA B 1 106 ? -0.545 21.688 19.609 1 94.31 106 ALA B O 1
ATOM 3022 N N . GLY B 1 107 ? -2.244 20.344 20.203 1 95.75 107 GLY B N 1
ATOM 3023 C CA . GLY B 1 107 ? -3.125 21.438 20.578 1 95.75 107 GLY B CA 1
ATOM 3024 C C . GLY B 1 107 ? -4.32 21.594 19.656 1 95.75 107 GLY B C 1
ATOM 3025 O O . GLY B 1 107 ? -4.723 20.625 19 1 95.75 107 GLY B O 1
ATOM 3026 N N . ASP B 1 108 ? -4.926 22.75 19.703 1 97.44 108 ASP B N 1
ATOM 3027 C CA . ASP B 1 108 ? -6.172 23.031 18.984 1 97.44 108 ASP B CA 1
ATOM 3028 C C . ASP B 1 108 ? -5.898 23.531 17.578 1 97.44 108 ASP B C 1
ATOM 3030 O O . ASP B 1 108 ? -4.977 24.328 17.359 1 97.44 108 ASP B O 1
ATOM 3034 N N . SER B 1 109 ? -6.672 23.109 16.609 1 97.94 109 SER B N 1
ATOM 3035 C CA . SER B 1 109 ? -6.652 23.594 15.242 1 97.94 109 SER B CA 1
ATOM 3036 C C . SER B 1 109 ? -8.047 24 14.773 1 97.94 109 SER B C 1
ATOM 3038 O O . SER B 1 109 ? -8.961 23.156 14.734 1 97.94 109 SER B O 1
ATOM 3040 N N . PRO B 1 110 ? -8.242 25.281 14.516 1 97.75 110 PRO B N 1
ATOM 3041 C CA . PRO B 1 110 ? -9.5 25.641 13.867 1 97.75 110 PRO B CA 1
ATOM 3042 C C . PRO B 1 110 ? -9.641 25.031 12.469 1 97.75 110 PRO B C 1
ATOM 3044 O O . PRO B 1 110 ? -8.656 24.969 11.727 1 97.75 110 PRO B O 1
ATOM 3047 N N . VAL B 1 111 ? -10.852 24.594 12.148 1 97.81 111 VAL B N 1
ATOM 3048 C CA . VAL B 1 111 ? -11.125 23.938 10.875 1 97.81 111 VAL B CA 1
ATOM 3049 C C . VAL B 1 111 ? -12.398 24.516 10.266 1 97.81 111 VAL B C 1
ATOM 3051 O O . VAL B 1 111 ? -13.336 24.859 10.984 1 97.81 111 VAL B O 1
ATOM 3054 N N . GLN B 1 112 ? -12.383 24.672 8.969 1 98 112 GLN B N 1
ATOM 3055 C CA . GLN B 1 112 ? -13.57 25.078 8.227 1 98 112 GLN B CA 1
ATOM 3056 C C . GLN B 1 112 ? -13.688 24.312 6.918 1 98 112 GLN B C 1
ATOM 3058 O O . GLN B 1 112 ? -12.742 24.281 6.121 1 98 112 GLN B O 1
ATOM 3063 N N . ILE B 1 113 ? -14.828 23.672 6.754 1 97.88 113 ILE B N 1
ATOM 3064 C CA . ILE B 1 113 ? -15.109 23.016 5.488 1 97.88 113 ILE B CA 1
ATOM 3065 C C . ILE B 1 113 ? -15.656 24.031 4.488 1 97.88 113 ILE B C 1
ATOM 3067 O O . ILE B 1 113 ? -16.797 24.5 4.629 1 97.88 113 ILE B O 1
ATOM 3071 N N . LEU B 1 114 ? -14.859 24.312 3.498 1 97.81 114 LEU B N 1
ATOM 3072 C CA . LEU B 1 114 ? -15.219 25.344 2.535 1 97.81 114 LEU B CA 1
ATOM 3073 C C . LEU B 1 114 ? -16.172 24.797 1.473 1 97.81 114 LEU B C 1
ATOM 3075 O O . LEU B 1 114 ? -17.047 25.5 0.984 1 97.81 114 LEU B O 1
ATOM 3079 N N . ASP B 1 115 ? -15.953 23.562 1.051 1 96.38 115 ASP B N 1
ATOM 3080 C CA . ASP B 1 115 ? -16.766 22.828 0.081 1 96.38 115 ASP B CA 1
ATOM 3081 C C . ASP B 1 115 ? -16.781 21.328 0.392 1 96.38 115 ASP B C 1
ATOM 3083 O O . ASP B 1 115 ? -15.844 20.609 0.038 1 96.38 115 ASP B O 1
ATOM 3087 N N . ALA B 1 116 ? -17.828 20.891 0.959 1 93.62 116 ALA B N 1
ATOM 3088 C CA . ALA B 1 116 ? -17.922 19.5 1.405 1 93.62 116 ALA B CA 1
ATOM 3089 C C . ALA B 1 116 ? -17.938 18.547 0.218 1 93.62 116 ALA B C 1
ATOM 3091 O O . ALA B 1 116 ? -17.312 17.484 0.262 1 93.62 116 ALA B O 1
ATOM 3092 N N . ALA B 1 117 ? -18.594 18.938 -0.832 1 91.62 117 ALA B N 1
ATOM 3093 C CA . ALA B 1 117 ? -18.719 18.078 -2.008 1 91.62 117 ALA B CA 1
ATOM 3094 C C . ALA B 1 117 ? -17.375 17.891 -2.705 1 91.62 117 ALA B C 1
ATOM 3096 O O . ALA B 1 117 ? -17.047 16.781 -3.154 1 91.62 117 ALA B O 1
ATOM 3097 N N . ALA B 1 118 ? -16.609 18.969 -2.688 1 95 118 ALA B N 1
ATOM 3098 C CA . ALA B 1 118 ? -15.305 18.906 -3.35 1 95 118 ALA B CA 1
ATOM 3099 C C . ALA B 1 118 ? -14.211 18.469 -2.379 1 95 118 ALA B C 1
ATOM 3101 O O . ALA B 1 118 ? -13.078 18.203 -2.789 1 95 118 ALA B O 1
ATOM 3102 N N . GLY B 1 119 ? -14.547 18.422 -1.123 1 97.56 119 GLY B N 1
ATOM 3103 C CA . GLY B 1 119 ? -13.594 18.016 -0.099 1 97.56 119 GLY B CA 1
ATOM 3104 C C . GLY B 1 119 ? -12.555 19.078 0.201 1 97.56 119 GLY B C 1
ATOM 3105 O O . GLY B 1 119 ? -11.398 18.75 0.485 1 97.56 119 GLY B O 1
ATOM 3106 N N . ILE B 1 120 ? -12.93 20.328 0.016 1 98.44 120 ILE B N 1
ATOM 3107 C CA . ILE B 1 120 ? -12 21.422 0.282 1 98.44 120 ILE B CA 1
ATOM 3108 C C . ILE B 1 120 ? -12.141 21.875 1.732 1 98.44 120 ILE B C 1
ATOM 3110 O O . ILE B 1 120 ? -13.211 22.344 2.145 1 98.44 120 ILE B O 1
ATOM 3114 N N . VAL B 1 121 ? -11.102 21.75 2.52 1 98.69 121 VAL B N 1
ATOM 3115 C CA . VAL B 1 121 ? -11.109 22.047 3.949 1 98.69 121 VAL B CA 1
ATOM 3116 C C . VAL B 1 121 ? -9.938 22.969 4.293 1 98.69 121 VAL B C 1
ATOM 3118 O O . VAL B 1 121 ? -8.836 22.812 3.748 1 98.69 121 VAL B O 1
ATOM 3121 N N . GLN B 1 122 ? -10.164 23.875 5.102 1 98.69 122 GLN B N 1
ATOM 3122 C CA . GLN B 1 122 ? -9.156 24.781 5.645 1 98.69 122 GLN B CA 1
ATOM 3123 C C . GLN B 1 122 ? -8.859 24.469 7.105 1 98.69 122 GLN B C 1
ATOM 3125 O O . GLN B 1 122 ? -9.766 24.219 7.895 1 98.69 122 GLN B O 1
ATOM 3130 N N . VAL B 1 123 ? -7.578 24.484 7.426 1 98.5 123 VAL B N 1
ATOM 3131 C CA . VAL B 1 123 ? -7.18 24.172 8.797 1 98.5 123 VAL B CA 1
ATOM 3132 C C . VAL B 1 123 ? -6.121 25.172 9.258 1 98.5 123 VAL B C 1
ATOM 3134 O O . VAL B 1 123 ? -5.195 25.5 8.516 1 98.5 123 VAL B O 1
ATOM 3137 N N . GLY B 1 124 ? -6.285 25.688 10.469 1 98.38 124 GLY B N 1
ATOM 3138 C CA . GLY B 1 124 ? -5.246 26.469 11.109 1 98.38 124 GLY B CA 1
ATOM 3139 C C . GLY B 1 124 ? -4.242 25.641 11.875 1 98.38 124 GLY B C 1
ATOM 3140 O O . GLY B 1 124 ? -4.621 24.75 12.648 1 98.38 124 GLY B O 1
ATOM 3141 N N . LEU B 1 125 ? -2.98 25.938 11.656 1 97.25 125 LEU B N 1
ATOM 3142 C CA . LEU B 1 125 ? -1.948 25.141 12.312 1 97.25 125 LEU B CA 1
ATOM 3143 C C . LEU B 1 125 ? -1.199 25.984 13.344 1 97.25 125 LEU B C 1
ATOM 3145 O O . LEU B 1 125 ? -0.176 25.547 13.883 1 97.25 125 LEU B O 1
ATOM 3149 N N . GLY B 1 126 ? -1.696 27.156 13.594 1 96.06 126 GLY B N 1
ATOM 3150 C CA . GLY B 1 126 ? -1.077 28.031 14.578 1 96.06 126 GLY B CA 1
ATOM 3151 C C . GLY B 1 126 ? 0.176 28.719 14.062 1 96.06 126 GLY B C 1
ATOM 3152 O O . GLY B 1 126 ? 0.33 28.906 12.852 1 96.06 126 GLY B O 1
ATOM 3153 N N . ARG B 1 127 ? 0.984 29.234 15 1 95.88 127 ARG B N 1
ATOM 3154 C CA . ARG B 1 127 ? 2.213 29.953 14.68 1 95.88 127 ARG B CA 1
ATOM 3155 C C . ARG B 1 127 ? 3.438 29.078 14.891 1 95.88 127 ARG B C 1
ATOM 3157 O O . ARG B 1 127 ? 3.758 28.703 16.031 1 95.88 127 ARG B O 1
ATOM 3164 N N . PRO B 1 128 ? 4.121 28.75 13.812 1 96.69 128 PRO B N 1
ATOM 3165 C CA . PRO B 1 128 ? 5.344 27.969 14 1 96.69 128 PRO B CA 1
ATOM 3166 C C . PRO B 1 128 ? 6.383 28.688 14.859 1 96.69 128 PRO B C 1
ATOM 3168 O O . PRO B 1 128 ? 6.461 29.922 14.844 1 96.69 128 PRO B O 1
ATOM 3171 N N . ALA B 1 129 ? 7.141 27.891 15.562 1 96.44 129 ALA B N 1
ATOM 3172 C CA . ALA B 1 129 ? 8.234 28.438 16.375 1 96.44 129 ALA B CA 1
ATOM 3173 C C . ALA B 1 129 ? 9.578 28.203 15.688 1 96.44 129 ALA B C 1
ATOM 3175 O O . ALA B 1 129 ? 9.875 27.094 15.242 1 96.44 129 ALA B O 1
ATOM 3176 N N . PHE B 1 130 ? 10.344 29.281 15.586 1 97.12 130 PHE B N 1
ATOM 3177 C CA . PHE B 1 130 ? 11.672 29.234 14.984 1 97.12 130 PHE B CA 1
ATOM 3178 C C . PHE B 1 130 ? 12.75 29.406 16.047 1 97.12 130 PHE B C 1
ATOM 3180 O O . PHE B 1 130 ? 13.562 30.328 15.977 1 97.12 130 PHE B O 1
ATOM 3187 N N . ASP B 1 131 ? 12.672 28.516 17.016 1 95.62 131 ASP B N 1
ATOM 3188 C CA . ASP B 1 131 ? 13.594 28.562 18.156 1 95.62 131 ASP B CA 1
ATOM 3189 C C . ASP B 1 131 ? 14.117 27.172 18.484 1 95.62 131 ASP B C 1
ATOM 3191 O O . ASP B 1 131 ? 13.359 26.203 18.484 1 95.62 131 ASP B O 1
ATOM 3195 N N . ALA B 1 132 ? 15.375 27.062 18.797 1 93.94 132 ALA B N 1
ATOM 3196 C CA . ALA B 1 132 ? 16.031 25.781 19.047 1 93.94 132 ALA B CA 1
ATOM 3197 C C . ALA B 1 132 ? 15.398 25.062 20.219 1 93.94 132 ALA B C 1
ATOM 3199 O O . ALA B 1 132 ? 15.273 23.828 20.203 1 93.94 132 ALA B O 1
ATOM 3200 N N . ALA B 1 133 ? 14.969 25.75 21.141 1 90.19 133 ALA B N 1
ATOM 3201 C CA . ALA B 1 133 ? 14.398 25.156 22.344 1 90.19 133 ALA B CA 1
ATOM 3202 C C . ALA B 1 133 ? 13.039 24.516 22.031 1 90.19 133 ALA B C 1
ATOM 3204 O O . ALA B 1 133 ? 12.672 23.5 22.641 1 90.19 133 ALA B O 1
ATOM 3205 N N . ALA B 1 134 ? 12.289 25.047 21.109 1 87.44 134 ALA B N 1
ATOM 3206 C CA . ALA B 1 134 ? 10.961 24.547 20.75 1 87.44 134 ALA B CA 1
ATOM 3207 C C . ALA B 1 134 ? 11.055 23.234 19.984 1 87.44 134 ALA B C 1
ATOM 3209 O O . ALA B 1 134 ? 10.148 22.391 20.062 1 87.44 134 ALA B O 1
ATOM 3210 N N . LEU B 1 135 ? 12.086 22.875 19.25 1 80.44 135 LEU B N 1
ATOM 3211 C CA . LEU B 1 135 ? 12.273 21.719 18.375 1 80.44 135 LEU B CA 1
ATOM 3212 C C . LEU B 1 135 ? 13.023 20.609 19.094 1 80.44 135 LEU B C 1
ATOM 3214 O O . LEU B 1 135 ? 13.023 19.453 18.641 1 80.44 135 LEU B O 1
ATOM 3218 N N . PRO B 1 136 ? 13.547 20.766 20.328 1 86.25 136 PRO B N 1
ATOM 3219 C CA . PRO B 1 136 ? 14.867 20.969 20.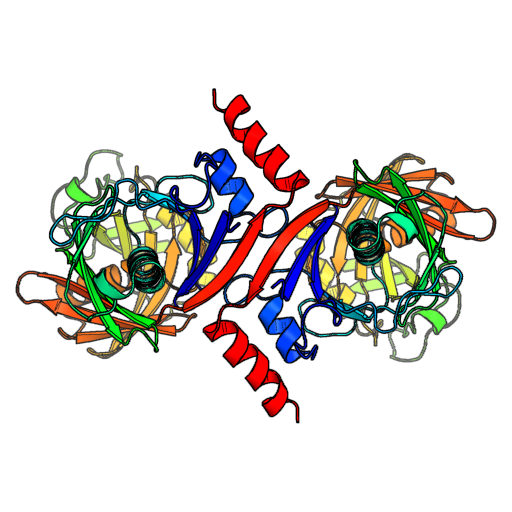938 1 86.25 136 PRO B CA 1
ATOM 3220 C C . PRO B 1 136 ? 16.016 20.594 20.016 1 86.25 136 PRO B C 1
ATOM 3222 O O . PRO B 1 136 ? 16.188 19.406 19.672 1 86.25 136 PRO B O 1
ATOM 3225 N N . LEU B 1 137 ? 16.688 21.359 19.453 1 93.25 137 LEU B N 1
ATOM 3226 C CA . LEU B 1 137 ? 17.859 21.219 18.625 1 93.25 137 LEU B CA 1
ATOM 3227 C C . LEU B 1 137 ? 19.125 21.141 19.469 1 93.25 137 LEU B C 1
ATOM 3229 O O . LEU B 1 137 ? 19.266 21.891 20.438 1 93.25 137 LEU B O 1
ATOM 3233 N N . LEU B 1 138 ? 19.969 20.203 19.094 1 94.94 138 LEU B N 1
ATOM 3234 C CA . LEU B 1 138 ? 21.25 20.094 19.781 1 94.94 138 LEU B CA 1
ATOM 3235 C C . LEU B 1 138 ? 22.359 20.703 18.938 1 94.94 138 LEU B C 1
ATOM 3237 O O . LEU B 1 138 ? 22.281 20.719 17.703 1 94.94 138 LEU B O 1
ATOM 3241 N N . ASP B 1 139 ? 23.391 21.141 19.625 1 93.31 139 ASP B N 1
ATOM 3242 C CA . ASP B 1 139 ? 24.625 21.516 18.953 1 93.31 139 ASP B CA 1
ATOM 3243 C C . ASP B 1 139 ? 25.453 20.297 18.594 1 93.31 139 ASP B C 1
ATOM 3245 O O . ASP B 1 139 ? 25.109 19.172 18.984 1 93.31 139 ASP B O 1
ATOM 3249 N N . GLU B 1 140 ? 26.5 20.516 17.812 1 88.38 140 GLU B N 1
ATOM 3250 C CA . GLU B 1 140 ? 27.328 19.422 17.328 1 88.38 140 GLU B CA 1
ATOM 3251 C C . GLU B 1 140 ? 27.938 18.641 18.5 1 88.38 140 GLU B C 1
ATOM 3253 O O . GLU B 1 140 ? 28.172 17.438 18.375 1 88.38 140 GLU B O 1
ATOM 3258 N N . ASP B 1 141 ? 28.062 19.266 19.609 1 91.81 141 ASP B N 1
ATOM 3259 C CA . ASP B 1 141 ? 28.688 18.625 20.75 1 91.81 141 ASP B CA 1
ATOM 3260 C C . ASP B 1 141 ? 27.656 17.906 21.625 1 91.81 141 ASP B C 1
ATOM 3262 O O . ASP B 1 141 ? 27.984 17.375 22.688 1 91.81 141 ASP B O 1
ATOM 3266 N N . GLY B 1 142 ? 26.453 18.031 21.25 1 92.31 142 GLY B N 1
ATOM 3267 C CA . GLY B 1 142 ? 25.422 17.297 21.953 1 92.31 142 GLY B CA 1
ATOM 3268 C C . GLY B 1 142 ? 24.688 18.125 22.984 1 92.31 142 GLY B C 1
ATOM 3269 O O . GLY B 1 142 ? 23.75 17.656 23.625 1 92.31 142 GLY B O 1
ATOM 3270 N N . THR B 1 143 ? 25.125 19.375 23.109 1 94.94 143 THR B N 1
ATOM 3271 C CA . THR B 1 143 ? 24.469 20.25 24.078 1 94.94 143 THR B CA 1
ATOM 3272 C C . THR B 1 143 ? 23.281 20.969 23.438 1 94.94 143 THR B C 1
ATOM 3274 O O . THR B 1 143 ? 23.234 21.125 22.219 1 94.94 143 THR B O 1
ATOM 3277 N N . PRO B 1 144 ? 22.359 21.375 24.266 1 94.69 144 PRO B N 1
ATOM 3278 C CA . PRO B 1 144 ? 21.203 22.078 23.719 1 94.69 144 PRO B CA 1
ATOM 3279 C C . PRO B 1 144 ? 21.578 23.359 22.984 1 94.69 144 PRO B C 1
ATOM 3281 O O . PRO B 1 144 ? 22.328 24.172 23.516 1 94.69 144 PRO B O 1
ATOM 3284 N N . ALA B 1 145 ? 21.047 23.453 21.766 1 93.88 145 ALA B N 1
ATOM 3285 C CA . ALA B 1 145 ? 21.234 24.703 21.031 1 93.88 145 ALA B CA 1
ATOM 3286 C C . ALA B 1 145 ? 20.297 25.781 21.531 1 93.88 145 ALA B C 1
ATOM 3288 O O . ALA B 1 145 ? 19.312 25.5 22.219 1 93.88 145 ALA B O 1
ATOM 3289 N N . GLU B 1 146 ? 20.672 27.062 21.266 1 93.44 146 GLU B N 1
ATOM 3290 C CA . GLU B 1 146 ? 19.844 28.188 21.656 1 93.44 146 GLU B CA 1
ATOM 3291 C C . GLU B 1 146 ? 19.672 29.172 20.516 1 93.44 146 GLU B C 1
ATOM 3293 O O . GLU B 1 146 ? 20.516 29.234 19.609 1 93.44 146 GLU B O 1
ATOM 3298 N N . GLY B 1 147 ? 18.562 29.906 20.547 1 94.12 147 GLY B N 1
ATOM 3299 C CA . GLY B 1 147 ? 18.359 31 19.609 1 94.12 147 GLY B CA 1
ATOM 3300 C C . GLY B 1 147 ? 17.578 30.594 18.375 1 94.12 147 GLY B C 1
ATOM 3301 O O . GLY B 1 147 ? 16.938 29.531 18.359 1 94.12 147 GLY B O 1
ATOM 3302 N N . PRO B 1 148 ? 17.547 31.531 17.453 1 95.38 148 PRO B N 1
ATOM 3303 C CA . PRO B 1 148 ? 16.766 31.312 16.234 1 95.38 148 PRO B CA 1
ATOM 3304 C C . PRO B 1 148 ? 17.328 30.172 15.367 1 95.38 148 PRO B C 1
ATOM 3306 O O . PRO B 1 148 ? 18.547 29.953 15.367 1 95.38 148 PRO B O 1
ATOM 3309 N N . THR B 1 149 ? 16.5 29.516 14.617 1 96.88 149 THR B N 1
ATOM 3310 C CA . THR B 1 149 ? 16.875 28.344 13.844 1 96.88 149 THR B CA 1
ATOM 3311 C C . THR B 1 149 ? 16.734 28.609 12.344 1 96.88 149 THR B C 1
ATOM 3313 O O . THR B 1 149 ? 16.406 27.703 11.578 1 96.88 149 THR B O 1
ATOM 3316 N N . LEU B 1 150 ? 16.875 29.797 11.984 1 97.12 150 LEU B N 1
ATOM 3317 C CA . LEU B 1 150 ? 16.844 30.188 10.578 1 97.12 150 LEU B CA 1
ATOM 3318 C C . LEU B 1 150 ? 18.219 30.031 9.945 1 97.12 150 LEU B C 1
ATOM 3320 O O . LEU B 1 150 ? 19.219 30.5 10.484 1 97.12 150 LEU B O 1
ATOM 3324 N N . SER B 1 151 ? 18.344 29.359 8.867 1 96.62 151 SER B N 1
ATOM 3325 C CA . SER B 1 151 ? 19.547 29.203 8.078 1 96.62 151 SER B CA 1
ATOM 3326 C C . SER B 1 151 ? 20.703 28.688 8.93 1 96.62 151 SER B C 1
ATOM 3328 O O . SER B 1 151 ? 21.797 29.25 8.922 1 96.62 151 SER B O 1
ATOM 3330 N N . VAL B 1 152 ? 20.469 27.641 9.57 1 95.31 152 VAL B N 1
ATOM 3331 C CA . VAL B 1 152 ? 21.484 27.031 10.438 1 95.31 152 VAL B CA 1
ATOM 3332 C C . VAL B 1 152 ? 22.281 26 9.656 1 95.31 152 VAL B C 1
ATOM 3334 O O . VAL B 1 152 ? 21.719 25.234 8.859 1 95.31 152 VAL B O 1
ATOM 3337 N N . PRO B 1 153 ? 23.609 25.969 9.891 1 95.06 153 PRO B N 1
ATOM 3338 C CA . PRO B 1 153 ? 24.406 24.938 9.219 1 95.06 153 PRO B CA 1
ATOM 3339 C C . PRO B 1 153 ? 24.141 23.531 9.766 1 95.06 153 PRO B C 1
ATOM 3341 O O . PRO B 1 153 ? 23.938 23.359 10.969 1 95.06 153 PRO B O 1
ATOM 3344 N N . LEU B 1 154 ? 24.062 22.578 8.922 1 96.56 154 LEU B N 1
ATOM 3345 C CA . LEU B 1 154 ? 23.906 21.156 9.258 1 96.56 154 LEU B CA 1
ATOM 3346 C C . LEU B 1 154 ? 24.797 20.297 8.367 1 96.56 154 LEU B C 1
ATOM 3348 O O . LEU B 1 154 ? 24.688 20.359 7.141 1 96.56 154 LEU B O 1
ATOM 3352 N N . THR B 1 155 ? 25.672 19.516 8.984 1 95.88 155 THR B N 1
ATOM 3353 C CA . THR B 1 155 ? 26.531 18.594 8.234 1 95.88 155 THR B CA 1
ATOM 3354 C C . THR B 1 155 ? 25.984 17.172 8.305 1 95.88 155 THR B C 1
ATOM 3356 O O . THR B 1 155 ? 25.797 16.625 9.398 1 95.88 155 THR B O 1
ATOM 3359 N N . VAL B 1 156 ? 25.688 16.641 7.16 1 95.88 156 VAL B N 1
ATOM 3360 C CA . VAL B 1 156 ? 25.188 15.266 7.055 1 95.88 156 VAL B CA 1
ATOM 3361 C C . VAL B 1 156 ? 26.141 14.445 6.18 1 95.88 156 VAL B C 1
ATOM 3363 O O . VAL B 1 156 ? 26.062 14.5 4.949 1 95.88 156 VAL B O 1
ATOM 3366 N N . GLY B 1 157 ? 26.906 13.578 6.785 1 91.38 157 GLY B N 1
ATOM 3367 C CA . GLY B 1 157 ? 27.953 12.93 6.012 1 91.38 157 GLY B CA 1
ATOM 3368 C C . GLY B 1 157 ? 28.844 13.906 5.281 1 91.38 157 GLY B C 1
ATOM 3369 O O . GLY B 1 157 ? 29.438 14.805 5.898 1 91.38 157 GLY B O 1
ATOM 3370 N N . GLU B 1 158 ? 28.812 13.742 3.941 1 93.56 158 GLU B N 1
ATOM 3371 C CA . GLU B 1 158 ? 29.672 14.609 3.129 1 93.56 158 GLU B CA 1
ATOM 3372 C C . GLU B 1 158 ? 28.906 15.852 2.68 1 93.56 158 GLU B C 1
ATOM 3374 O O . GLU B 1 158 ? 29.484 16.734 2.043 1 93.56 158 GLU B O 1
ATOM 3379 N N . HIS B 1 159 ? 27.672 15.969 3.055 1 94.56 159 HIS B N 1
ATOM 3380 C CA . HIS B 1 159 ? 26.828 17.078 2.613 1 94.56 159 HIS B CA 1
ATOM 3381 C C . HIS B 1 159 ? 26.844 18.219 3.633 1 94.56 159 HIS B C 1
ATOM 3383 O O . HIS B 1 159 ? 26.562 18 4.812 1 94.56 159 HIS B O 1
ATOM 3389 N N . LYS B 1 160 ? 27.234 19.391 3.209 1 95.75 160 LYS B N 1
ATOM 3390 C CA . LYS B 1 160 ? 27.109 20.609 4.004 1 95.75 160 LYS B CA 1
ATOM 3391 C C . LYS B 1 160 ? 25.844 21.391 3.625 1 95.75 160 LYS B C 1
ATOM 3393 O O . LYS B 1 160 ? 25.766 21.969 2.539 1 95.75 160 LYS B O 1
ATOM 3398 N N . LEU B 1 161 ? 24.922 21.422 4.535 1 96.94 161 LEU B N 1
ATOM 3399 C CA . LEU B 1 161 ? 23.609 22.016 4.258 1 96.94 161 LEU B CA 1
ATOM 3400 C C . LEU B 1 161 ? 23.375 23.25 5.117 1 96.94 161 LEU B C 1
ATOM 3402 O O . LEU B 1 161 ? 24.078 23.469 6.105 1 96.94 161 LEU B O 1
ATOM 3406 N N . THR B 1 162 ? 22.562 24.094 4.66 1 97.31 162 THR B N 1
ATOM 3407 C CA . THR B 1 162 ? 21.938 25.156 5.438 1 97.31 162 THR B CA 1
ATOM 3408 C C . THR B 1 162 ? 20.438 24.938 5.578 1 97.31 162 THR B C 1
ATOM 3410 O O . THR B 1 162 ? 19.734 24.828 4.582 1 97.31 162 THR B O 1
ATOM 3413 N N . VAL B 1 163 ? 19.984 24.844 6.828 1 98 163 VAL B N 1
ATOM 3414 C CA . VAL B 1 163 ? 18.594 24.422 7.008 1 98 163 VAL B CA 1
ATOM 3415 C C . VAL B 1 163 ? 17.875 25.422 7.906 1 98 163 VAL B C 1
ATOM 3417 O O . VAL B 1 163 ? 18.516 26.219 8.602 1 98 163 VAL B O 1
ATOM 3420 N N . THR B 1 164 ? 16.609 25.484 7.809 1 98.12 164 THR B N 1
ATOM 3421 C CA . THR B 1 164 ? 15.727 26.172 8.75 1 98.12 164 THR B CA 1
ATOM 3422 C C . THR B 1 164 ? 14.867 25.156 9.5 1 98.12 164 THR B C 1
ATOM 3424 O O . THR B 1 164 ? 14.133 24.375 8.883 1 98.12 164 THR B O 1
ATOM 3427 N N . ALA B 1 165 ? 15 25.109 10.812 1 97.75 165 ALA B N 1
ATOM 3428 C CA . ALA B 1 165 ? 14.227 24.203 11.656 1 97.75 165 ALA B CA 1
ATOM 3429 C C . ALA B 1 165 ? 13.109 24.953 12.375 1 97.75 165 ALA B C 1
ATOM 3431 O O . ALA B 1 165 ? 13.273 26.109 12.773 1 97.75 165 ALA B O 1
ATOM 3432 N N . LEU B 1 166 ? 12.008 24.312 12.453 1 97 166 LEU B N 1
ATOM 3433 C CA . LEU B 1 166 ? 10.883 24.953 13.125 1 97 166 LEU B CA 1
ATOM 3434 C C . LEU B 1 166 ? 9.953 23.906 13.742 1 97 166 LEU B C 1
ATOM 3436 O O . LEU B 1 166 ? 10.055 22.719 13.438 1 97 166 LEU B O 1
ATOM 3440 N N . HIS B 1 167 ? 9.148 24.375 14.633 1 95.44 167 HIS B N 1
ATOM 3441 C CA . HIS B 1 167 ? 8.133 23.547 15.289 1 95.44 167 HIS B CA 1
ATOM 3442 C C . HIS B 1 167 ? 6.727 24.047 14.961 1 95.44 167 HIS B C 1
ATOM 3444 O O . HIS B 1 167 ? 6.324 25.125 15.383 1 95.44 167 HIS B O 1
ATOM 3450 N N . ASN B 1 168 ? 6.055 23.391 14.18 1 92.81 168 ASN B N 1
ATOM 3451 C CA . ASN B 1 168 ? 4.684 23.703 13.797 1 92.81 168 ASN B CA 1
ATOM 3452 C C . ASN B 1 168 ? 3.711 22.625 14.273 1 92.81 168 ASN B C 1
ATOM 3454 O O . ASN B 1 168 ? 2.924 22.109 13.484 1 92.81 168 ASN B O 1
ATOM 3458 N N . GLY B 1 169 ? 3.725 22.328 15.555 1 89.81 169 GLY B N 1
ATOM 3459 C CA . GLY B 1 169 ? 3.002 21.234 16.172 1 89.81 169 GLY B CA 1
ATOM 3460 C C . GLY B 1 169 ? 3.834 19.969 16.297 1 89.81 169 GLY B C 1
ATOM 3461 O O . GLY B 1 169 ? 3.609 19.156 17.188 1 89.81 169 GLY B O 1
ATOM 3462 N N . ASN B 1 170 ? 4.758 19.797 15.438 1 90.44 170 ASN B N 1
ATOM 3463 C CA . ASN B 1 170 ? 5.82 18.812 15.422 1 90.44 170 ASN B CA 1
ATOM 3464 C C . ASN B 1 170 ? 7.086 19.344 14.758 1 90.44 170 ASN B C 1
ATOM 3466 O O . ASN B 1 170 ? 7.074 20.422 14.18 1 90.44 170 ASN B O 1
ATOM 3470 N N . PRO B 1 171 ? 8.211 18.688 14.93 1 94.75 171 PRO B N 1
ATOM 3471 C CA . PRO B 1 171 ? 9.469 19.203 14.391 1 94.75 171 PRO B CA 1
ATOM 3472 C C . PRO B 1 171 ? 9.547 19.094 12.867 1 94.75 171 PRO B C 1
ATOM 3474 O O . PRO B 1 171 ? 9.195 18.062 12.297 1 94.75 171 PRO B O 1
ATOM 3477 N N . HIS B 1 172 ? 10 20.156 12.227 1 97.38 172 HIS B N 1
ATOM 3478 C CA . HIS B 1 172 ? 10.25 20.203 10.789 1 97.38 172 HIS B CA 1
ATOM 3479 C C . HIS B 1 172 ? 11.609 20.812 10.484 1 97.38 172 HIS B C 1
ATOM 3481 O O . HIS B 1 172 ? 12.039 21.75 11.164 1 97.38 172 HIS B O 1
ATOM 3487 N N . THR B 1 173 ? 12.258 20.297 9.539 1 98.25 173 THR B N 1
ATOM 3488 C CA . THR B 1 173 ? 13.492 20.859 8.992 1 98.25 173 THR B CA 1
ATOM 3489 C C . THR B 1 173 ? 13.367 21.094 7.492 1 98.25 173 THR B C 1
ATOM 3491 O O . THR B 1 173 ? 13.141 20.156 6.73 1 98.25 173 THR B O 1
ATOM 3494 N N . VAL B 1 174 ? 13.469 22.328 7.113 1 98.75 174 VAL B N 1
ATOM 3495 C CA . VAL B 1 174 ? 13.328 22.734 5.719 1 98.75 174 VAL B CA 1
ATOM 3496 C C . VAL B 1 174 ? 14.703 22.953 5.102 1 98.75 174 VAL B C 1
ATOM 3498 O O . VAL B 1 174 ? 15.531 23.688 5.656 1 98.75 174 VAL B O 1
ATOM 3501 N N . VAL B 1 175 ? 14.984 22.344 3.977 1 98.69 175 VAL B N 1
ATOM 3502 C CA . VAL B 1 175 ? 16.266 22.406 3.277 1 98.69 175 VAL B CA 1
ATOM 3503 C C . VAL B 1 175 ? 16.078 23.031 1.902 1 98.69 175 VAL B C 1
ATOM 3505 O O . VAL B 1 175 ? 15.648 22.375 0.956 1 98.69 175 VAL B O 1
ATOM 3508 N N . PRO B 1 176 ? 16.438 24.312 1.767 1 98.44 176 PRO B N 1
ATOM 3509 C CA . PRO B 1 176 ? 16.406 24.891 0.423 1 98.44 176 PRO B CA 1
ATOM 3510 C C . PRO B 1 176 ? 17.328 24.172 -0.555 1 98.44 176 PRO B C 1
ATOM 3512 O O . PRO B 1 176 ? 18.484 23.906 -0.23 1 98.44 176 PRO B O 1
ATOM 3515 N N . VAL B 1 177 ? 16.766 23.766 -1.661 1 98.12 177 VAL B N 1
ATOM 3516 C CA . VAL B 1 177 ? 17.562 23.109 -2.701 1 98.12 177 VAL B CA 1
ATOM 3517 C C . VAL B 1 177 ? 17.172 23.672 -4.07 1 98.12 177 VAL B C 1
ATOM 3519 O O . VAL B 1 177 ? 16.109 24.281 -4.219 1 98.12 177 VAL B O 1
ATOM 3522 N N . ALA B 1 178 ? 18.078 23.438 -5.012 1 97.06 178 ALA B N 1
ATOM 3523 C CA . ALA B 1 178 ? 17.797 23.875 -6.375 1 97.06 178 ALA B CA 1
ATOM 3524 C C . ALA B 1 178 ? 16.719 23.016 -7.023 1 97.06 178 ALA B C 1
ATOM 3526 O O . ALA B 1 178 ? 15.867 23.531 -7.758 1 97.06 178 ALA B O 1
ATOM 3527 N N . GLU B 1 179 ? 16.844 21.734 -6.715 1 97.5 179 GLU B N 1
ATOM 3528 C CA . GLU B 1 179 ? 15.906 20.781 -7.309 1 97.5 179 GLU B CA 1
ATOM 3529 C C . GLU B 1 179 ? 15.508 19.703 -6.309 1 97.5 179 GLU B C 1
ATOM 3531 O O . GLU B 1 179 ? 16.25 18.75 -6.078 1 97.5 179 GLU B O 1
ATOM 3536 N N . PRO B 1 180 ? 14.32 19.906 -5.789 1 98.31 180 PRO B N 1
ATOM 3537 C CA . PRO B 1 180 ? 13.828 18.797 -4.949 1 98.31 180 PRO B CA 1
ATOM 3538 C C . PRO B 1 180 ? 13.391 17.594 -5.766 1 98.31 180 PRO B C 1
ATOM 3540 O O . PRO B 1 180 ? 12.625 17.734 -6.727 1 98.31 180 PRO B O 1
ATOM 3543 N N . THR B 1 181 ? 13.945 16.391 -5.488 1 98.19 181 THR B N 1
ATOM 3544 C CA . THR B 1 181 ? 13.594 15.156 -6.184 1 98.19 181 THR B CA 1
ATOM 3545 C C . THR B 1 181 ? 13.258 14.047 -5.191 1 98.19 181 THR B C 1
ATOM 3547 O O . THR B 1 181 ? 13.727 14.07 -4.051 1 98.19 181 THR B O 1
ATOM 3550 N N . PRO B 1 182 ? 12.422 13.078 -5.672 1 97.62 182 PRO B N 1
ATOM 3551 C CA . PRO B 1 182 ? 12.164 11.922 -4.809 1 97.62 182 PRO B CA 1
ATOM 3552 C C . PRO B 1 182 ? 13.445 11.219 -4.363 1 97.62 182 PRO B C 1
ATOM 3554 O O . PRO B 1 182 ? 13.539 10.758 -3.225 1 97.62 182 PRO B O 1
ATOM 3557 N N . GLU B 1 183 ? 14.406 11.125 -5.23 1 96.25 183 GLU B N 1
ATOM 3558 C CA . GLU B 1 183 ? 15.672 10.469 -4.922 1 96.25 183 GLU B CA 1
ATOM 3559 C C . GLU B 1 183 ? 16.406 11.188 -3.791 1 96.25 183 GLU B C 1
ATOM 3561 O O . GLU B 1 183 ? 16.922 10.547 -2.875 1 96.25 183 GLU B O 1
ATOM 3566 N N . LEU B 1 184 ? 16.422 12.484 -3.902 1 96.94 184 LEU B N 1
ATOM 3567 C CA . LEU B 1 184 ? 17.062 13.289 -2.865 1 96.94 184 LEU B CA 1
ATOM 3568 C C . LEU B 1 184 ? 16.375 13.078 -1.518 1 96.94 184 LEU B C 1
ATOM 3570 O O . LEU B 1 184 ? 17.047 12.859 -0.505 1 96.94 184 LEU B O 1
ATOM 3574 N N . ALA B 1 185 ? 15.062 13.133 -1.498 1 98.25 185 ALA B N 1
ATOM 3575 C CA . ALA B 1 185 ? 14.289 12.969 -0.272 1 98.25 185 ALA B CA 1
ATOM 3576 C C . ALA B 1 185 ? 14.516 11.594 0.34 1 98.25 185 ALA B C 1
ATOM 3578 O O . ALA B 1 185 ? 14.648 11.461 1.56 1 98.25 185 ALA B O 1
ATOM 3579 N N . ARG B 1 186 ? 14.594 10.539 -0.533 1 96.81 186 ARG B N 1
ATOM 3580 C CA . ARG B 1 186 ? 14.75 9.172 -0.056 1 96.81 186 ARG B CA 1
ATOM 3581 C C . ARG B 1 186 ? 16.172 8.922 0.447 1 96.81 186 ARG B C 1
ATOM 3583 O O . ARG B 1 186 ? 16.375 8.125 1.366 1 96.81 186 ARG B O 1
ATOM 3590 N N . SER B 1 187 ? 17.141 9.617 -0.102 1 95.75 187 SER B N 1
ATOM 3591 C CA . SER B 1 187 ? 18.531 9.359 0.259 1 95.75 187 SER B CA 1
ATOM 3592 C C . SER B 1 187 ? 18.953 10.227 1.442 1 95.75 187 SER B C 1
ATOM 3594 O O . SER B 1 187 ? 19.484 9.711 2.43 1 95.75 187 SER B O 1
ATOM 3596 N N . LEU B 1 188 ? 18.672 11.484 1.403 1 97.5 188 LEU B N 1
ATOM 3597 C CA . LEU B 1 188 ? 19.141 12.414 2.42 1 97.5 188 LEU B CA 1
ATOM 3598 C C . LEU B 1 188 ? 18.125 12.57 3.535 1 97.5 188 LEU B C 1
ATOM 3600 O O . LEU B 1 188 ? 18.469 12.891 4.672 1 97.5 188 LEU B O 1
ATOM 3604 N N . GLY B 1 189 ? 16.828 12.32 3.244 1 98 189 GLY B N 1
ATOM 3605 C CA . GLY B 1 189 ? 15.742 12.477 4.191 1 98 189 GLY B CA 1
ATOM 3606 C C . GLY B 1 189 ? 15.953 11.703 5.48 1 98 189 GLY B C 1
ATOM 3607 O O . GLY B 1 189 ? 15.953 12.289 6.566 1 98 189 GLY B O 1
ATOM 3608 N N . PRO B 1 190 ? 16.234 10.406 5.293 1 97.56 190 PRO B N 1
ATOM 3609 C CA . PRO B 1 190 ? 16.406 9.602 6.504 1 97.56 190 PRO B CA 1
ATOM 3610 C C . PRO B 1 190 ? 17.609 10.047 7.34 1 97.56 190 PRO B C 1
ATOM 3612 O O . PRO B 1 190 ? 17.562 9.984 8.57 1 97.56 190 PRO B O 1
ATOM 3615 N N . LEU B 1 191 ? 18.656 10.484 6.719 1 97.69 191 LEU B N 1
ATOM 3616 C CA . LEU B 1 191 ? 19.859 10.914 7.414 1 97.69 191 LEU B CA 1
ATOM 3617 C C . LEU B 1 191 ? 19.609 12.188 8.211 1 97.69 191 LEU B C 1
ATOM 3619 O O . LEU B 1 191 ? 20.062 12.328 9.344 1 97.69 191 LEU B O 1
ATOM 3623 N N . ILE B 1 192 ? 18.844 13.094 7.676 1 98.06 192 ILE B N 1
ATOM 3624 C CA . ILE B 1 192 ? 18.516 14.344 8.359 1 98.06 192 ILE B CA 1
ATOM 3625 C C . ILE B 1 192 ? 17.5 14.078 9.469 1 98.06 192 ILE B C 1
ATOM 3627 O O . ILE B 1 192 ? 17.656 14.562 10.594 1 98.06 192 ILE B O 1
ATOM 3631 N N . ALA B 1 193 ? 16.484 13.312 9.141 1 97.38 193 ALA B N 1
ATOM 3632 C CA . ALA B 1 193 ? 15.414 13.016 10.086 1 97.38 193 ALA B CA 1
ATOM 3633 C C . ALA B 1 193 ? 15.969 12.398 11.367 1 97.38 193 ALA B C 1
ATOM 3635 O O . ALA B 1 193 ? 15.445 12.633 12.461 1 97.38 193 ALA B O 1
ATOM 3636 N N . GLY B 1 194 ? 17 11.609 11.211 1 96.06 194 GLY B N 1
ATOM 3637 C CA . GLY B 1 194 ? 17.578 10.914 12.344 1 96.06 194 GLY B CA 1
ATOM 3638 C C . GLY B 1 194 ? 18.891 11.516 12.812 1 96.06 194 GLY B C 1
ATOM 3639 O O . GLY B 1 194 ? 19.641 10.891 13.578 1 96.06 194 GLY B O 1
ATOM 3640 N N . HIS B 1 195 ? 19.234 12.664 12.352 1 96.62 195 HIS B N 1
ATOM 3641 C CA . HIS B 1 195 ? 20.484 13.32 12.719 1 96.62 195 HIS B CA 1
ATOM 3642 C C . HIS B 1 195 ? 20.547 13.555 14.227 1 96.62 195 HIS B C 1
ATOM 3644 O O . HIS B 1 195 ? 19.547 13.914 14.852 1 96.62 195 HIS B O 1
ATOM 3650 N N . ALA B 1 196 ? 21.703 13.484 14.773 1 95.81 196 ALA B N 1
ATOM 3651 C CA . ALA B 1 196 ? 21.922 13.547 16.219 1 95.81 196 ALA B CA 1
ATOM 3652 C C . ALA B 1 196 ? 21.484 14.898 16.781 1 95.81 196 ALA B C 1
ATOM 3654 O O . ALA B 1 196 ? 21.109 14.992 17.953 1 95.81 196 ALA B O 1
ATOM 3655 N N . ARG B 1 197 ? 21.5 15.906 15.922 1 96.25 197 ARG B N 1
ATOM 3656 C CA . ARG B 1 197 ? 21.109 17.234 16.375 1 96.25 197 ARG B CA 1
ATOM 3657 C C . ARG B 1 197 ? 19.609 17.328 16.625 1 96.25 197 ARG B C 1
ATOM 3659 O O . ARG B 1 197 ? 19.125 18.281 17.219 1 96.25 197 ARG B O 1
ATOM 3666 N N . PHE B 1 198 ? 18.875 16.391 16.094 1 96.25 198 PHE B N 1
ATOM 3667 C CA . PHE B 1 198 ? 17.422 16.344 16.281 1 96.25 198 PHE B CA 1
ATOM 3668 C C . PHE B 1 198 ? 17.031 15.148 17.141 1 96.25 198 PHE B C 1
ATOM 3670 O O . PHE B 1 198 ? 16.516 14.148 16.641 1 96.25 198 PHE B O 1
ATOM 3677 N N . PRO B 1 199 ? 17.172 15.266 18.453 1 94.06 199 PRO B N 1
ATOM 3678 C CA . PRO B 1 199 ? 16.922 14.125 19.328 1 94.06 199 PRO B CA 1
ATOM 3679 C C . PRO B 1 199 ? 15.5 13.578 19.203 1 94.06 199 PRO B C 1
ATOM 3681 O O . PRO B 1 199 ? 15.266 12.391 19.438 1 94.06 199 PRO B O 1
ATOM 3684 N N . SER B 1 200 ? 14.516 14.414 18.859 1 91.62 200 SER B N 1
ATOM 3685 C CA . SER B 1 200 ? 13.133 13.977 18.656 1 91.62 200 SER B CA 1
ATOM 3686 C C . SER B 1 200 ? 12.867 13.648 17.188 1 91.62 200 SER B C 1
ATOM 3688 O O . SER B 1 200 ? 11.711 13.516 16.781 1 91.62 200 SER B O 1
ATOM 3690 N N . ARG B 1 201 ? 13.922 13.586 16.406 1 95 201 ARG B N 1
ATOM 3691 C CA . ARG B 1 201 ? 13.812 13.422 14.961 1 95 201 ARG B CA 1
ATOM 3692 C C . ARG B 1 201 ? 13.031 14.578 14.336 1 95 201 ARG B C 1
ATOM 3694 O O . ARG B 1 201 ? 12.727 15.562 15.016 1 95 201 ARG B O 1
ATOM 3701 N N . THR B 1 202 ? 12.883 14.586 13.047 1 96.31 202 THR B N 1
ATOM 3702 C CA . THR B 1 202 ? 12.234 15.711 12.383 1 96.31 202 THR B CA 1
ATOM 3703 C C . THR B 1 202 ? 11.711 15.305 11.008 1 96.31 202 THR B C 1
ATOM 3705 O O . THR B 1 202 ? 12.281 14.422 10.359 1 96.31 202 THR B O 1
ATOM 3708 N N . ASN B 1 203 ? 10.602 15.891 10.641 1 96.75 203 ASN B N 1
ATOM 3709 C CA . ASN B 1 203 ? 10.219 15.82 9.234 1 96.75 203 ASN B CA 1
ATOM 3710 C C . ASN B 1 203 ? 11.125 16.688 8.367 1 96.75 203 ASN B C 1
ATOM 3712 O O . ASN B 1 203 ? 11.484 17.797 8.758 1 96.75 203 ASN B O 1
ATOM 3716 N N . VAL B 1 204 ? 11.469 16.188 7.219 1 98.56 204 VAL B N 1
ATOM 3717 C CA . VAL B 1 204 ? 12.414 16.875 6.352 1 98.56 204 VAL B CA 1
ATOM 3718 C C . VAL B 1 204 ? 11.711 17.312 5.066 1 98.56 204 VAL B C 1
ATOM 3720 O O . VAL B 1 204 ? 11.031 16.516 4.426 1 98.56 204 VAL B O 1
ATOM 3723 N N . THR B 1 205 ? 11.844 18.562 4.77 1 98.81 205 THR B N 1
ATOM 3724 C CA . THR B 1 205 ? 11.25 19.109 3.555 1 98.81 205 THR B CA 1
ATOM 3725 C C . THR B 1 205 ? 12.32 19.75 2.674 1 98.81 205 THR B C 1
ATOM 3727 O O . THR B 1 205 ? 13.008 20.672 3.104 1 98.81 205 THR B O 1
ATOM 3730 N N . PHE B 1 206 ? 12.516 19.234 1.474 1 98.88 206 PHE B N 1
ATOM 3731 C CA . PHE B 1 206 ? 13.367 19.875 0.48 1 98.88 206 PHE B CA 1
ATOM 3732 C C . PHE B 1 206 ? 12.578 20.906 -0.326 1 98.88 206 PHE B C 1
ATOM 3734 O O . PHE B 1 206 ? 11.594 20.562 -0.976 1 98.88 206 PHE B O 1
ATOM 3741 N N . LEU B 1 207 ? 13.039 22.141 -0.297 1 98.88 207 LEU B N 1
ATOM 3742 C CA . LEU B 1 207 ? 12.234 23.266 -0.778 1 98.88 207 LEU B CA 1
ATOM 3743 C C . LEU B 1 207 ? 12.922 23.953 -1.951 1 98.88 207 LEU B C 1
ATOM 3745 O O . LEU B 1 207 ? 14.109 24.297 -1.876 1 98.88 207 LEU B O 1
ATOM 3749 N N . ARG B 1 208 ? 12.203 24.078 -2.992 1 98.88 208 ARG B N 1
ATOM 3750 C CA . ARG B 1 208 ? 12.562 25 -4.07 1 98.88 208 ARG B CA 1
ATOM 3751 C C . ARG B 1 208 ? 11.57 26.156 -4.16 1 98.88 208 ARG B C 1
ATOM 3753 O O . ARG B 1 208 ? 10.367 25.938 -4.254 1 98.88 208 ARG B O 1
ATOM 3760 N N . VAL B 1 209 ? 12.062 27.375 -4.141 1 98.75 209 VAL B N 1
ATOM 3761 C CA . VAL B 1 209 ? 11.234 28.562 -4.371 1 98.75 209 VAL B CA 1
ATOM 3762 C C . VAL B 1 209 ? 11.148 28.844 -5.867 1 98.75 209 VAL B C 1
ATOM 3764 O O . VAL B 1 209 ? 12.086 29.375 -6.461 1 98.75 209 VAL B O 1
ATOM 3767 N N . VAL B 1 210 ? 10.062 28.484 -6.441 1 98.75 210 VAL B N 1
ATOM 3768 C CA . VAL B 1 210 ? 9.867 28.703 -7.871 1 98.75 210 VAL B CA 1
ATOM 3769 C C . VAL B 1 210 ? 9.562 30.172 -8.141 1 98.75 210 VAL B C 1
ATOM 3771 O O . VAL B 1 210 ? 10.117 30.766 -9.062 1 98.75 210 VAL B O 1
ATOM 3774 N N . SER B 1 211 ? 8.734 30.766 -7.402 1 98.62 211 SER B N 1
ATOM 3775 C CA . SER B 1 211 ? 8.375 32.188 -7.332 1 98.62 211 SER B CA 1
ATOM 3776 C C . SER B 1 211 ? 7.863 32.562 -5.945 1 98.62 211 SER B C 1
ATOM 3778 O O . SER B 1 211 ? 7.762 31.703 -5.062 1 98.62 211 SER B O 1
ATOM 3780 N N . ARG B 1 212 ? 7.559 33.781 -5.75 1 98.38 212 ARG B N 1
ATOM 3781 C CA . ARG B 1 212 ? 7.07 34.219 -4.449 1 98.38 212 ARG B CA 1
ATOM 3782 C C . ARG B 1 212 ? 5.703 33.625 -4.141 1 98.38 212 ARG B C 1
ATOM 3784 O O . ARG B 1 212 ? 5.27 33.594 -2.988 1 98.38 212 ARG B O 1
ATOM 3791 N N . GLU B 1 213 ? 4.965 33.094 -5.16 1 98.75 213 GLU B N 1
ATOM 3792 C CA . GLU B 1 213 ? 3.617 32.562 -4.969 1 98.75 213 GLU B CA 1
ATOM 3793 C C . GLU B 1 213 ? 3.586 31.047 -5.172 1 98.75 213 GLU B C 1
ATOM 3795 O O . GLU B 1 213 ? 2.523 30.422 -5.094 1 98.75 213 GLU B O 1
ATOM 3800 N N . LEU B 1 214 ? 4.754 30.469 -5.461 1 98.88 214 LEU B N 1
ATOM 3801 C CA . LEU B 1 214 ? 4.777 29.047 -5.766 1 98.88 214 LEU B CA 1
ATOM 3802 C C . LEU B 1 214 ? 6.031 28.391 -5.195 1 98.88 214 LEU B C 1
ATOM 3804 O O . LEU B 1 214 ? 7.148 28.734 -5.574 1 98.88 214 LEU B O 1
ATOM 3808 N N . LEU B 1 215 ? 5.855 27.453 -4.27 1 98.88 215 LEU B N 1
ATOM 3809 C CA . LEU B 1 215 ? 6.906 26.609 -3.707 1 98.88 215 LEU B CA 1
ATOM 3810 C C . LEU B 1 215 ? 6.758 25.172 -4.18 1 98.88 215 LEU B C 1
ATOM 3812 O O . LEU B 1 215 ? 5.641 24.703 -4.426 1 98.88 215 LEU B O 1
ATOM 3816 N N . GLU B 1 216 ? 7.832 24.5 -4.398 1 98.88 216 GLU B N 1
ATOM 3817 C CA . GLU B 1 216 ? 7.879 23.062 -4.691 1 98.88 216 GLU B CA 1
ATOM 3818 C C . GLU B 1 216 ? 8.641 22.312 -3.605 1 98.88 216 GLU B C 1
ATOM 3820 O O . GLU B 1 216 ? 9.742 22.703 -3.221 1 98.88 216 GLU B O 1
ATOM 3825 N N . ILE B 1 217 ? 8.023 21.234 -3.166 1 98.81 217 ILE B N 1
ATOM 3826 C CA . ILE B 1 217 ? 8.719 20.562 -2.072 1 98.81 217 ILE B CA 1
ATOM 3827 C C . ILE B 1 217 ? 8.711 19.047 -2.305 1 98.81 217 ILE B C 1
ATOM 3829 O O . ILE B 1 217 ? 7.859 18.531 -3.029 1 98.81 217 ILE B O 1
ATOM 3833 N N . GLU B 1 218 ? 9.664 18.359 -1.801 1 98.81 218 GLU B N 1
ATOM 3834 C CA . GLU B 1 218 ? 9.742 16.922 -1.539 1 98.81 218 GLU B CA 1
ATOM 3835 C C . GLU B 1 218 ? 9.883 16.641 -0.046 1 98.81 218 GLU B C 1
ATOM 3837 O O . GLU B 1 218 ? 10.609 17.344 0.656 1 98.81 218 GLU B O 1
ATOM 3842 N N . VAL B 1 219 ? 9.18 15.594 0.369 1 98.31 219 VAL B N 1
ATOM 3843 C CA . VAL B 1 219 ? 9.055 15.469 1.817 1 98.31 219 VAL B CA 1
ATOM 3844 C C . VAL B 1 219 ? 9.492 14.07 2.254 1 98.31 219 VAL B C 1
ATOM 3846 O O . VAL B 1 219 ? 9.156 13.078 1.605 1 98.31 219 VAL B O 1
ATOM 3849 N N . TYR B 1 220 ? 10.25 14.023 3.328 1 97.88 220 TYR B N 1
ATOM 3850 C CA . TYR B 1 220 ? 10.508 12.812 4.098 1 97.88 220 TYR B CA 1
ATOM 3851 C C . TYR B 1 220 ? 10.039 12.969 5.539 1 97.88 220 TYR B C 1
ATOM 3853 O O . TYR B 1 220 ? 10.594 13.758 6.301 1 97.88 220 TYR B O 1
ATOM 3861 N N . GLU B 1 221 ? 9.031 12.141 5.91 1 95.56 221 GLU B N 1
ATOM 3862 C CA . GLU B 1 221 ? 8.469 12.195 7.254 1 95.56 221 GLU B CA 1
ATOM 3863 C C . GLU B 1 221 ? 9.18 11.227 8.188 1 95.56 221 GLU B C 1
ATOM 3865 O O . GLU B 1 221 ? 9.438 10.078 7.82 1 95.56 221 GLU B O 1
ATOM 3870 N N . ARG B 1 222 ? 9.445 11.648 9.359 1 92 222 ARG B N 1
ATOM 3871 C CA . ARG B 1 222 ? 10.227 10.875 10.32 1 92 222 ARG B CA 1
ATOM 3872 C C . ARG B 1 222 ? 9.531 9.562 10.656 1 92 222 ARG B C 1
ATOM 3874 O O . ARG B 1 222 ? 10.195 8.57 10.969 1 92 222 ARG B O 1
ATOM 3881 N N . GLY B 1 223 ? 8.195 9.5 10.547 1 89.56 223 GLY B N 1
ATOM 3882 C CA . GLY B 1 223 ? 7.48 8.289 10.898 1 89.56 223 GLY B CA 1
ATOM 3883 C C . GLY B 1 223 ? 7 7.508 9.688 1 89.56 223 GLY B C 1
ATOM 3884 O O . GLY B 1 223 ? 6.938 6.277 9.727 1 89.56 223 GLY B O 1
ATOM 3885 N N . ALA B 1 224 ? 6.711 8.188 8.602 1 90 224 ALA B N 1
ATOM 3886 C CA . ALA B 1 224 ? 6.066 7.551 7.453 1 90 224 ALA B CA 1
ATOM 3887 C C . ALA B 1 224 ? 7.043 7.398 6.293 1 90 224 ALA B C 1
ATOM 3889 O O . ALA B 1 224 ? 6.766 6.68 5.332 1 90 224 ALA B O 1
ATOM 3890 N N . GLY B 1 225 ? 8.281 8.055 6.391 1 94.38 225 GLY B N 1
ATOM 3891 C CA . GLY B 1 225 ? 9.219 8.031 5.277 1 94.38 225 GLY B CA 1
ATOM 3892 C C . GLY B 1 225 ? 8.859 9 4.168 1 94.38 225 GLY B C 1
ATOM 3893 O O . GLY B 1 225 ? 8.375 10.102 4.434 1 94.38 225 GLY B O 1
ATOM 3894 N N . TYR B 1 226 ? 9.195 8.609 2.951 1 96.62 226 TYR B N 1
ATOM 3895 C CA . TYR B 1 226 ? 8.875 9.453 1.807 1 96.62 226 TYR B CA 1
ATOM 3896 C C . TYR B 1 226 ? 7.367 9.594 1.64 1 96.62 226 TYR B C 1
ATOM 3898 O O . TYR B 1 226 ? 6.637 8.609 1.692 1 96.62 226 TYR B O 1
ATOM 3906 N N . ALA B 1 227 ? 6.859 10.812 1.483 1 96.12 227 ALA B N 1
ATOM 3907 C CA . ALA B 1 227 ? 5.43 11.086 1.379 1 96.12 227 ALA B CA 1
ATOM 3908 C C . ALA B 1 227 ? 5.109 11.875 0.11 1 96.12 227 ALA B C 1
ATOM 3910 O O . ALA B 1 227 ? 5.844 12.789 -0.26 1 96.12 227 ALA B O 1
ATOM 3911 N N . LEU B 1 228 ? 3.973 11.539 -0.469 1 97.44 228 LEU B N 1
ATOM 3912 C CA . LEU B 1 228 ? 3.537 12.227 -1.678 1 97.44 228 LEU B CA 1
ATOM 3913 C C . LEU B 1 228 ? 3.049 13.641 -1.353 1 97.44 228 LEU B C 1
ATOM 3915 O O . LEU B 1 228 ? 3.053 14.516 -2.217 1 97.44 228 LEU B O 1
ATOM 3919 N N . ALA B 1 229 ? 2.557 13.719 -0.122 1 97.75 229 ALA B N 1
ATOM 3920 C CA . ALA B 1 229 ? 2.053 15.008 0.35 1 97.75 229 ALA B CA 1
ATOM 3921 C C . ALA B 1 229 ? 2.098 15.086 1.874 1 97.75 229 ALA B C 1
ATOM 3923 O O . ALA B 1 229 ? 1.961 14.07 2.559 1 97.75 229 ALA B O 1
ATOM 3924 N N . SER B 1 230 ? 2.238 16.219 2.324 1 97.38 230 SER B N 1
ATOM 3925 C CA . SER B 1 230 ? 2.191 16.562 3.744 1 97.38 230 SER B CA 1
ATOM 3926 C C . SER B 1 230 ? 1.723 18 3.955 1 97.38 230 SER B C 1
ATOM 3928 O O . SER B 1 230 ? 2.43 18.938 3.607 1 97.38 230 SER B O 1
ATOM 3930 N N . GLY B 1 231 ? 0.604 18.125 4.543 1 97.44 231 GLY B N 1
ATOM 3931 C CA . GLY B 1 231 ? 0.088 19.453 4.828 1 97.44 231 GLY B CA 1
ATOM 3932 C C . GLY B 1 231 ? 0.946 20.234 5.809 1 97.44 231 GLY B C 1
ATOM 3933 O O . GLY B 1 231 ? 1.195 21.422 5.617 1 97.44 231 GLY B O 1
ATOM 3934 N N . SER B 1 232 ? 1.392 19.562 6.855 1 96.62 232 SER B N 1
ATOM 3935 C CA . SER B 1 232 ? 2.223 20.234 7.859 1 96.62 232 SER B CA 1
ATOM 3936 C C . SER B 1 232 ? 3.566 20.656 7.27 1 96.62 232 SER B C 1
ATOM 3938 O O . SER B 1 232 ? 4.078 21.719 7.594 1 96.62 232 SER B O 1
ATOM 3940 N N . SER B 1 233 ? 4.094 19.828 6.391 1 97.81 233 SER B N 1
ATOM 3941 C CA . SER B 1 233 ? 5.363 20.172 5.754 1 97.81 233 SER B CA 1
ATOM 3942 C C . SER B 1 233 ? 5.195 21.344 4.777 1 97.81 233 SER B C 1
ATOM 3944 O O . SER B 1 233 ? 6.09 22.172 4.637 1 97.81 233 SER B O 1
ATOM 3946 N N . ALA B 1 234 ? 4.07 21.328 4.113 1 98.62 234 ALA B N 1
ATOM 3947 C CA . ALA B 1 234 ? 3.775 22.469 3.238 1 98.62 234 ALA B CA 1
ATOM 3948 C C . ALA B 1 234 ? 3.752 23.781 4.023 1 98.62 234 ALA B C 1
ATOM 3950 O O . ALA B 1 234 ? 4.344 24.766 3.6 1 98.62 234 ALA B O 1
ATOM 3951 N N . CYS B 1 235 ? 3.141 23.734 5.129 1 98.56 235 CYS B N 1
ATOM 3952 C CA . CYS B 1 235 ? 3.059 24.906 5.98 1 98.56 235 CYS B CA 1
ATOM 3953 C C . CYS B 1 235 ? 4.43 25.281 6.535 1 98.56 235 CYS B C 1
ATOM 3955 O O . CYS B 1 235 ? 4.777 26.453 6.605 1 98.56 235 CYS B O 1
ATOM 3957 N N . ALA B 1 236 ? 5.16 24.281 6.945 1 98.19 236 ALA B N 1
ATOM 3958 C CA . ALA B 1 236 ? 6.516 24.516 7.434 1 98.19 236 ALA B CA 1
ATOM 3959 C C . ALA B 1 236 ? 7.379 25.172 6.359 1 98.19 236 ALA B C 1
ATOM 3961 O O . ALA B 1 236 ? 8.102 26.125 6.637 1 98.19 236 ALA B O 1
ATOM 3962 N N . ALA B 1 237 ? 7.312 24.672 5.172 1 98.75 237 ALA B N 1
ATOM 3963 C CA . ALA B 1 237 ? 8.078 25.203 4.055 1 98.75 237 ALA B CA 1
ATOM 3964 C C . ALA B 1 237 ? 7.699 26.656 3.787 1 98.75 237 ALA B C 1
ATOM 3966 O O . ALA B 1 237 ? 8.57 27.516 3.627 1 98.75 237 ALA B O 1
ATOM 3967 N N . ALA B 1 238 ? 6.406 26.891 3.76 1 98.88 238 ALA B N 1
ATOM 3968 C CA . ALA B 1 238 ? 5.926 28.25 3.508 1 98.88 238 ALA B CA 1
ATOM 3969 C C . ALA B 1 238 ? 6.363 29.203 4.613 1 98.88 238 ALA B C 1
ATOM 3971 O O . ALA B 1 238 ? 6.801 30.312 4.34 1 98.88 238 ALA B O 1
A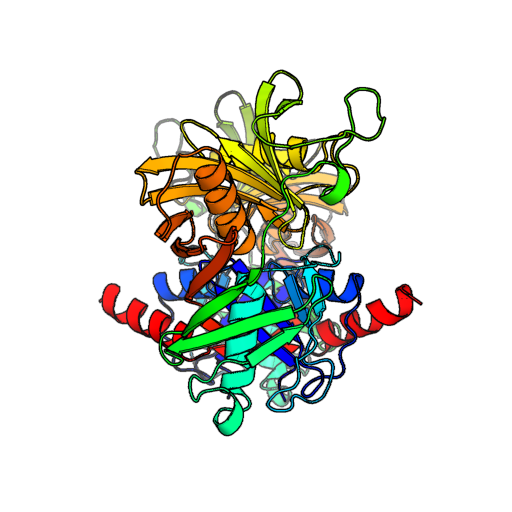TOM 3972 N N . SER B 1 239 ? 6.23 28.781 5.82 1 98.62 239 SER B N 1
ATOM 3973 C CA . SER B 1 239 ? 6.629 29.594 6.957 1 98.62 239 SER B CA 1
ATOM 3974 C C . SER B 1 239 ? 8.117 29.906 6.918 1 98.62 239 SER B C 1
ATOM 3976 O O . SER B 1 239 ? 8.531 31.047 7.152 1 98.62 239 SER B O 1
ATOM 3978 N N . ALA B 1 240 ? 8.914 28.891 6.672 1 98.5 240 ALA B N 1
ATOM 3979 C CA . ALA B 1 240 ? 10.352 29.094 6.547 1 98.5 240 ALA B CA 1
ATOM 3980 C C . ALA B 1 240 ? 10.68 30.078 5.43 1 98.5 240 ALA B C 1
ATOM 3982 O O . ALA B 1 240 ? 11.461 31 5.621 1 98.5 240 ALA B O 1
ATOM 3983 N N . ALA B 1 241 ? 10.07 29.875 4.281 1 98.69 241 ALA B N 1
ATOM 3984 C CA . ALA B 1 241 ? 10.297 30.75 3.137 1 98.69 241 ALA B CA 1
ATOM 3985 C C . ALA B 1 241 ? 9.93 32.188 3.469 1 98.69 241 ALA B C 1
ATOM 3987 O O . ALA B 1 241 ? 10.633 33.125 3.086 1 98.69 241 ALA B O 1
ATOM 3988 N N . ARG B 1 242 ? 8.852 32.344 4.148 1 98.12 242 ARG B N 1
ATOM 3989 C CA . ARG B 1 242 ? 8.414 33.688 4.527 1 98.12 242 ARG B CA 1
ATOM 3990 C C . ARG B 1 242 ? 9.438 34.344 5.438 1 98.12 242 ARG B C 1
ATOM 3992 O O . ARG B 1 242 ? 9.797 35.5 5.227 1 98.12 242 ARG B O 1
ATOM 3999 N N . GLU B 1 243 ? 9.859 33.625 6.473 1 97.06 243 GLU B N 1
ATOM 4000 C CA . GLU B 1 243 ? 10.828 34.188 7.41 1 97.06 243 GLU B CA 1
ATOM 4001 C C . GLU B 1 243 ? 12.125 34.562 6.703 1 97.06 243 GLU B C 1
ATOM 4003 O O . GLU B 1 243 ? 12.812 35.5 7.121 1 97.06 243 GLU B O 1
ATOM 4008 N N . LEU B 1 244 ? 12.406 33.875 5.652 1 97.19 244 LEU B N 1
ATOM 4009 C CA . LEU B 1 244 ? 13.617 34.156 4.883 1 97.19 244 LEU B CA 1
ATOM 4010 C C . LEU B 1 244 ? 13.367 35.188 3.803 1 97.19 244 LEU B C 1
ATOM 4012 O O . LEU B 1 244 ? 14.273 35.531 3.031 1 97.19 244 LEU B O 1
ATOM 4016 N N . GLY B 1 245 ? 12.141 35.656 3.738 1 97.44 245 GLY B N 1
ATOM 4017 C CA . GLY B 1 245 ? 11.781 36.688 2.795 1 97.44 245 GLY B CA 1
ATOM 4018 C C . GLY B 1 245 ? 11.641 36.188 1.371 1 97.44 245 GLY B C 1
ATOM 4019 O O . GLY B 1 245 ? 11.859 36.938 0.418 1 97.44 245 GLY B O 1
ATOM 4020 N N . LEU B 1 246 ? 11.203 34.938 1.222 1 97.94 246 LEU B N 1
ATOM 4021 C CA . LEU B 1 246 ? 11.312 34.312 -0.094 1 97.94 246 LEU B CA 1
ATOM 4022 C C . LEU B 1 246 ? 9.938 34.094 -0.707 1 97.94 246 LEU B C 1
ATOM 4024 O O . LEU B 1 246 ? 9.828 33.719 -1.877 1 97.94 246 LEU B O 1
ATOM 4028 N N . CYS B 1 247 ? 8.859 34.312 0.079 1 97.75 247 CYS B N 1
ATOM 4029 C CA . CYS B 1 247 ? 7.551 34.062 -0.515 1 97.75 247 CYS B CA 1
ATOM 4030 C C . CYS B 1 247 ? 6.527 35.094 -0.046 1 97.75 247 CYS B C 1
ATOM 4032 O O . CYS B 1 247 ? 6.805 35.875 0.866 1 97.75 247 CYS B O 1
ATOM 4034 N N . ALA B 1 248 ? 5.359 35.125 -0.718 1 98.25 248 ALA B N 1
ATOM 4035 C CA . ALA B 1 248 ? 4.238 36 -0.386 1 98.25 248 ALA B CA 1
ATOM 4036 C C . ALA B 1 248 ? 3.4 35.406 0.745 1 98.25 248 ALA B C 1
ATOM 4038 O O . ALA B 1 248 ? 3.705 34.312 1.252 1 98.25 248 ALA B O 1
ATOM 4039 N N . ASP B 1 249 ? 2.416 36.188 1.181 1 98.31 249 ASP B N 1
ATOM 4040 C CA . ASP B 1 249 ? 1.584 35.781 2.316 1 98.31 249 ASP B CA 1
ATOM 4041 C C . ASP B 1 249 ? 0.611 34.688 1.935 1 98.31 249 ASP B C 1
ATOM 4043 O O . ASP B 1 249 ? 0.049 34 2.805 1 98.31 249 ASP B O 1
ATOM 4047 N N . ARG B 1 250 ? 0.318 34.594 0.679 1 98.56 250 ARG B N 1
ATOM 4048 C CA . ARG B 1 250 ? -0.439 33.469 0.11 1 98.56 250 ARG B CA 1
ATOM 4049 C C . ARG B 1 250 ? 0.376 32.75 -0.95 1 98.56 250 ARG B C 1
ATOM 4051 O O . ARG B 1 250 ? 0.851 33.344 -1.908 1 98.56 250 ARG B O 1
ATOM 4058 N N . VAL B 1 251 ? 0.51 31.469 -0.727 1 98.75 251 VAL B N 1
ATOM 4059 C CA . VAL B 1 251 ? 1.41 30.75 -1.616 1 98.75 251 VAL B CA 1
ATOM 4060 C C . VAL B 1 251 ? 0.839 29.359 -1.911 1 98.75 251 VAL B C 1
ATOM 4062 O O . VAL B 1 251 ? 0.185 28.75 -1.058 1 98.75 251 VAL B O 1
ATOM 4065 N N . GLU B 1 252 ? 0.998 28.906 -3.104 1 98.88 252 GLU B N 1
ATOM 4066 C CA . GLU B 1 252 ? 0.739 27.531 -3.486 1 98.88 252 GLU B CA 1
ATOM 4067 C C . GLU B 1 252 ? 1.961 26.641 -3.236 1 98.88 252 GLU B C 1
ATOM 4069 O O . GLU B 1 252 ? 3.084 27.016 -3.576 1 98.88 252 GLU B O 1
ATOM 4074 N N . VAL B 1 253 ? 1.818 25.578 -2.576 1 98.88 253 VAL B N 1
ATOM 4075 C CA . VAL B 1 253 ? 2.895 24.625 -2.361 1 98.88 253 VAL B CA 1
ATOM 4076 C C . VAL B 1 253 ? 2.625 23.359 -3.17 1 98.88 253 VAL B C 1
ATOM 4078 O O . VAL B 1 253 ? 1.655 22.641 -2.908 1 98.88 253 VAL B O 1
ATOM 4081 N N . SER B 1 254 ? 3.486 23.141 -4.113 1 98.81 254 SER B N 1
ATOM 4082 C CA . SER B 1 254 ? 3.373 21.984 -4.996 1 98.81 254 SER B CA 1
ATOM 4083 C C . SER B 1 254 ? 4.184 20.797 -4.477 1 98.81 254 SER B C 1
ATOM 4085 O O . SER B 1 254 ? 5.324 20.969 -4.039 1 98.81 254 SER B O 1
ATOM 4087 N N . MET B 1 255 ? 3.613 19.672 -4.461 1 98.5 255 MET B N 1
ATOM 4088 C CA . MET B 1 255 ? 4.215 18.391 -4.082 1 98.5 255 MET B CA 1
ATOM 4089 C C . MET B 1 255 ? 3.926 17.328 -5.129 1 98.5 255 MET B C 1
ATOM 4091 O O . MET B 1 255 ? 3.125 17.547 -6.039 1 98.5 255 MET B O 1
ATOM 4095 N N . PRO B 1 256 ? 4.547 16.156 -5.023 1 98 256 PRO B N 1
ATOM 4096 C CA . PRO B 1 256 ? 4.305 15.125 -6.023 1 98 256 PRO B CA 1
ATOM 4097 C C . PRO B 1 256 ? 2.836 14.719 -6.113 1 98 256 PRO B C 1
ATOM 4099 O O . PRO B 1 256 ? 2.34 14.414 -7.203 1 98 256 PRO B O 1
ATOM 4102 N N . GLY B 1 257 ? 2.096 14.766 -5.059 1 97.69 257 GLY B N 1
ATOM 4103 C CA . GLY B 1 257 ? 0.71 14.328 -5.02 1 97.69 257 GLY B CA 1
ATOM 4104 C C . GLY B 1 257 ? -0.269 15.406 -5.43 1 97.69 257 GLY B C 1
ATOM 4105 O O . GLY B 1 257 ? -1.461 15.148 -5.598 1 97.69 257 GLY B O 1
ATOM 4106 N N . GLY B 1 258 ? 0.224 16.609 -5.512 1 98.06 258 GLY B N 1
ATOM 4107 C CA . GLY B 1 258 ? -0.62 17.75 -5.836 1 98.06 258 GLY B CA 1
ATOM 4108 C C . GLY B 1 258 ? -0.252 19 -5.062 1 98.06 258 GLY B C 1
ATOM 4109 O O . GLY B 1 258 ? 0.845 19.094 -4.508 1 98.06 258 GLY B O 1
ATOM 4110 N N . SER B 1 259 ? -1.211 19.953 -5.078 1 98.69 259 SER B N 1
ATOM 4111 C CA . SER B 1 259 ? -0.875 21.234 -4.484 1 98.69 259 SER B CA 1
ATOM 4112 C C . SER B 1 259 ? -1.872 21.625 -3.395 1 98.69 259 SER B C 1
ATOM 4114 O O . SER B 1 259 ? -3.014 21.156 -3.4 1 98.69 259 SER B O 1
ATOM 4116 N N . VAL B 1 260 ? -1.406 22.422 -2.486 1 98.81 260 VAL B N 1
ATOM 4117 C CA . VAL B 1 260 ? -2.242 23.016 -1.449 1 98.81 260 VAL B CA 1
ATOM 4118 C C . VAL B 1 260 ? -1.99 24.516 -1.387 1 98.81 260 VAL B C 1
ATOM 4120 O O . VAL B 1 260 ? -0.984 25.016 -1.904 1 98.81 260 VAL B O 1
ATOM 4123 N N . GLY B 1 261 ? -2.949 25.188 -0.82 1 98.88 261 GLY B N 1
ATOM 4124 C CA . GLY B 1 261 ? -2.783 26.609 -0.537 1 98.88 261 GLY B CA 1
ATOM 4125 C C . GLY B 1 261 ? -2.412 26.891 0.908 1 98.88 261 GLY B C 1
ATOM 4126 O O . GLY B 1 261 ? -2.977 26.281 1.826 1 98.88 261 GLY B O 1
ATOM 4127 N N . VAL B 1 262 ? -1.46 27.766 1.104 1 98.88 262 VAL B N 1
ATOM 4128 C CA . VAL B 1 262 ? -1.044 28.156 2.445 1 98.88 262 VAL B CA 1
ATOM 4129 C C . VAL B 1 262 ? -1.146 29.672 2.588 1 98.88 262 VAL B C 1
ATOM 4131 O O . VAL B 1 262 ? -0.665 30.422 1.73 1 98.88 262 VAL B O 1
ATOM 4134 N N . ALA B 1 263 ? -1.822 30.094 3.58 1 98.81 263 ALA B N 1
ATOM 4135 C CA . ALA B 1 263 ? -1.899 31.516 3.936 1 98.81 263 ALA B CA 1
ATOM 4136 C C . ALA B 1 263 ? -1.094 31.797 5.199 1 98.81 263 ALA B C 1
ATOM 4138 O O . ALA B 1 263 ? -1.182 31.062 6.184 1 98.81 263 ALA B O 1
ATOM 4139 N N . LEU B 1 264 ? -0.312 32.812 5.133 1 98.5 264 LEU B N 1
ATOM 4140 C CA . LEU B 1 264 ? 0.533 33.25 6.238 1 98.5 264 LEU B CA 1
ATOM 4141 C C . LEU B 1 264 ? 0.069 34.594 6.773 1 98.5 264 LEU B C 1
ATOM 4143 O O . LEU B 1 264 ? 0.31 35.625 6.148 1 98.5 264 LEU B O 1
ATOM 4147 N N . ASP B 1 265 ? -0.455 34.625 7.93 1 97.88 265 ASP B N 1
ATOM 4148 C CA . ASP B 1 265 ? -0.998 35.844 8.508 1 97.88 265 ASP B CA 1
ATOM 4149 C C . ASP B 1 265 ? 0.116 36.75 9.062 1 97.88 265 ASP B C 1
ATOM 4151 O O . ASP B 1 265 ? 1.212 36.25 9.359 1 97.88 265 ASP B O 1
ATOM 4155 N N . PRO B 1 266 ? -0.189 38 9.273 1 96.5 266 PRO B N 1
ATOM 4156 C CA . PRO B 1 266 ? 0.827 38.938 9.781 1 96.5 266 PRO B CA 1
ATOM 4157 C C . PRO B 1 266 ? 1.344 38.531 11.164 1 96.5 266 PRO B C 1
ATOM 4159 O O . PRO B 1 266 ? 2.512 38.781 11.484 1 96.5 266 PRO B O 1
ATOM 4162 N N . ASP B 1 267 ? 0.523 37.875 11.914 1 95.5 267 ASP B N 1
ATOM 4163 C CA . ASP B 1 267 ? 0.939 37.531 13.258 1 95.5 267 ASP B CA 1
ATOM 4164 C C . ASP B 1 267 ? 1.759 36.219 13.258 1 95.5 267 ASP B C 1
ATOM 4166 O O . ASP B 1 267 ? 2.189 35.75 14.312 1 95.5 267 ASP B O 1
ATOM 4170 N N . GLY B 1 268 ? 1.872 35.656 12.094 1 95.38 268 GLY B N 1
ATOM 4171 C CA . GLY B 1 268 ? 2.705 34.469 11.953 1 95.38 268 GLY B CA 1
ATOM 4172 C C . GLY B 1 268 ? 1.903 33.188 11.891 1 95.38 268 GLY B C 1
ATOM 4173 O O . GLY B 1 268 ? 2.453 32.125 11.609 1 95.38 268 GLY B O 1
ATOM 4174 N N . SER B 1 269 ? 0.603 33.281 12.094 1 97.38 269 SER B N 1
ATOM 4175 C CA . SER B 1 269 ? -0.223 32.094 12.039 1 97.38 269 SER B CA 1
ATOM 4176 C C . SER B 1 269 ? -0.351 31.562 10.609 1 97.38 269 SER B C 1
ATOM 4178 O O . SER B 1 269 ? -0.334 32.344 9.656 1 97.38 269 SER B O 1
ATOM 4180 N N . VAL B 1 270 ? -0.454 30.297 10.508 1 98.19 270 VAL B N 1
ATOM 4181 C CA . VAL B 1 270 ? -0.464 29.656 9.195 1 98.19 270 VAL B CA 1
ATOM 4182 C C . VAL B 1 270 ? -1.77 28.891 9.008 1 98.19 270 VAL B C 1
ATOM 4184 O O . VAL B 1 270 ? -2.252 28.234 9.93 1 98.19 270 VAL B O 1
ATOM 4187 N N . THR B 1 271 ? -2.377 28.984 7.793 1 98.62 271 THR B N 1
ATOM 4188 C CA . THR B 1 271 ? -3.605 28.297 7.418 1 98.62 271 THR B CA 1
ATOM 4189 C C . THR B 1 271 ? -3.396 27.469 6.152 1 98.62 271 THR B C 1
ATOM 4191 O O . THR B 1 271 ? -2.836 27.953 5.168 1 98.62 271 THR B O 1
ATOM 4194 N N . LEU B 1 272 ? -3.816 26.234 6.238 1 98.75 272 LEU B N 1
ATOM 4195 C CA . LEU B 1 272 ? -3.689 25.281 5.145 1 98.75 272 LEU B CA 1
ATOM 4196 C C . LEU B 1 272 ? -5.043 25.016 4.5 1 98.75 272 LEU B C 1
ATOM 4198 O O . LEU B 1 272 ? -6.027 24.75 5.195 1 98.75 272 LEU B O 1
ATOM 4202 N N . THR B 1 273 ? -5.137 25.094 3.201 1 98.88 273 THR B N 1
ATOM 4203 C CA . THR B 1 273 ? -6.348 24.766 2.457 1 98.88 273 THR B CA 1
ATOM 4204 C C . THR B 1 273 ? -6.039 23.75 1.363 1 98.88 273 THR B C 1
ATOM 4206 O O . THR B 1 273 ? -5.082 23.906 0.604 1 98.88 273 THR B O 1
ATOM 4209 N N . GLY B 1 274 ? -6.809 22.734 1.304 1 98.69 274 GLY B N 1
ATOM 4210 C CA . GLY B 1 274 ? -6.586 21.734 0.258 1 98.69 274 GLY B CA 1
ATOM 4211 C C . GLY B 1 274 ? -7.695 20.719 0.163 1 98.69 274 GLY B C 1
ATOM 4212 O O . GLY B 1 274 ? -8.617 20.703 0.986 1 98.69 274 GLY B O 1
ATOM 4213 N N . GLU B 1 275 ? -7.602 19.875 -0.814 1 98.19 275 GLU B N 1
ATOM 4214 C CA . GLU B 1 275 ? -8.602 18.844 -1.085 1 98.19 275 GLU B CA 1
ATOM 4215 C C . GLU B 1 275 ? -8.281 17.562 -0.329 1 98.19 275 GLU B C 1
ATOM 4217 O O . GLU B 1 275 ? -7.109 17.203 -0.168 1 98.19 275 GLU B O 1
ATOM 4222 N N . SER B 1 276 ? -9.25 16.891 0.192 1 98.19 276 SER B N 1
ATOM 4223 C CA . SER B 1 276 ? -9.227 15.531 0.721 1 98.19 276 SER B CA 1
ATOM 4224 C C . SER B 1 276 ? -10.438 14.734 0.253 1 98.19 276 SER B C 1
ATOM 4226 O O . SER B 1 276 ? -11.477 15.312 -0.076 1 98.19 276 SER B O 1
ATOM 4228 N N . GLN B 1 277 ? -10.289 13.438 0.212 1 97.94 277 GLN B N 1
ATOM 4229 C CA . GLN B 1 277 ? -11.367 12.594 -0.287 1 97.94 277 GLN B CA 1
ATOM 4230 C C . GLN B 1 277 ? -11.422 11.266 0.459 1 97.94 277 GLN B C 1
ATOM 4232 O O . GLN B 1 277 ? -10.375 10.695 0.789 1 97.94 277 GLN B O 1
ATOM 4237 N N . GLN B 1 278 ? -12.688 10.82 0.692 1 98.5 278 GLN B N 1
ATOM 4238 C CA . GLN B 1 278 ? -12.82 9.453 1.168 1 98.5 278 GLN B CA 1
ATOM 4239 C C . GLN B 1 278 ? -12.57 8.453 0.044 1 98.5 278 GLN B C 1
ATOM 4241 O O . GLN B 1 278 ? -13 8.664 -1.093 1 98.5 278 GLN B O 1
ATOM 4246 N N . VAL B 1 279 ? -11.922 7.383 0.346 1 98.69 279 VAL B N 1
ATOM 4247 C CA . VAL B 1 279 ? -11.594 6.344 -0.622 1 98.69 279 VAL B CA 1
ATOM 4248 C C . VAL B 1 279 ? -12.578 5.184 -0.487 1 98.69 279 VAL B C 1
ATOM 4250 O O . VAL B 1 279 ? -13.156 4.734 -1.479 1 98.69 279 VAL B O 1
ATOM 4253 N N . ALA B 1 280 ? -12.797 4.723 0.786 1 98.56 280 ALA B N 1
ATOM 4254 C CA . ALA B 1 280 ? -13.641 3.555 1.029 1 98.56 280 ALA B CA 1
ATOM 4255 C C . ALA B 1 280 ? -14.031 3.461 2.5 1 98.56 280 ALA B C 1
ATOM 4257 O O . ALA B 1 280 ? -13.453 4.141 3.35 1 98.56 280 ALA B O 1
ATOM 4258 N N . THR B 1 281 ? -15.062 2.752 2.775 1 98.38 281 THR B N 1
ATOM 4259 C CA . THR B 1 281 ? -15.406 2.242 4.098 1 98.38 281 THR B CA 1
ATOM 4260 C C . THR B 1 281 ? -15.383 0.716 4.109 1 98.38 281 THR B C 1
ATOM 4262 O O . THR B 1 281 ? -15.492 0.079 3.061 1 98.38 281 THR B O 1
ATOM 4265 N N . GLY B 1 282 ? -15.102 0.128 5.309 1 98.25 282 GLY B N 1
ATOM 4266 C CA . GLY B 1 282 ? -15.047 -1.324 5.266 1 98.25 282 GLY B CA 1
ATOM 4267 C C . GLY B 1 282 ? -15.102 -1.963 6.641 1 98.25 282 GLY B C 1
ATOM 4268 O O . GLY B 1 282 ? -15.258 -1.269 7.648 1 98.25 282 GLY B O 1
ATOM 4269 N N . VAL B 1 283 ? -15.102 -3.303 6.625 1 98.19 283 VAL B N 1
ATOM 4270 C CA . VAL B 1 283 ? -15.125 -4.156 7.805 1 98.19 283 VAL B CA 1
ATOM 4271 C C . VAL B 1 283 ? -13.922 -5.102 7.789 1 98.19 283 VAL B C 1
ATOM 4273 O O . VAL B 1 283 ? -13.609 -5.695 6.754 1 98.19 283 VAL B O 1
ATOM 4276 N N . PHE B 1 284 ? -13.203 -5.152 8.898 1 97.62 284 PHE B N 1
ATOM 4277 C CA . PHE B 1 284 ? -12.125 -6.125 9.016 1 97.62 284 PHE B CA 1
ATOM 4278 C C . PHE B 1 284 ? -12.672 -7.547 8.953 1 97.62 284 PHE B C 1
ATOM 4280 O O . PHE B 1 284 ? -13.625 -7.879 9.664 1 97.62 284 PHE B O 1
ATOM 4287 N N . ALA B 1 285 ? -12.094 -8.352 8.164 1 97.44 285 ALA B N 1
ATOM 4288 C CA . ALA B 1 285 ? -12.5 -9.758 8.125 1 97.44 285 ALA B CA 1
ATOM 4289 C C . ALA B 1 285 ? -12.07 -10.492 9.391 1 97.44 285 ALA B C 1
ATOM 4291 O O . ALA B 1 285 ? -11.164 -10.047 10.094 1 97.44 285 ALA B O 1
ATOM 4292 N N . PRO B 1 286 ? -12.648 -11.594 9.664 1 96.25 286 PRO B N 1
ATOM 4293 C CA . PRO B 1 286 ? -12.391 -12.305 10.922 1 96.25 286 PRO B CA 1
ATOM 4294 C C . PRO B 1 286 ? -10.906 -12.633 11.117 1 96.25 286 PRO B C 1
ATOM 4296 O O . PRO B 1 286 ? -10.367 -12.453 12.211 1 96.25 286 PRO B O 1
ATOM 4299 N N . PRO B 1 287 ? -10.18 -13.094 10.086 1 96.62 287 PRO B N 1
ATOM 4300 C CA . PRO B 1 287 ? -8.766 -13.391 10.32 1 96.62 287 PRO B CA 1
ATOM 4301 C C . PRO B 1 287 ? -7.973 -12.156 10.75 1 96.62 287 PRO B C 1
ATOM 4303 O O . PRO B 1 287 ? -7.148 -12.234 11.664 1 96.62 287 PRO B O 1
ATOM 4306 N N . LEU B 1 288 ? -8.18 -11.039 10.039 1 96.5 288 LEU B N 1
ATOM 4307 C CA . LEU B 1 288 ? -7.477 -9.82 10.43 1 96.5 288 LEU B CA 1
ATOM 4308 C C . LEU B 1 288 ? -7.922 -9.359 11.812 1 96.5 288 LEU B C 1
ATOM 4310 O O . LEU B 1 288 ? -7.098 -8.93 12.625 1 96.5 288 LEU B O 1
ATOM 4314 N N . ARG B 1 289 ? -9.227 -9.398 12.086 1 95.25 289 ARG B N 1
ATOM 4315 C CA . ARG B 1 289 ? -9.742 -9.008 13.406 1 95.25 289 ARG B CA 1
ATOM 4316 C C . ARG B 1 289 ? -9.07 -9.82 14.508 1 95.25 289 ARG B C 1
ATOM 4318 O O . ARG B 1 289 ? -8.703 -9.273 15.547 1 95.25 289 ARG B O 1
ATOM 4325 N N . ALA B 1 290 ? -8.891 -11.086 14.258 1 94.56 290 ALA B N 1
ATOM 4326 C CA . ALA B 1 290 ? -8.258 -11.953 15.242 1 94.56 290 ALA B CA 1
ATOM 4327 C C . ALA B 1 290 ? -6.816 -11.523 15.508 1 94.56 290 ALA B C 1
ATOM 4329 O O . ALA B 1 290 ? -6.363 -11.523 16.656 1 94.56 290 ALA B O 1
ATOM 4330 N N . ARG B 1 291 ? -6.113 -11.195 14.461 1 94.31 291 ARG B N 1
ATOM 4331 C CA . ARG B 1 291 ? -4.734 -10.734 14.609 1 94.31 291 ARG B CA 1
ATOM 4332 C C . ARG B 1 291 ? -4.684 -9.406 15.352 1 94.31 291 ARG B C 1
ATOM 4334 O O . ARG B 1 291 ? -3.809 -9.195 16.203 1 94.31 291 ARG B O 1
ATOM 4341 N N . LEU B 1 292 ? -5.633 -8.531 15.023 1 94.94 292 LEU B N 1
ATOM 4342 C CA . LEU B 1 292 ? -5.711 -7.23 15.672 1 94.94 292 LEU B CA 1
ATOM 4343 C C . LEU B 1 292 ? -6.016 -7.379 17.156 1 94.94 292 LEU B C 1
ATOM 4345 O O . LEU B 1 292 ? -5.438 -6.672 17.984 1 94.94 292 LEU B O 1
ATOM 4349 N N . ASP B 1 293 ? -6.828 -8.305 17.5 1 90.44 293 ASP B N 1
ATOM 4350 C CA . ASP B 1 293 ? -7.176 -8.555 18.891 1 90.44 293 ASP B CA 1
ATOM 4351 C C . ASP B 1 293 ? -5.969 -9.078 19.672 1 90.44 293 ASP B C 1
ATOM 4353 O O . ASP B 1 293 ? -5.805 -8.773 20.844 1 90.44 293 ASP B O 1
ATOM 4357 N N . ARG B 1 294 ? -5.125 -9.789 18.984 1 86.56 294 ARG B N 1
ATOM 4358 C CA . ARG B 1 294 ? -3.957 -10.383 19.625 1 86.56 294 ARG B CA 1
ATOM 4359 C C . ARG B 1 294 ? -2.895 -9.32 19.906 1 86.56 294 ARG B C 1
ATOM 4361 O O . ARG B 1 294 ? -2.047 -9.5 20.781 1 86.56 294 ARG B O 1
ATOM 4368 N N . THR B 1 295 ? -2.859 -8.359 19.047 1 81.56 295 THR B N 1
ATOM 4369 C CA . THR B 1 295 ? -1.894 -7.293 19.281 1 81.56 295 THR B CA 1
ATOM 4370 C C . THR B 1 295 ? -2.15 -6.613 20.625 1 81.56 295 THR B C 1
ATOM 4372 O O . THR B 1 295 ? -1.245 -6.016 21.219 1 81.56 295 THR B O 1
ATOM 4375 N N . GLN B 1 296 ? -3.32 -6.66 21.125 1 70.88 296 GLN B N 1
ATOM 4376 C CA . GLN B 1 296 ? -3.676 -6.074 22.406 1 70.88 296 GLN B CA 1
ATOM 4377 C C . GLN B 1 296 ? -3.094 -6.887 23.562 1 70.88 296 GLN B C 1
ATOM 4379 O O . GLN B 1 296 ? -2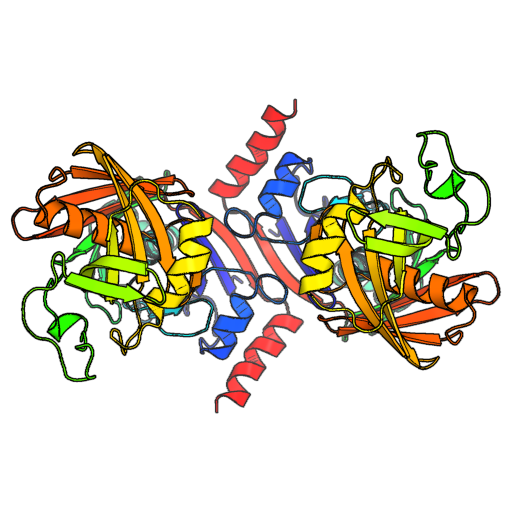.654 -6.324 24.562 1 70.88 296 GLN B O 1
ATOM 4384 N N . GLU B 1 297 ? -3.109 -8.141 23.312 1 65.12 297 GLU B N 1
ATOM 4385 C CA . GLU B 1 297 ? -2.645 -9.023 24.391 1 65.12 297 GLU B CA 1
ATOM 4386 C C . GLU B 1 297 ? -1.128 -8.945 24.547 1 65.12 297 GLU B C 1
ATOM 4388 O O . GLU B 1 297 ? -0.607 -9.062 25.656 1 65.12 297 GLU B O 1
ATOM 4393 N N . ALA B 1 298 ? -0.364 -8.812 23.391 1 51.31 298 ALA B N 1
ATOM 4394 C CA . ALA B 1 298 ? 1.093 -8.766 23.484 1 51.31 298 ALA B CA 1
ATOM 4395 C C . ALA B 1 298 ? 1.56 -7.453 24.109 1 51.31 298 ALA B C 1
ATOM 4397 O O . ALA B 1 298 ? 2.662 -7.379 24.656 1 51.31 298 ALA B O 1
ATOM 4398 N N . GLY B 1 299 ? 0.93 -6.375 23.953 1 45.16 299 GLY B N 1
ATOM 4399 C CA . GLY B 1 299 ? 1.258 -5.074 24.5 1 45.16 299 GLY B CA 1
ATOM 4400 C C . GLY B 1 299 ? 0.853 -4.926 25.953 1 45.16 299 GLY B C 1
ATOM 4401 O O . GLY B 1 299 ? 1.104 -3.889 26.578 1 45.16 299 GLY B O 1
ATOM 4402 N N . ARG B 1 300 ? 0.103 -5.895 26.5 1 40.91 300 ARG B N 1
ATOM 4403 C CA . ARG B 1 300 ? -0.119 -5.949 27.938 1 40.91 300 ARG B CA 1
ATOM 4404 C C . ARG B 1 300 ? 1.037 -6.645 28.641 1 40.91 300 ARG B C 1
ATOM 4406 O O . ARG B 1 300 ? 1.542 -7.664 28.172 1 40.91 300 ARG B O 1
#

Nearest PDB structures (foldseek):
  5ha4-assembly1_A  TM=8.800E-01  e=6.464E-31  Acinetobacter baumannii AB307-0294
  2q9h-assembly1_A  TM=8.512E-01  e=4.220E-31  Haemophilus influenzae
  8qzy-assembly1_A  TM=8.499E-01  e=7.760E-31  Pseudomonas aeruginosa PA14
  1gqz-assembly1_A  TM=8.534E-01  e=2.964E-30  Haemophilus influenzae Rd KW20
  2q9j-assembly1_A  TM=8.221E-01  e=3.558E-30  Haemophilus influenzae

InterPro domains:
  IPR001653 Diaminopimelate epimerase, DapF [MF_00197] (2-286)
  IPR001653 Diaminopimelate epimerase, DapF [PF01678] (4-128)
  IPR001653 Diaminopimelate epimerase, DapF [PF01678] (166-277)
  IPR001653 Diaminopimelate epimerase, DapF [PTHR31689] (3-285)
  IPR001653 Diaminopimelate epimerase, DapF [TIGR00652] (3-283)

Foldseek 3Di:
DFQWWWKDFLQQIEIEGECVVDVFDQALLLLLQQQDVPRHVHHQWYKYDQPDDDDPPDAREIWIAGNNRHTDQDFPGSVLQVLLVCCVVPVVRRVPQDWDWYQGNLGIKIKTDPDSVQSKIKIWQFFKAQWCVQLQFADPVLHTDTDGQAQCWDDQPPDIFTWGWICSSHTAIETEDQDADLVCCQPCVQRQQPPSRRVVGHKYWYWYQPAQAEIEIWIQGSRRGTGQDTQSRQQVRNLSCVVVVGHDQWHWYAGNSGIWIWGADPVRIIMIIGHMDIDDTHDDDPVSSVVSVVSVVVVD/DFQWWWKDFLQQIEIEGECVVDVFDQALLLLLQQCDVPRHVHHQWYKYDQPDDDDPPDAREIWIAGNNRHTDQDFPGSVLQVLLVCCVVPVVRRVPQDWDWYQGNLGIKIKTDPDSVQSKIKIWQWFKAQWCVQLQFADPVLHTDTDGQAQCWDDQPPDIFTWGWICSSHTAIETEDQDADLVCCQPCVQRQQVPSRRVVGHKYWYWYQPAQAEIEIWIQGSRRGTGQDTQSRQQVRNLSCVVVVGHDQWHWYAGNSGIWIWGADPVRIIMIIGHMDIDDTHDDDPVSSVVSVVSVVVVD

pLDDT: mean 95.5, std 6.42, range [40.91, 98.88]

Sequence (600 aa):
MTDFFKYQALGNDYVVIDPRYTGLPVTPESVRLVCDRHFGIGADGVLHGPLEEPRPGVPVPLALFNSDGSVCERSGNGLRMFALHLAEREPQAWAGGEPFTLRTTAGDSPVQILDAAAGIVQVGLGRPAFDAAALPLLDEDGTPAEGPTLSVPLTVGEHKLTVTALHNGNPHTVVPVAEPTPELARSLGPLIAGHARFPSRTNVTFLRVVSRELLEIEVYERGAGYALASGSSACAAASAARELGLCADRVEVSMPGGSVGVALDPDGSVTLTGESQQVATGVFAPPLRARLDRTQEAGRMTDFFKYQALGNDYVVIDPRYTGLPVTPESVRLVCDRHFGIGADGVLHGPLEEPRPGVPVPLALFNSDGSVCERSGNGLRMFALHLAEREPQAWAGGEPFTLRTTAGDSPVQILDAAAGIVQVGLGRPAFDAAALPLLDEDGTPAEGPTLSVPLTVGEHKLTVTALHNGNPHTVVPVAEPTPELARSLGPLIAGHARFPSRTNVTFLRVVSRELLEIEVYERGAGYALASGSSACAAASAARELGLCADRVEVSMPGGSVGVALDPDGSVTLTGESQQVATGVFAPPLRARLDRTQEAGR